Protein AF-0000000083960914 (afdb_homodimer)

Secondary structure (DSSP, 8-state):
---------------S-PPPPTTHHHHHHH-BTTTB-HHHHIIIIIIHHHHHHHHHHHHHTTSTTTTS-HHHHHHHHTT-STTHHHHHHHHHHHHHHHHHHTB--HHHHHT----HHHHHHHGGGT--SHHHHHHHHHHHHHH-SSSEEEEEEE-TTS-EEEEEEETT--TT-GGGS----GGG---HHHHHHHHHHHHHHHTT-----EEEEEEE--GGGTHHHH-TT-HHHHHHHHHTTB-HHHHHHHHH--/--------------SS-PPPPTTHHHHHHH-BTTTB-HHHHIIIIIIHHHHHHHHHHHHHTTSTTTTS-HHHHHHHHTT-GGGHHHHHHHHHHHHHHHHHHTB--HHHHHT----HHHHHHHGGGT--SHHHHHHHHHHHHHH-SSSEEEEEEE-TTS-EEEEEEETT--TT-GGGS----GGG---HHHHHHHHHHHHHHHTT-----EEEEEEE--GGGTHHHH-TT-HHHHHHHHHTTB-HHHHHHHHH--

Sequence (508 aa):
MFSRGVIRPLSRRFIHTVPKLSNHTVWSKKGIEGLLSQKGYKTAWTDYQRYLLTNLTLLTNGTALELRSPYETLLHTVKQTTQQHVFHYASMAHNNHLFFEQLADKDEAKSTAPSRFIMEKLVHEDISDVELFRETMLGIAERSHGQGWVFLVETADKKLKFINCHNDGTPYYYAKAQLLDLNGGLTEGDYVALEDLKTRAENDEQDFTLPLMAINYWDYMYIEDYGVTGKSTYLNKLWDHINWDVINKRMFRLMFSRGVIRPLSRRFIHTVPKLSNHTVWSKKGIEGLLSQKGYKTAWTDYQRYLLTNLTLLTNGTALELRSPYETLLHTVKQTTQQHVFHYASMAHNNHLFFEQLADKDEAKSTAPSRFIMEKLVHEDISDVELFRETMLGIAERSHGQGWVFLVETADKKLKFINCHNDGTPYYYAKAQLLDLNGGLTEGDYVALEDLKTRAENDEQDFTLPLMAINYWDYMYIEDYGVTGKSTYLNKLWDHINWDVINKRMFRL

pLDDT: mean 85.68, std 17.83, range [26.73, 98.69]

Nearest PDB structures (foldseek):
  8om4-assembly1_3  TM=9.255E-01  e=5.327E-22  Saccharomyces cerevisiae
  5mrc-assembly1_33  TM=9.316E-01  e=1.365E-21  Saccharomyces cerevisiae
  6ywy-assembly1_44  TM=8.567E-01  e=4.624E-16  Neurospora crassa
  6jov-assembly1_B  TM=9.020E-01  e=3.323E-11  synthetic construct
  3js4-assembly4_D  TM=8.355E-01  e=1.954E-10  Anaplasma phagocytophilum str. HZ

Radius of gyration: 24.21 Å; Cα contacts (8 Å, |Δi|>4): 838; chains: 2; bounding box: 118×66×57 Å

InterPro domains:
  IPR019832 Manganese/iron superoxide dismutase, C-terminal [PF02777] (120-179)
  IPR019832 Manganese/iron superoxide dismutase, C-terminal [PF02777] (206-250)
  IPR036314 Manganese/iron superoxide dismutase, C-terminal domain superfamily [G3DSA:3.55.40.20] (112-254)
  IPR036314 Manganese/iron superoxide dismutase, C-terminal domain superfamily [SSF54719] (120-252)
  IPR036324 Manganese/iron superoxide dismutase, N-terminal domain superfamily [SSF46609] (13-104)

Foldseek 3Di:
DPPPPPPPPVPLPLLFDQDDAPCCVVCCVANQPLFAGNVLCCQLRVPLLRVLSSQLCVLCPPHPCNNPALVRQLVVCVLPPVCVSNNQSSLVNVQSVQAVNQFAHLVLQVVADADPVLQVLCVVVVRNDVVSVLCVQLVVLVPADAWFKWFFWQWPVRHTDIATAGRSADPFAPLRSNRDRPVPPQDPVNVVVVVVSVVCVVVVPGRRIQTLHMDTQHCSNPCVPQNPPRSSVNSVSRVSGGRNVSSNVSSVVD/DPPPPPPPPPPLPLLFDQDDAPCCVVCCVANQPLFAGNVLCCQLRVVLLRVLSSQLCVLCPPHPCNNPALVVQLVVCVLPPVCVSNNQSSLVNVQSVQAVNQFAHLVLQVVADADPVLQVLCVVVVRNDVVSVLCVQLVVLVPADAWFKWFFWQWPVRHTDIATAGRSADQFAPLRSNRDRPVPPQDPVNVVVVVVSVVCVVVVPTRRIQTLHMDTQHCSNACVPQNPPRSSVNSVSRVSGGRNVSSNVSSVVD

Solvent-accessible surface area (backbone atoms only — not comparable to full-atom values): 27104 Å² total; per-residue (Å²): 135,81,76,77,72,71,73,64,75,74,72,80,68,75,67,47,66,71,76,84,55,93,58,40,78,59,25,68,70,55,12,44,73,86,71,30,46,31,68,31,33,40,46,50,43,56,50,38,39,39,51,27,27,49,50,36,32,68,72,21,58,95,46,94,52,41,85,49,50,39,62,56,39,22,66,69,24,59,84,34,69,86,35,28,69,54,25,29,28,14,30,42,40,36,52,53,48,59,34,59,66,30,50,38,54,43,76,65,9,67,77,40,57,80,43,69,66,59,49,60,47,28,43,82,70,74,26,86,48,69,67,53,44,49,52,53,59,53,44,54,56,67,70,48,78,70,42,26,35,36,29,40,26,34,38,83,87,69,41,56,46,80,45,56,16,34,53,34,28,37,71,51,32,60,61,32,15,30,67,70,71,56,47,38,29,75,36,74,65,46,52,50,51,47,50,49,41,48,52,36,51,76,62,61,56,70,40,62,29,46,69,40,43,59,44,78,52,37,60,68,69,27,36,81,76,46,35,84,81,15,57,63,62,45,54,61,43,46,63,50,18,43,25,23,62,54,32,48,46,50,69,62,65,112,135,84,78,76,74,74,74,66,74,76,73,81,69,74,67,47,66,72,78,84,55,96,59,40,77,58,24,69,70,56,12,42,73,88,70,30,46,32,67,32,33,40,46,50,44,58,52,39,38,40,51,26,27,49,51,35,33,67,71,21,57,95,47,95,52,42,85,48,50,39,61,56,41,22,67,67,24,58,82,34,69,87,35,29,68,53,24,30,27,15,30,43,40,36,52,53,47,60,36,58,67,30,51,39,53,43,76,65,10,66,77,40,56,81,44,70,68,60,50,60,47,29,43,83,71,75,24,85,47,70,68,52,43,50,51,53,56,51,44,54,54,67,71,47,76,70,42,26,34,37,30,39,24,33,38,82,88,68,42,56,44,79,45,56,17,34,52,36,29,36,72,52,33,60,62,30,15,31,66,70,71,56,46,37,28,74,35,72,65,47,50,50,51,46,52,50,42,48,51,35,50,75,64,62,56,71,38,62,29,46,70,40,44,59,45,76,53,36,62,68,68,26,35,80,76,45,36,86,80,14,57,64,63,45,55,61,41,45,63,51,17,42,25,24,63,53,33,48,46,50,68,62,65,111

Structure (mmCIF, N/CA/C/O backbone):
data_AF-0000000083960914-model_v1
#
loop_
_entity.id
_entity.type
_entity.pdbx_description
1 polymer '37S ribosomal protein S26, mitochondrial'
#
loop_
_atom_site.group_PDB
_atom_site.id
_atom_site.type_symbol
_atom_site.label_atom_id
_atom_site.label_alt_id
_atom_site.label_comp_id
_atom_site.label_asym_id
_atom_site.label_entity_id
_atom_site.label_seq_id
_atom_site.pdbx_PDB_ins_code
_atom_site.Cartn_x
_atom_site.Cartn_y
_atom_site.Cartn_z
_atom_site.occupancy
_atom_site.B_iso_or_equiv
_atom_site.auth_seq_id
_atom_site.auth_comp_id
_atom_site.auth_asym_id
_atom_site.auth_atom_id
_atom_site.pdbx_PDB_model_num
ATOM 1 N N . MET A 1 1 ? 59.031 5.758 -9.938 1 26.73 1 MET A N 1
ATOM 2 C CA . MET A 1 1 ? 58.156 5.457 -11.07 1 26.73 1 MET A CA 1
ATOM 3 C C . MET A 1 1 ? 56.844 4.848 -10.602 1 26.73 1 MET A C 1
ATOM 5 O O . MET A 1 1 ? 56.781 3.662 -10.273 1 26.73 1 MET A O 1
ATOM 9 N N . PHE A 1 2 ? 56 5.555 -9.812 1 32.09 2 PHE A N 1
ATOM 10 C CA . PHE A 1 2 ? 54.781 5.199 -9.094 1 32.09 2 PHE A CA 1
ATOM 11 C C . PHE A 1 2 ? 53.688 4.77 -10.062 1 32.09 2 PHE A C 1
ATOM 13 O O . PHE A 1 2 ? 53.281 5.547 -10.93 1 32.09 2 PHE A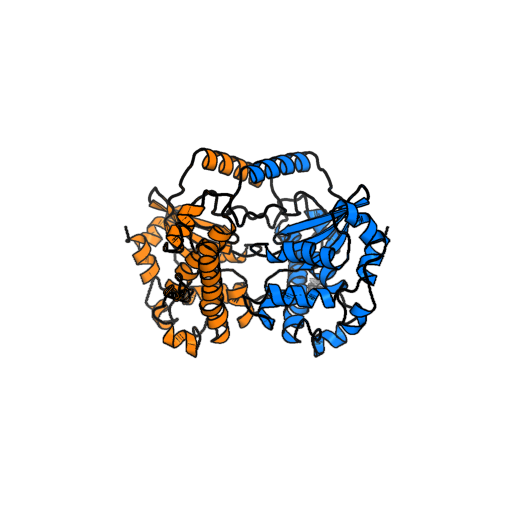 O 1
ATOM 20 N N . SER A 1 3 ? 53.719 3.549 -10.477 1 34.66 3 SER A N 1
ATOM 21 C CA . SER A 1 3 ? 52.781 2.924 -11.414 1 34.66 3 SER A CA 1
ATOM 22 C C . SER A 1 3 ? 51.344 3.23 -11.055 1 34.66 3 SER A C 1
ATOM 24 O O . SER A 1 3 ? 50.969 3.215 -9.875 1 34.66 3 SER A O 1
ATOM 26 N N . ARG A 1 4 ? 50.719 4.102 -11.898 1 36.03 4 ARG A N 1
ATOM 27 C CA . ARG A 1 4 ? 49.312 4.547 -11.922 1 36.03 4 ARG A CA 1
ATOM 28 C C . ARG A 1 4 ? 48.375 3.367 -11.797 1 36.03 4 ARG A C 1
ATOM 30 O O . ARG A 1 4 ? 48.344 2.498 -12.672 1 36.03 4 ARG A O 1
ATOM 37 N N . GLY A 1 5 ? 48.219 2.697 -10.711 1 35.84 5 GLY A N 1
ATOM 38 C CA . GLY A 1 5 ? 47.188 1.685 -10.609 1 35.84 5 GLY A CA 1
ATOM 39 C C . GLY A 1 5 ? 45.844 2.141 -11.156 1 35.84 5 GLY A C 1
ATOM 40 O O . GLY A 1 5 ? 45.344 3.195 -10.773 1 35.84 5 GLY A O 1
ATOM 41 N N . VAL A 1 6 ? 45.719 1.884 -12.445 1 33.47 6 VAL A N 1
ATOM 42 C CA . VAL A 1 6 ? 44.438 2.227 -13.07 1 33.47 6 VAL A CA 1
ATOM 43 C C . VAL A 1 6 ? 43.281 1.789 -12.172 1 33.47 6 VAL A C 1
ATOM 45 O O . VAL A 1 6 ? 43.188 0.613 -11.82 1 33.47 6 VAL A O 1
ATOM 48 N N . ILE A 1 7 ? 42.781 2.639 -11.312 1 33.56 7 ILE A N 1
ATOM 49 C CA . ILE A 1 7 ? 41.5 2.416 -10.641 1 33.56 7 ILE A CA 1
ATOM 50 C C . ILE A 1 7 ? 40.5 1.869 -11.648 1 33.56 7 ILE A C 1
ATOM 52 O O . ILE A 1 7 ? 40.219 2.512 -12.656 1 33.56 7 ILE A O 1
ATOM 56 N N . ARG A 1 8 ? 40.656 0.617 -11.883 1 35.62 8 ARG A N 1
ATOM 57 C CA . ARG A 1 8 ? 39.656 0.013 -12.766 1 35.62 8 ARG A CA 1
ATOM 58 C C . ARG A 1 8 ? 38.281 0.615 -12.523 1 35.62 8 ARG A C 1
ATOM 60 O O . ARG A 1 8 ? 37.812 0.731 -11.383 1 35.62 8 ARG A O 1
ATOM 67 N N . PRO A 1 9 ? 37.781 1.459 -13.367 1 36.59 9 PRO A N 1
ATOM 68 C CA . PRO A 1 9 ? 36.438 1.965 -13.164 1 36.59 9 PRO A CA 1
ATOM 69 C C . PRO A 1 9 ? 35.469 0.883 -12.68 1 36.59 9 PRO A C 1
ATOM 71 O O . PRO A 1 9 ? 35.5 -0.241 -13.188 1 36.59 9 PRO A O 1
ATOM 74 N N . LEU A 1 10 ? 35.344 0.561 -11.414 1 37.16 10 LEU A N 1
ATOM 75 C CA . LEU A 1 10 ? 34.344 -0.399 -10.914 1 37.16 10 LEU A CA 1
ATOM 76 C C . LEU A 1 10 ? 33.094 -0.376 -11.766 1 37.16 10 LEU A C 1
ATOM 78 O O . LEU A 1 10 ? 32.344 0.603 -11.742 1 37.16 10 LEU A O 1
ATOM 82 N N . SER A 1 11 ? 33.094 -0.678 -13.016 1 39.66 11 SER A N 1
ATOM 83 C CA . SER A 1 11 ? 31.906 -0.803 -13.852 1 39.66 11 SER A CA 1
ATOM 84 C C . SER A 1 11 ? 30.703 -1.278 -13.039 1 39.66 11 SER A C 1
ATOM 86 O O . SER A 1 11 ? 30.734 -2.352 -12.438 1 39.66 11 SER A O 1
ATOM 88 N N . ARG A 1 12 ? 30.016 -0.575 -12.172 1 44.84 12 ARG A N 1
ATOM 89 C CA . ARG A 1 12 ? 28.844 -0.904 -11.375 1 44.84 12 ARG A CA 1
ATOM 90 C C . ARG A 1 12 ? 27.969 -1.92 -12.094 1 44.84 12 ARG A C 1
ATOM 92 O O . ARG A 1 12 ? 27.188 -1.56 -12.984 1 44.84 12 ARG A O 1
ATOM 99 N N . ARG A 1 13 ? 28.234 -3.051 -12.641 1 48.72 13 ARG A N 1
ATOM 100 C CA . ARG A 1 13 ? 27.547 -4.148 -13.312 1 48.72 13 ARG A CA 1
ATOM 101 C C . ARG A 1 13 ? 26.234 -4.484 -12.625 1 48.72 13 ARG A C 1
ATOM 103 O O . ARG A 1 13 ? 26.203 -4.723 -11.414 1 48.72 13 ARG A O 1
ATOM 110 N N . PHE A 1 14 ? 25.094 -3.797 -13.094 1 64.06 14 PHE A N 1
ATOM 111 C CA . PHE A 1 14 ? 23.781 -4.195 -12.617 1 64.06 14 PHE A CA 1
ATOM 112 C C . PHE A 1 14 ? 23.641 -5.711 -12.602 1 64.06 14 PHE A C 1
ATOM 114 O O . PHE A 1 14 ? 23.562 -6.344 -13.656 1 64.06 14 PHE A O 1
ATOM 121 N N . ILE A 1 15 ? 23.938 -6.426 -11.562 1 75.62 15 ILE A N 1
ATOM 122 C CA . ILE A 1 15 ? 23.984 -7.867 -11.352 1 75.62 15 ILE A CA 1
ATOM 123 C C . ILE A 1 15 ? 22.578 -8.453 -11.453 1 75.62 15 ILE A C 1
ATOM 125 O O . ILE A 1 15 ? 22.344 -9.422 -12.18 1 75.62 15 ILE A O 1
ATOM 129 N N . HIS A 1 16 ? 21.594 -7.691 -10.898 1 91.06 16 HIS A N 1
ATOM 130 C CA . HIS A 1 16 ? 20.219 -8.164 -11.016 1 91.06 16 HIS A CA 1
ATOM 131 C C . HIS A 1 16 ? 19.516 -7.492 -12.195 1 91.06 16 HIS A C 1
ATOM 133 O O . HIS A 1 16 ? 19.312 -6.277 -12.188 1 91.06 16 HIS A O 1
ATOM 139 N N . THR A 1 17 ? 19.188 -8.242 -13.227 1 89.25 17 THR A N 1
ATOM 140 C CA . THR A 1 17 ? 18.547 -7.691 -14.414 1 89.25 17 THR A CA 1
ATOM 141 C C . THR A 1 17 ? 17.109 -8.203 -14.555 1 89.25 17 THR A C 1
ATOM 143 O O . THR A 1 17 ? 16.781 -9.273 -14.047 1 89.25 17 THR A O 1
ATOM 146 N N . VAL A 1 18 ? 16.312 -7.391 -15.273 1 90.44 18 VAL A N 1
ATOM 147 C CA . VAL A 1 18 ? 14.93 -7.773 -15.508 1 90.44 18 VAL A CA 1
ATOM 148 C C . VAL A 1 18 ? 14.875 -9.055 -16.328 1 90.44 18 VAL A C 1
ATOM 150 O O . VAL A 1 18 ? 15.398 -9.109 -17.453 1 90.44 18 VAL A O 1
ATOM 153 N N . PRO A 1 19 ? 14.281 -10.055 -15.781 1 93.88 19 PRO A N 1
ATOM 154 C CA . PRO A 1 19 ? 14.156 -11.289 -16.562 1 93.88 19 PRO A CA 1
ATOM 155 C C . PRO A 1 19 ? 13.344 -11.102 -17.828 1 93.88 19 PRO A C 1
ATOM 157 O O . PRO A 1 19 ? 12.453 -10.242 -17.891 1 93.88 19 PRO A O 1
ATOM 160 N N . LYS A 1 20 ? 13.656 -11.914 -18.75 1 93.06 20 LYS A N 1
ATOM 161 C CA . LYS A 1 20 ? 12.93 -11.836 -20.016 1 93.06 20 LYS A CA 1
ATOM 162 C C . LYS A 1 20 ? 11.68 -12.719 -19.984 1 93.06 20 LYS A C 1
ATOM 164 O O . LYS A 1 20 ? 11.781 -13.945 -19.828 1 93.06 20 LYS A O 1
ATOM 169 N N . LEU A 1 21 ? 10.562 -12.062 -20.125 1 96.38 21 LEU A N 1
ATOM 170 C CA . LEU A 1 21 ? 9.312 -12.805 -20.234 1 96.38 21 LEU A CA 1
ATOM 171 C C . LEU A 1 21 ? 9.109 -13.312 -21.656 1 96.38 21 LEU A C 1
ATOM 173 O O . LEU A 1 21 ? 9.547 -12.672 -22.625 1 96.38 21 LEU A O 1
ATOM 177 N N . SER A 1 22 ? 8.492 -14.422 -21.812 1 92.62 22 SER A N 1
ATOM 178 C CA . SER A 1 22 ? 8.305 -15.07 -23.109 1 92.62 22 SER A CA 1
ATOM 179 C C . SER A 1 22 ? 7.633 -14.125 -24.094 1 92.62 22 SER A C 1
ATOM 181 O O . SER A 1 22 ? 8.008 -14.078 -25.281 1 92.62 22 SER A O 1
ATOM 183 N N . ASN A 1 23 ? 6.691 -13.273 -23.656 1 94.62 23 ASN A N 1
ATOM 184 C CA . ASN A 1 23 ? 5.922 -12.422 -24.547 1 94.62 23 ASN A CA 1
ATOM 185 C C . ASN A 1 23 ? 6.344 -10.961 -24.438 1 94.62 23 ASN A C 1
ATOM 187 O O . ASN A 1 23 ? 5.602 -10.062 -24.844 1 94.62 23 ASN A O 1
ATOM 191 N N . HIS A 1 24 ? 7.504 -10.719 -23.906 1 96.5 24 HIS A N 1
ATOM 192 C CA . HIS A 1 24 ? 7.938 -9.359 -23.594 1 96.5 24 HIS A CA 1
ATOM 193 C C . HIS A 1 24 ? 8.016 -8.508 -24.859 1 96.5 24 HIS A C 1
ATOM 195 O O . HIS A 1 24 ? 7.633 -7.336 -24.844 1 96.5 24 HIS A O 1
ATOM 201 N N . THR A 1 25 ? 8.531 -9.102 -25.953 1 96 25 THR A N 1
ATOM 202 C CA . THR A 1 25 ? 8.711 -8.352 -27.188 1 96 25 THR A CA 1
ATOM 203 C C . THR A 1 25 ? 7.375 -7.801 -27.688 1 96 25 THR A C 1
ATOM 205 O O . THR A 1 25 ? 7.281 -6.633 -28.078 1 96 25 THR A O 1
ATOM 208 N N . VAL A 1 26 ? 6.375 -8.562 -27.656 1 96.81 26 VAL A N 1
ATOM 209 C CA . VAL A 1 26 ? 5.047 -8.156 -28.109 1 96.81 26 VAL A CA 1
ATOM 210 C C . VAL A 1 26 ? 4.422 -7.215 -27.078 1 96.81 26 VAL A C 1
ATOM 212 O O . VAL A 1 26 ? 3.9 -6.156 -27.438 1 96.81 26 VAL A O 1
ATOM 215 N N . TRP A 1 27 ? 4.504 -7.492 -25.781 1 98 27 TRP A N 1
ATOM 216 C CA . TRP A 1 27 ? 3.836 -6.742 -24.719 1 98 27 TRP A CA 1
ATOM 217 C C . TRP A 1 27 ? 4.484 -5.375 -24.531 1 98 27 TRP A C 1
ATOM 219 O O . TRP A 1 27 ? 3.816 -4.414 -24.141 1 98 27 TRP A O 1
ATOM 229 N N . SER A 1 28 ? 5.805 -5.309 -24.812 1 97.75 28 SER A N 1
ATOM 230 C CA . SER A 1 28 ? 6.496 -4.031 -24.703 1 97.75 28 SER A CA 1
ATOM 231 C C . SER A 1 28 ? 6.008 -3.037 -25.75 1 97.75 28 SER A C 1
ATOM 233 O O . SER A 1 28 ? 6.121 -1.824 -25.562 1 97.75 28 SER A O 1
ATOM 235 N N . LYS A 1 29 ? 5.422 -3.566 -26.844 1 97.44 29 LYS A N 1
ATOM 236 C CA . LYS A 1 29 ? 4.988 -2.715 -27.953 1 97.44 29 LYS A CA 1
ATOM 237 C C . LYS A 1 29 ? 3.486 -2.453 -27.891 1 97.44 29 LYS A C 1
ATOM 239 O O . LYS A 1 29 ? 3.027 -1.355 -28.203 1 97.44 29 LYS A O 1
ATOM 244 N N . LYS A 1 30 ? 2.723 -3.412 -27.406 1 97.69 30 LYS A N 1
ATOM 245 C CA . LYS A 1 30 ? 1.275 -3.297 -27.547 1 97.69 30 LYS A CA 1
ATOM 246 C C . LYS A 1 30 ? 0.565 -3.457 -26.219 1 97.69 30 LYS A C 1
ATOM 248 O O . LYS A 1 30 ? -0.649 -3.268 -26.125 1 97.69 30 LYS A O 1
ATOM 253 N N . GLY A 1 31 ? 1.287 -3.754 -25.172 1 98.31 31 GLY A N 1
ATOM 254 C CA . GLY A 1 31 ? 0.647 -4.137 -23.922 1 98.31 31 GLY A CA 1
ATOM 255 C C . GLY A 1 31 ? 0.079 -5.543 -23.938 1 98.31 31 GLY A C 1
ATOM 256 O O . GLY A 1 31 ? 0.379 -6.324 -24.844 1 98.31 31 GLY A O 1
ATOM 257 N N . ILE A 1 32 ? -0.522 -5.918 -22.938 1 98.5 32 ILE A N 1
ATOM 258 C CA . ILE A 1 32 ? -1.278 -7.164 -22.891 1 98.5 32 ILE A CA 1
ATOM 259 C C . ILE A 1 32 ? -2.738 -6.898 -23.25 1 98.5 32 ILE A C 1
ATOM 261 O O . ILE A 1 32 ? -3.531 -6.488 -22.406 1 98.5 32 ILE A O 1
ATOM 265 N N . GLU A 1 33 ? -3.104 -7.191 -24.469 1 97.75 33 GLU A N 1
ATOM 266 C CA . GLU A 1 33 ? -4.41 -6.816 -25 1 97.75 33 GLU A CA 1
ATOM 267 C C . GLU A 1 33 ? -5.535 -7.309 -24.094 1 97.75 33 GLU A C 1
ATOM 269 O O . GLU A 1 33 ? -5.609 -8.5 -23.766 1 97.75 33 GLU A O 1
ATOM 274 N N . GLY A 1 34 ? -6.375 -6.352 -23.656 1 97.75 34 GLY A N 1
ATOM 275 C CA . GLY A 1 34 ? -7.504 -6.691 -22.812 1 97.75 34 GLY A CA 1
ATOM 276 C C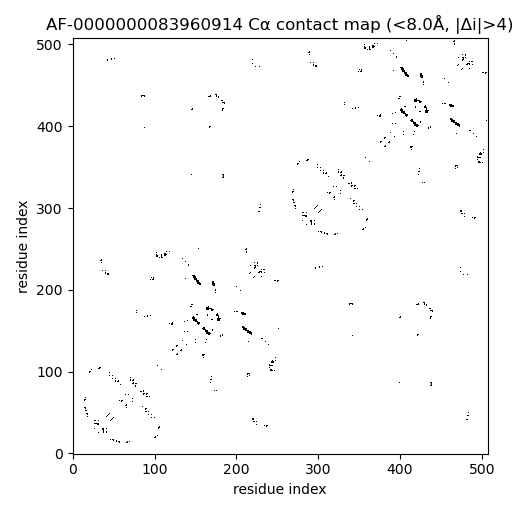 . GLY A 1 34 ? -7.191 -6.566 -21.328 1 97.75 34 GLY A C 1
ATOM 277 O O . GLY A 1 34 ? -8.094 -6.613 -20.5 1 97.75 34 GLY A O 1
ATOM 278 N N . LEU A 1 35 ? -5.906 -6.34 -20.969 1 98.62 35 LEU A N 1
ATOM 279 C CA . LEU A 1 35 ? -5.543 -6.301 -19.562 1 98.62 35 LEU A CA 1
ATOM 280 C C . LEU A 1 35 ? -4.73 -5.051 -19.25 1 98.62 35 LEU A C 1
ATOM 282 O O . LEU A 1 35 ? -5.121 -4.246 -18.391 1 98.62 35 LEU A O 1
ATOM 286 N N . LEU A 1 36 ? -3.615 -4.859 -19.906 1 98.62 36 LEU A N 1
ATOM 287 C CA . LEU A 1 36 ? -2.742 -3.711 -19.688 1 98.62 36 LEU A CA 1
ATOM 288 C C . LEU A 1 36 ? -2.418 -3.016 -21.016 1 98.62 36 LEU A C 1
ATOM 290 O O . LEU A 1 36 ? -2.057 -3.672 -22 1 98.62 36 LEU A O 1
ATOM 294 N N . SER A 1 37 ? -2.555 -1.679 -21.062 1 98.31 37 SER A N 1
ATOM 295 C CA . SER A 1 37 ? -2.018 -0.908 -22.188 1 98.31 37 SER A CA 1
ATOM 296 C C . SER A 1 37 ? -0.498 -1.019 -22.25 1 98.31 37 SER A C 1
ATOM 298 O O . SER A 1 37 ? 0.129 -1.59 -21.359 1 98.31 37 SER A O 1
ATOM 300 N N . GLN A 1 38 ? 0.022 -0.523 -23.344 1 98.12 38 GLN A N 1
ATOM 301 C CA . GLN A 1 38 ? 1.476 -0.463 -23.453 1 98.12 38 GLN A CA 1
ATOM 302 C C . GLN A 1 38 ? 2.09 0.281 -22.281 1 98.12 38 GLN A C 1
ATOM 304 O O . GLN A 1 38 ? 3.086 -0.168 -21.703 1 98.12 38 GLN A O 1
ATOM 309 N N . LYS A 1 39 ? 1.518 1.41 -21.906 1 96.56 39 LYS A N 1
ATOM 310 C CA . LYS A 1 39 ? 2.01 2.197 -20.781 1 96.56 39 LYS A CA 1
ATOM 311 C C . LYS A 1 39 ? 1.848 1.44 -19.469 1 96.56 39 LYS A C 1
ATOM 313 O O . LYS A 1 39 ? 2.732 1.477 -18.609 1 96.56 39 LYS A O 1
ATOM 318 N N . GLY A 1 40 ? 0.72 0.762 -19.297 1 97.38 40 GLY A N 1
ATOM 319 C CA . GLY A 1 40 ? 0.5 -0.045 -18.109 1 97.38 40 GLY A CA 1
ATOM 320 C C . GLY A 1 40 ? 1.513 -1.164 -17.953 1 97.38 40 GLY A C 1
ATOM 321 O O . GLY A 1 40 ? 2.045 -1.377 -16.859 1 97.38 40 GLY A O 1
ATOM 322 N N . TYR A 1 41 ? 1.78 -1.842 -19.047 1 98.38 41 TYR A N 1
ATOM 323 C CA . TYR A 1 41 ? 2.771 -2.912 -19.031 1 98.38 41 TYR A CA 1
ATOM 324 C C . TYR A 1 41 ? 4.16 -2.363 -18.719 1 98.38 41 TYR A C 1
ATOM 326 O O . TYR A 1 41 ? 4.895 -2.939 -17.906 1 98.38 41 TYR A O 1
ATOM 334 N N . LYS A 1 42 ? 4.496 -1.308 -19.359 1 97.56 42 LYS A N 1
ATOM 335 C CA . LYS A 1 42 ? 5.785 -0.676 -19.109 1 97.56 42 LYS A CA 1
ATOM 336 C C . LYS A 1 42 ? 5.93 -0.304 -17.625 1 97.56 42 LYS A C 1
ATOM 338 O O . LYS A 1 42 ? 6.984 -0.52 -17.031 1 97.56 42 LYS A O 1
ATOM 343 N N . THR A 1 43 ? 4.906 0.232 -17.031 1 96.56 43 THR A N 1
ATOM 344 C CA . THR A 1 43 ? 4.918 0.649 -15.633 1 96.56 43 THR A CA 1
ATOM 345 C C . THR A 1 43 ? 5.031 -0.56 -14.711 1 96.56 43 THR A C 1
ATOM 347 O O . TH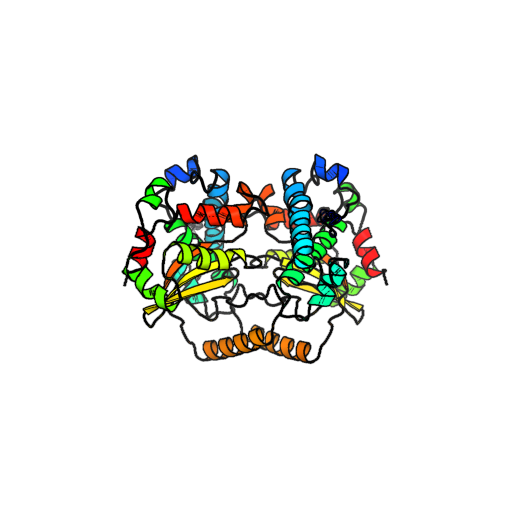R A 1 43 ? 5.918 -0.611 -13.852 1 96.56 43 THR A O 1
ATOM 350 N N . ALA A 1 44 ? 4.219 -1.569 -14.898 1 97.94 44 ALA A N 1
ATOM 351 C CA . ALA A 1 44 ? 4.02 -2.65 -13.938 1 97.94 44 ALA A CA 1
ATOM 352 C C . ALA A 1 44 ? 5.125 -3.695 -14.047 1 97.94 44 ALA A C 1
ATOM 354 O O . ALA A 1 44 ? 5.48 -4.34 -13.062 1 97.94 44 ALA A O 1
ATOM 355 N N . TRP A 1 45 ? 5.66 -3.818 -15.211 1 98.12 45 TRP A N 1
ATOM 356 C CA . TRP A 1 45 ? 6.711 -4.816 -15.391 1 98.12 45 TRP A CA 1
ATOM 357 C C . TRP A 1 45 ? 8.062 -4.148 -15.617 1 98.12 45 TRP A C 1
ATOM 359 O O . TRP A 1 45 ? 8.922 -4.164 -14.734 1 98.12 45 TRP A O 1
ATOM 369 N N . THR A 1 46 ? 8.234 -3.459 -16.688 1 97.06 46 THR A N 1
ATOM 370 C CA . THR A 1 46 ? 9.555 -3.002 -17.094 1 97.06 46 THR A CA 1
ATOM 371 C C . THR A 1 46 ? 10.133 -2.016 -16.094 1 97.06 46 THR A C 1
ATOM 373 O O . THR A 1 46 ? 11.188 -2.258 -15.508 1 97.06 46 THR A O 1
ATOM 376 N N . ASP A 1 47 ? 9.398 -0.97 -15.82 1 96.31 47 ASP A N 1
ATOM 377 C CA . ASP A 1 47 ? 9.922 0.083 -14.953 1 96.31 47 ASP A CA 1
ATOM 378 C C . ASP A 1 47 ? 9.977 -0.383 -13.5 1 96.31 47 ASP A C 1
ATOM 380 O O . ASP A 1 47 ? 10.977 -0.177 -12.812 1 96.31 47 ASP A O 1
ATOM 384 N N . TYR A 1 48 ? 8.891 -1.035 -13.039 1 96.88 48 TYR A N 1
ATOM 385 C CA . TYR A 1 48 ? 8.852 -1.431 -11.641 1 96.88 48 TYR A CA 1
ATOM 386 C C . TYR A 1 48 ? 9.859 -2.539 -11.352 1 96.88 48 TYR A C 1
ATOM 388 O O . TYR A 1 48 ? 10.586 -2.49 -10.352 1 96.88 48 TYR A O 1
ATOM 396 N N . GLN A 1 49 ? 9.914 -3.52 -12.219 1 97.88 49 GLN A N 1
ATOM 397 C CA . GLN A 1 49 ? 10.867 -4.605 -12.031 1 97.88 49 GLN A CA 1
ATOM 398 C C . GLN A 1 49 ? 12.305 -4.086 -12.062 1 97.88 49 GLN A C 1
ATOM 400 O O . GLN A 1 49 ? 13.141 -4.504 -11.258 1 97.88 49 GLN A O 1
ATOM 405 N N . ARG A 1 50 ? 12.602 -3.191 -12.977 1 96.5 50 ARG A N 1
ATOM 406 C CA . ARG A 1 50 ? 13.93 -2.586 -13.055 1 96.5 50 ARG A CA 1
ATOM 407 C C . ARG A 1 50 ? 14.258 -1.811 -11.789 1 96.5 50 ARG A C 1
ATOM 409 O O . ARG A 1 50 ? 15.367 -1.908 -11.266 1 96.5 50 ARG A O 1
ATOM 416 N N . TYR A 1 51 ? 13.305 -1.104 -11.328 1 94.69 51 TYR A N 1
ATOM 417 C CA . TYR A 1 51 ? 13.477 -0.338 -10.094 1 94.69 51 TYR A CA 1
ATOM 418 C C . TYR A 1 51 ? 13.82 -1.252 -8.93 1 94.69 51 TYR A C 1
ATOM 420 O O . TYR A 1 51 ? 14.766 -0.986 -8.18 1 94.69 51 TYR A O 1
ATOM 428 N N . LEU A 1 52 ? 13.07 -2.322 -8.781 1 96.25 52 LEU A N 1
ATOM 429 C CA . LEU A 1 52 ? 13.281 -3.271 -7.695 1 96.25 52 LEU A CA 1
ATOM 430 C C . LEU A 1 52 ? 14.672 -3.895 -7.777 1 96.25 52 LEU A C 1
ATOM 432 O O . LEU A 1 52 ? 15.391 -3.961 -6.773 1 96.25 52 LEU A O 1
ATOM 436 N N . LEU A 1 53 ? 15.055 -4.234 -8.945 1 96.94 53 LEU A N 1
ATOM 437 C CA . LEU A 1 53 ? 16.297 -4.961 -9.133 1 96.94 53 LEU A CA 1
ATOM 438 C C . LEU A 1 53 ? 17.5 -4.016 -9.039 1 96.94 53 LEU A C 1
ATOM 440 O O . LEU A 1 53 ? 18.562 -4.41 -8.562 1 96.94 53 LEU A O 1
ATOM 444 N N . THR A 1 54 ? 17.344 -2.801 -9.531 1 95.06 54 THR A N 1
ATOM 445 C CA . THR A 1 54 ? 18.391 -1.807 -9.375 1 95.06 54 THR A CA 1
ATOM 446 C C . THR A 1 54 ? 18.672 -1.549 -7.895 1 95.06 54 THR A C 1
ATOM 448 O O . THR A 1 54 ? 19.828 -1.546 -7.469 1 95.06 54 THR A O 1
ATOM 451 N N . ASN A 1 55 ? 17.672 -1.397 -7.148 1 93.19 55 ASN A N 1
ATOM 452 C CA . ASN A 1 55 ? 17.844 -1.163 -5.719 1 93.19 55 ASN A CA 1
ATOM 453 C C . ASN A 1 55 ? 18.422 -2.393 -5.016 1 93.19 55 ASN A C 1
ATOM 455 O O . ASN A 1 55 ? 19.25 -2.268 -4.117 1 93.19 55 ASN A O 1
ATOM 459 N N . LEU A 1 56 ? 17.953 -3.545 -5.422 1 95.31 56 LEU A N 1
ATOM 460 C CA . LEU A 1 56 ? 18.516 -4.77 -4.859 1 95.31 56 LEU A CA 1
ATOM 461 C C . LEU A 1 56 ? 20.016 -4.848 -5.117 1 95.31 56 LEU A C 1
ATOM 463 O O . LEU A 1 56 ? 20.797 -5.172 -4.215 1 95.31 56 LEU A O 1
ATOM 467 N N . THR A 1 57 ? 20.422 -4.52 -6.344 1 95.69 57 THR A N 1
ATOM 468 C CA . THR A 1 57 ? 21.828 -4.52 -6.723 1 95.69 57 THR A CA 1
ATOM 469 C C . THR A 1 57 ? 22.609 -3.525 -5.875 1 95.69 57 THR A C 1
ATOM 471 O O . THR A 1 57 ? 23.688 -3.857 -5.352 1 95.69 57 THR A O 1
ATOM 474 N N . LEU A 1 58 ? 22.094 -2.35 -5.695 1 93.62 58 LEU A N 1
ATOM 475 C CA . LEU A 1 58 ? 22.781 -1.31 -4.934 1 93.62 58 LEU A CA 1
ATOM 476 C C . LEU A 1 58 ? 22.969 -1.736 -3.48 1 93.62 58 LEU A C 1
ATOM 478 O O . LEU A 1 58 ? 24.031 -1.502 -2.893 1 93.62 58 LEU A O 1
ATOM 482 N N . LEU A 1 59 ? 22.047 -2.43 -2.904 1 93.12 59 LEU A N 1
ATOM 483 C CA . LEU A 1 59 ? 22.062 -2.797 -1.492 1 93.12 59 LEU A CA 1
ATOM 484 C C . LEU A 1 59 ? 22.938 -4.023 -1.262 1 93.12 59 LEU A C 1
ATOM 486 O O . LEU A 1 59 ? 23.453 -4.223 -0.16 1 93.12 59 LEU A O 1
ATOM 490 N N . THR A 1 60 ? 23.062 -4.816 -2.256 1 94.88 60 THR A N 1
ATOM 491 C CA . THR A 1 60 ? 23.75 -6.086 -2.049 1 94.88 60 THR A CA 1
ATOM 492 C C . THR A 1 60 ? 25.156 -6.031 -2.609 1 94.88 60 THR A C 1
ATOM 494 O O . THR A 1 60 ? 25.938 -6.973 -2.445 1 94.88 60 THR A O 1
ATOM 497 N N . ASN A 1 61 ? 25.5 -4.965 -3.299 1 93.62 61 ASN A N 1
ATOM 498 C CA . ASN A 1 61 ? 26.844 -4.82 -3.873 1 93.62 61 ASN A CA 1
ATOM 499 C C . ASN A 1 61 ? 27.922 -4.988 -2.816 1 93.62 61 ASN A C 1
ATOM 501 O O . ASN A 1 61 ? 27.875 -4.355 -1.76 1 93.62 61 ASN A O 1
ATOM 505 N N . GLY A 1 62 ? 28.906 -5.852 -3.098 1 94.25 62 GLY A N 1
ATOM 506 C CA . GLY A 1 62 ? 30.016 -6.062 -2.186 1 94.25 62 GLY A CA 1
ATOM 507 C C . GLY A 1 62 ? 29.672 -6.973 -1.021 1 94.25 62 GLY A C 1
ATOM 508 O O . GLY A 1 62 ? 30.484 -7.18 -0.125 1 94.25 62 GLY A O 1
ATOM 509 N N . THR A 1 63 ? 28.438 -7.488 -0.959 1 93.56 63 THR A N 1
ATOM 510 C CA . THR A 1 63 ? 28.031 -8.398 0.109 1 93.56 63 THR A CA 1
ATOM 511 C C . THR A 1 63 ? 27.984 -9.836 -0.392 1 93.56 63 THR A C 1
ATOM 513 O O . THR A 1 63 ? 28.203 -10.094 -1.578 1 93.56 63 THR A O 1
ATOM 516 N N . ALA A 1 64 ? 27.734 -10.773 0.409 1 92.94 64 ALA A N 1
ATOM 517 C CA . ALA A 1 64 ? 27.609 -12.188 0.066 1 92.94 64 ALA A CA 1
ATOM 518 C C . ALA A 1 64 ? 26.391 -12.438 -0.8 1 92.94 64 ALA A C 1
ATOM 520 O O . ALA A 1 64 ? 26.266 -13.5 -1.421 1 92.94 64 ALA A O 1
ATOM 521 N N . LEU A 1 65 ? 25.438 -11.422 -0.825 1 93.88 65 LEU A N 1
ATOM 522 C CA . LEU A 1 65 ? 24.188 -11.602 -1.539 1 93.88 65 LEU A CA 1
ATOM 523 C C . LEU A 1 65 ? 24.281 -11.023 -2.949 1 93.88 65 LEU A C 1
ATOM 525 O O . LEU A 1 65 ? 23.312 -11.094 -3.717 1 93.88 65 LEU A O 1
ATOM 529 N N . GLU A 1 66 ? 25.359 -10.531 -3.322 1 93.5 66 GLU A N 1
ATOM 530 C CA . GLU A 1 66 ? 25.547 -9.758 -4.547 1 93.5 66 GLU A CA 1
ATOM 531 C C . GLU A 1 66 ? 25.141 -10.57 -5.777 1 93.5 66 GLU A C 1
ATOM 533 O O . GLU A 1 66 ? 24.516 -10.039 -6.699 1 93.5 66 GLU A O 1
ATOM 538 N N . LEU A 1 67 ? 25.438 -11.898 -5.75 1 92.88 67 LEU A N 1
ATOM 539 C CA . LEU A 1 67 ? 25.219 -12.695 -6.953 1 92.88 67 LEU A CA 1
ATOM 540 C C . LEU A 1 67 ? 24 -13.602 -6.797 1 92.88 67 LEU A C 1
ATOM 542 O O . LEU A 1 67 ? 23.703 -14.422 -7.672 1 92.88 67 LEU A O 1
ATOM 546 N N . ARG A 1 68 ? 23.328 -13.477 -5.688 1 94 68 ARG A N 1
ATOM 547 C CA . ARG A 1 68 ? 22.172 -14.32 -5.445 1 94 68 ARG A CA 1
ATOM 548 C C . ARG A 1 68 ? 20.938 -13.766 -6.164 1 94 68 ARG A C 1
ATOM 550 O O . ARG A 1 68 ? 20.797 -12.555 -6.316 1 94 68 ARG A O 1
ATOM 557 N N . SER A 1 69 ? 20.109 -14.664 -6.625 1 95.38 69 SER A N 1
ATOM 558 C CA . SER A 1 69 ? 18.844 -14.266 -7.223 1 95.38 69 SER A CA 1
ATOM 559 C C . SER A 1 69 ? 17.922 -13.617 -6.191 1 95.38 69 SER A C 1
ATOM 561 O O . SER A 1 69 ? 18.141 -13.75 -4.984 1 95.38 69 SER A O 1
ATOM 563 N N . PRO A 1 70 ? 16.891 -12.938 -6.668 1 95.81 70 PRO A N 1
ATOM 564 C CA . PRO A 1 70 ? 15.906 -12.391 -5.723 1 95.81 70 PRO A CA 1
ATOM 565 C C . PRO A 1 70 ? 15.297 -13.469 -4.82 1 95.81 70 PRO A C 1
ATOM 567 O O . PRO A 1 70 ? 15.133 -13.25 -3.619 1 95.81 70 PRO A O 1
ATOM 570 N N . TYR A 1 71 ? 15 -14.594 -5.383 1 94.12 71 TYR A N 1
ATOM 571 C CA . TYR A 1 71 ? 14.445 -15.695 -4.605 1 94.12 71 TYR A CA 1
ATOM 572 C C . TYR A 1 71 ? 15.406 -16.125 -3.506 1 94.12 71 TYR A C 1
ATOM 574 O O . TYR A 1 71 ? 15.031 -16.219 -2.338 1 94.12 71 TYR A O 1
ATOM 582 N N . GLU A 1 72 ? 16.656 -16.359 -3.891 1 93.56 72 GLU A N 1
ATOM 583 C CA . GLU A 1 72 ? 17.656 -16.75 -2.91 1 93.56 72 GLU A CA 1
ATOM 584 C C . GLU A 1 72 ? 17.859 -15.672 -1.857 1 93.56 72 GLU A C 1
ATOM 586 O O . GLU A 1 72 ? 18.031 -15.969 -0.673 1 93.56 72 GLU A O 1
ATOM 591 N N . THR A 1 73 ? 17.859 -14.453 -2.305 1 93.81 73 THR A N 1
ATOM 592 C CA . THR A 1 73 ? 18.062 -13.32 -1.415 1 93.81 73 THR A CA 1
ATOM 593 C C . THR A 1 73 ? 16.922 -13.203 -0.407 1 93.81 73 THR A C 1
ATOM 595 O O . THR A 1 73 ? 17.172 -13 0.786 1 93.81 73 THR A O 1
ATOM 598 N N . LEU A 1 74 ? 15.695 -13.336 -0.89 1 91.19 74 LEU A N 1
ATOM 599 C CA . LEU A 1 74 ? 14.562 -13.234 0.028 1 91.19 74 LEU A CA 1
ATOM 600 C C . LEU A 1 74 ? 14.609 -14.352 1.067 1 91.19 74 LEU A C 1
ATOM 602 O O . LEU A 1 74 ? 14.352 -14.109 2.25 1 91.19 74 LEU A O 1
ATOM 606 N N . LEU A 1 75 ? 15.039 -15.586 0.685 1 88 75 LEU A N 1
ATOM 607 C CA . LEU A 1 75 ? 15.117 -16.703 1.618 1 88 75 LEU A CA 1
ATOM 608 C C . LEU A 1 75 ? 16.203 -16.453 2.662 1 88 75 LEU A C 1
ATOM 610 O O . LEU A 1 75 ? 16.031 -16.812 3.83 1 88 75 LEU A O 1
ATOM 614 N N . HIS A 1 76 ? 17.25 -15.812 2.211 1 87.69 76 HIS A N 1
ATOM 615 C CA . HIS A 1 76 ? 18.375 -15.578 3.102 1 87.69 76 HIS A CA 1
ATOM 616 C C . HIS A 1 76 ? 18.078 -14.453 4.094 1 87.69 76 HIS A C 1
ATOM 618 O O . HIS A 1 76 ? 18.609 -14.438 5.199 1 87.69 76 HIS A O 1
ATOM 624 N N . THR A 1 77 ? 17.234 -13.562 3.719 1 86.31 77 THR A N 1
ATOM 625 C CA . THR A 1 77 ? 17.031 -12.359 4.516 1 86.31 77 THR A CA 1
ATOM 626 C C . THR A 1 77 ? 15.711 -12.422 5.277 1 86.31 77 THR A C 1
ATOM 628 O O . THR A 1 77 ? 15.414 -11.539 6.086 1 86.31 77 THR A O 1
ATOM 631 N N . VAL A 1 78 ? 15.023 -13.469 5.086 1 77.62 78 VAL A N 1
ATOM 632 C CA . VAL A 1 78 ? 13.656 -13.555 5.594 1 77.62 78 VAL A CA 1
ATOM 633 C C . VAL A 1 78 ? 13.672 -13.531 7.121 1 77.62 78 VAL A C 1
ATOM 635 O O . VAL A 1 78 ? 12.75 -13.008 7.75 1 77.62 78 VAL A O 1
ATOM 638 N N . LYS A 1 79 ? 14.734 -13.969 7.691 1 70.88 79 LYS A N 1
ATOM 639 C CA . LYS A 1 79 ? 14.805 -14.055 9.148 1 70.88 79 LYS A CA 1
ATOM 640 C C . LYS A 1 79 ? 15.625 -12.906 9.727 1 70.88 79 LYS A C 1
ATOM 642 O O . LYS A 1 79 ? 15.75 -12.781 10.945 1 70.88 79 LYS A O 1
ATOM 647 N N . GLN A 1 80 ? 16.156 -12.117 8.836 1 70.5 80 GLN A N 1
ATOM 648 C CA . GLN A 1 80 ? 17.062 -11.062 9.305 1 70.5 80 GLN A CA 1
ATOM 649 C C . GLN A 1 80 ? 16.312 -9.734 9.453 1 70.5 80 GLN A C 1
ATOM 651 O O . GLN A 1 80 ? 15.703 -9.25 8.5 1 70.5 80 GLN A O 1
ATOM 656 N N . THR A 1 81 ? 16.375 -9.195 10.641 1 67.56 81 THR A N 1
ATOM 657 C CA . THR A 1 81 ? 15.68 -7.945 10.922 1 67.56 81 THR A CA 1
ATOM 658 C C . THR A 1 81 ? 16.5 -6.746 10.461 1 67.56 81 THR A C 1
ATOM 660 O O . THR A 1 81 ? 15.969 -5.645 10.312 1 67.56 81 THR A O 1
ATOM 663 N N . THR A 1 82 ? 17.75 -6.949 10.195 1 69 82 THR A N 1
ATOM 664 C CA . THR A 1 82 ? 18.625 -5.84 9.859 1 69 82 THR A CA 1
ATOM 665 C C . THR A 1 82 ? 18.703 -5.645 8.344 1 69 82 THR A C 1
ATOM 667 O O . THR A 1 82 ? 19.281 -4.668 7.867 1 69 82 THR A O 1
ATOM 670 N N . GLN A 1 83 ? 18.078 -6.5 7.645 1 79.25 83 GLN A N 1
ATOM 671 C CA . GLN A 1 83 ? 18.172 -6.43 6.191 1 79.25 83 GLN A CA 1
ATOM 672 C C . GLN A 1 83 ? 16.781 -6.285 5.562 1 79.25 83 GLN A C 1
ATOM 674 O O . GLN A 1 83 ? 16.5 -6.887 4.527 1 79.25 83 GLN A O 1
ATOM 679 N N . GLN A 1 84 ? 16.016 -5.434 6.137 1 82 84 GLN A N 1
ATOM 680 C CA . GLN A 1 84 ? 14.625 -5.305 5.715 1 82 84 GLN A CA 1
ATOM 681 C C . GLN A 1 84 ? 14.531 -4.719 4.309 1 82 84 GLN A C 1
ATOM 683 O O . GLN A 1 84 ? 13.656 -5.102 3.531 1 82 84 GLN A O 1
ATOM 688 N N . HIS A 1 85 ? 15.383 -3.807 4.047 1 86.56 85 HIS A N 1
ATOM 689 C CA . HIS A 1 85 ? 15.352 -3.203 2.719 1 86.56 85 HIS A CA 1
ATOM 690 C C . HIS A 1 85 ? 15.734 -4.215 1.643 1 86.56 85 HIS A C 1
ATOM 692 O O . HIS A 1 85 ? 15.125 -4.246 0.572 1 86.56 85 HIS A O 1
ATOM 698 N N . VAL A 1 86 ? 16.734 -5.016 1.968 1 91.38 86 VAL A N 1
ATOM 699 C CA . VAL A 1 86 ? 17.156 -6.047 1.022 1 91.38 86 VAL A CA 1
ATOM 700 C C . VAL A 1 86 ? 16.016 -7.043 0.814 1 91.38 86 VAL A C 1
ATOM 702 O O . VAL A 1 86 ? 15.695 -7.398 -0.322 1 91.38 86 VAL A O 1
ATOM 705 N N . PHE A 1 87 ? 15.359 -7.465 1.88 1 90.81 87 PHE A N 1
ATOM 706 C CA . PHE A 1 87 ? 14.227 -8.375 1.799 1 90.81 87 PHE A CA 1
ATOM 707 C C . PHE A 1 87 ? 13.117 -7.793 0.931 1 90.81 87 PHE A C 1
ATOM 709 O O . PHE A 1 87 ? 12.578 -8.477 0.06 1 90.81 87 PHE A O 1
ATOM 716 N N . HIS A 1 88 ? 12.82 -6.547 1.185 1 90.31 88 HIS A N 1
ATOM 717 C CA . HIS A 1 88 ? 11.742 -5.883 0.466 1 90.31 88 HIS A CA 1
ATOM 718 C C . HIS A 1 88 ? 11.938 -5.977 -1.043 1 90.31 88 HIS A C 1
ATOM 720 O O . HIS A 1 88 ? 11.07 -6.473 -1.759 1 90.31 88 HIS A O 1
ATOM 726 N N . TYR A 1 89 ? 13.055 -5.539 -1.504 1 93.56 89 TYR A N 1
ATOM 727 C CA . TYR A 1 89 ? 13.281 -5.492 -2.943 1 93.56 89 TYR A CA 1
ATOM 728 C C . TYR A 1 89 ? 13.375 -6.895 -3.527 1 93.56 89 TYR A C 1
ATOM 730 O O . TYR A 1 89 ? 12.914 -7.145 -4.645 1 93.56 89 TYR A O 1
ATOM 738 N N . ALA A 1 90 ? 13.977 -7.809 -2.75 1 95.31 90 ALA A N 1
ATOM 739 C CA . ALA A 1 90 ? 14.07 -9.195 -3.217 1 95.31 90 ALA A CA 1
ATOM 740 C C . ALA A 1 90 ? 12.695 -9.836 -3.314 1 95.31 90 ALA A C 1
ATOM 742 O O . ALA A 1 90 ? 12.367 -10.469 -4.324 1 95.31 90 ALA A O 1
ATOM 743 N N . SER A 1 91 ? 11.891 -9.656 -2.273 1 94.25 91 SER A N 1
ATOM 744 C CA . SER A 1 91 ? 10.562 -10.25 -2.229 1 94.25 91 SER A CA 1
ATOM 745 C C . SER A 1 91 ? 9.664 -9.672 -3.322 1 94.25 91 SER A C 1
ATOM 747 O O . SER A 1 91 ? 9.023 -10.422 -4.062 1 94.25 91 SER A O 1
ATOM 749 N N . MET A 1 92 ? 9.688 -8.375 -3.449 1 95.94 92 MET A N 1
ATOM 750 C CA . MET A 1 92 ? 8.852 -7.719 -4.453 1 95.94 92 MET A CA 1
ATOM 751 C C . MET A 1 92 ? 9.266 -8.133 -5.859 1 95.94 92 MET A C 1
ATOM 753 O O . MET A 1 92 ? 8.414 -8.398 -6.711 1 95.94 92 MET A O 1
ATOM 757 N N . ALA A 1 93 ? 10.578 -8.188 -6.086 1 97.5 93 ALA A N 1
ATOM 758 C CA . ALA A 1 93 ? 11.062 -8.578 -7.406 1 97.5 93 ALA A CA 1
ATOM 759 C C . ALA A 1 93 ? 10.664 -10.016 -7.734 1 97.5 93 ALA A C 1
ATOM 761 O O . ALA A 1 93 ? 10.234 -10.305 -8.852 1 97.5 93 ALA A O 1
ATOM 762 N N . HIS A 1 94 ? 10.82 -10.828 -6.777 1 97.31 94 HIS A N 1
ATOM 763 C CA . HIS A 1 94 ? 10.461 -12.234 -6.973 1 97.31 94 HIS A CA 1
ATOM 764 C C . HIS A 1 94 ? 8.969 -12.391 -7.207 1 97.31 94 HIS A C 1
ATOM 766 O O . HIS A 1 94 ? 8.547 -13.062 -8.156 1 97.31 94 HIS A O 1
ATOM 772 N N . ASN A 1 95 ? 8.125 -11.773 -6.332 1 97.12 95 ASN A N 1
ATOM 773 C CA . ASN A 1 95 ? 6.672 -11.883 -6.441 1 97.12 95 ASN A CA 1
ATOM 774 C C . ASN A 1 95 ? 6.168 -11.336 -7.777 1 97.12 95 ASN A C 1
ATOM 776 O O . ASN A 1 95 ? 5.312 -11.945 -8.422 1 97.12 95 ASN A O 1
ATOM 780 N N . ASN A 1 96 ? 6.688 -10.203 -8.141 1 98.38 96 ASN A N 1
ATOM 781 C CA . ASN A 1 96 ? 6.281 -9.57 -9.391 1 98.38 96 ASN A CA 1
ATOM 782 C C . ASN A 1 96 ? 6.621 -10.453 -10.594 1 98.38 96 ASN A C 1
ATOM 784 O O . ASN A 1 96 ? 5.82 -10.57 -11.523 1 98.38 96 ASN A O 1
ATOM 788 N N . HIS A 1 97 ? 7.789 -11.062 -10.531 1 98.19 97 HIS A N 1
ATOM 789 C CA . HIS A 1 97 ? 8.203 -11.961 -11.602 1 98.19 97 HIS A CA 1
ATOM 790 C C . HIS A 1 97 ? 7.32 -13.211 -11.641 1 98.19 97 HIS A C 1
ATOM 792 O O . HIS A 1 97 ? 6.863 -13.617 -12.711 1 98.19 97 HIS A O 1
ATOM 798 N N . LEU A 1 98 ? 7.148 -13.789 -10.5 1 97.75 98 LEU A N 1
ATOM 799 C CA . LEU A 1 98 ? 6.281 -14.953 -10.406 1 97.75 98 LEU A CA 1
ATOM 800 C C . LEU A 1 98 ? 4.914 -14.672 -11.016 1 97.75 98 LEU A C 1
ATOM 802 O O . LEU A 1 98 ? 4.371 -15.5 -11.75 1 97.75 98 LEU A O 1
ATOM 806 N N . PHE A 1 99 ? 4.34 -13.508 -10.758 1 98.69 99 PHE A N 1
ATOM 807 C CA . PHE A 1 99 ? 3.033 -13.078 -11.25 1 98.69 99 PHE A CA 1
ATOM 808 C C . PHE A 1 99 ? 3.047 -12.922 -12.766 1 98.69 99 PHE A C 1
ATOM 810 O O . PHE A 1 99 ? 2.191 -13.477 -13.461 1 98.69 99 PHE A O 1
ATOM 817 N N . PHE A 1 100 ? 3.977 -12.203 -13.289 1 98.69 100 PHE A N 1
ATOM 818 C CA . PHE A 1 100 ? 3.955 -11.898 -14.711 1 98.69 100 PHE A CA 1
ATOM 819 C C . PHE A 1 100 ? 4.273 -13.141 -15.539 1 98.69 100 PHE A C 1
ATOM 821 O O . PHE A 1 100 ? 3.805 -13.273 -16.672 1 98.69 100 PHE A O 1
ATOM 828 N N . GLU A 1 101 ? 5.059 -14.086 -14.984 1 97.88 101 GLU A N 1
ATOM 829 C CA . GLU A 1 101 ? 5.387 -15.32 -15.688 1 97.88 101 GLU A CA 1
ATOM 830 C C . GLU A 1 101 ? 4.133 -16.156 -15.961 1 97.88 101 GLU A C 1
ATOM 832 O O . GLU A 1 101 ? 4.102 -16.938 -16.906 1 97.88 101 GLU A O 1
ATOM 837 N N . GLN A 1 102 ? 3.166 -15.953 -15.195 1 98.38 102 GLN A N 1
ATOM 838 C CA . GLN A 1 102 ? 1.989 -16.812 -15.32 1 98.38 102 GLN A CA 1
ATOM 839 C C . GLN A 1 102 ? 0.962 -16.188 -16.266 1 98.38 102 GLN A C 1
ATOM 841 O O . GLN A 1 102 ? -0.126 -16.75 -16.453 1 98.38 102 GLN A O 1
ATOM 846 N N . LEU A 1 103 ? 1.229 -15.047 -16.828 1 98.56 103 LEU A N 1
ATOM 847 C CA . LEU A 1 103 ? 0.272 -14.367 -17.703 1 98.56 103 LEU A CA 1
ATOM 848 C C . LEU A 1 103 ? 0.459 -14.797 -19.156 1 98.56 103 LEU A C 1
ATOM 850 O O . LEU A 1 103 ? 1.562 -15.172 -19.547 1 98.56 103 LEU A O 1
ATOM 854 N N . ALA A 1 104 ? -0.597 -14.758 -19.875 1 97.94 104 ALA A N 1
ATOM 855 C CA . ALA A 1 104 ? -0.626 -15 -21.312 1 97.94 104 ALA A CA 1
ATOM 856 C C . ALA A 1 104 ? -1.665 -14.109 -22 1 97.94 104 ALA A C 1
ATOM 858 O O . ALA A 1 104 ? -2.518 -13.516 -21.328 1 97.94 104 ALA A O 1
ATOM 859 N N . ASP A 1 105 ? -1.52 -14 -23.281 1 97.31 105 ASP A N 1
ATOM 860 C CA . ASP A 1 105 ? -2.598 -13.359 -24.031 1 97.31 105 ASP A CA 1
ATOM 861 C C . ASP A 1 105 ? -3.908 -14.133 -23.875 1 97.31 105 ASP A C 1
ATOM 863 O O . ASP A 1 105 ? -3.898 -15.344 -23.641 1 97.31 105 ASP A O 1
ATOM 867 N N . LYS A 1 106 ? -4.969 -13.438 -24.047 1 95.88 106 LYS A N 1
ATOM 868 C CA . LYS A 1 106 ? -6.285 -14 -23.766 1 95.88 106 LYS A CA 1
ATOM 869 C C . LYS A 1 106 ? -6.523 -15.273 -24.562 1 95.88 106 LYS A C 1
ATOM 871 O O . LYS A 1 106 ? -7.016 -16.266 -24.031 1 95.88 106 LYS A O 1
ATOM 876 N N . ASP A 1 107 ? -6.168 -15.273 -25.812 1 94.75 107 ASP A N 1
ATOM 877 C CA . ASP A 1 107 ? -6.41 -16.422 -26.672 1 94.75 107 ASP A CA 1
ATOM 878 C C . ASP A 1 107 ? -5.586 -17.625 -26.219 1 94.75 107 ASP A C 1
ATOM 880 O O . ASP A 1 107 ? -6.062 -18.766 -26.266 1 94.75 107 ASP A O 1
ATOM 884 N N . GLU A 1 108 ? -4.355 -17.375 -25.844 1 95.38 108 GLU A N 1
ATOM 885 C CA . GLU A 1 108 ? -3.502 -18.453 -25.312 1 95.38 108 GLU A CA 1
ATOM 886 C C . GLU A 1 108 ? -4.023 -18.969 -23.984 1 95.38 108 GLU A C 1
ATOM 888 O O . GLU A 1 108 ? -4.086 -20.172 -23.766 1 95.38 108 GLU A O 1
ATOM 893 N N . ALA A 1 109 ? -4.453 -18.094 -23.109 1 97.12 109 ALA A N 1
ATOM 894 C CA . ALA A 1 109 ? -4.941 -18.453 -21.781 1 97.12 109 ALA A CA 1
ATOM 895 C C . ALA A 1 109 ? -6.234 -19.266 -21.875 1 97.12 109 ALA A C 1
ATOM 897 O O . ALA A 1 109 ? -6.441 -20.203 -21.109 1 97.12 109 ALA A O 1
ATOM 898 N N . LYS A 1 110 ? -7.07 -18.938 -22.797 1 95.75 110 LYS A N 1
ATOM 899 C CA . LYS A 1 110 ? -8.375 -19.578 -22.953 1 95.75 110 LYS A CA 1
ATOM 900 C C . LYS A 1 110 ? -8.227 -21.062 -23.25 1 95.75 110 LYS A C 1
ATOM 902 O O . LYS A 1 110 ? -9.141 -21.859 -22.984 1 95.75 110 LYS A O 1
ATOM 907 N N . SER A 1 111 ? -7.129 -21.469 -23.812 1 96.94 111 SER A N 1
ATOM 908 C CA . SER A 1 111 ? -6.898 -22.859 -24.188 1 96.94 111 SER A CA 1
ATOM 909 C C . SER A 1 111 ? -6.352 -23.656 -23.016 1 96.94 111 SER A C 1
ATOM 911 O O . SER A 1 111 ? -6.07 -24.859 -23.156 1 96.94 111 SER A O 1
ATOM 913 N N . THR A 1 112 ? -6.102 -23.031 -21.922 1 97.75 112 THR A N 1
ATOM 914 C CA . THR A 1 112 ? -5.574 -23.688 -20.734 1 97.75 112 THR A CA 1
ATOM 915 C C . THR A 1 112 ? -6.617 -23.719 -19.625 1 97.75 112 THR A C 1
ATOM 917 O O . THR A 1 112 ? -7.602 -22.969 -19.672 1 97.75 112 THR A O 1
ATOM 920 N N . ALA A 1 113 ? -6.426 -24.625 -18.625 1 97.5 113 ALA A N 1
ATOM 921 C CA . ALA A 1 113 ? -7.332 -24.75 -17.5 1 97.5 113 ALA A CA 1
ATOM 922 C C . ALA A 1 113 ? -6.613 -25.344 -16.281 1 97.5 113 ALA A C 1
ATOM 924 O O . ALA A 1 113 ? -5.566 -25.984 -16.422 1 97.5 113 ALA A O 1
ATOM 925 N N . PRO A 1 114 ? -7.203 -25.047 -15.086 1 97.69 114 PRO A N 1
ATOM 926 C CA . PRO A 1 114 ? -6.621 -25.75 -13.938 1 97.69 114 PRO A CA 1
ATOM 927 C C . PRO A 1 114 ? -6.637 -27.266 -14.094 1 97.69 114 PRO A C 1
ATOM 929 O O . PRO A 1 114 ? -7.617 -27.828 -14.594 1 97.69 114 PRO A O 1
ATOM 932 N N . SER A 1 115 ? -5.578 -27.906 -13.656 1 96.62 115 SER A N 1
ATOM 933 C CA . SER A 1 115 ? -5.516 -29.375 -13.75 1 96.62 115 SER A CA 1
ATOM 934 C C . SER A 1 115 ? -6.52 -30.031 -12.812 1 96.62 115 SER A C 1
ATOM 936 O O . SER A 1 115 ? -6.977 -29.406 -11.852 1 96.62 115 SER A O 1
ATOM 938 N N . ARG A 1 116 ? -6.777 -31.281 -13.094 1 95.44 116 ARG A N 1
ATOM 939 C CA . ARG A 1 116 ? -7.66 -32.062 -12.227 1 95.44 116 ARG A CA 1
ATOM 940 C C . ARG A 1 116 ? -7.078 -32.188 -10.82 1 95.44 116 ARG A C 1
ATOM 942 O O . ARG A 1 116 ? -7.816 -32.156 -9.836 1 95.44 116 ARG A O 1
ATOM 949 N N . PHE A 1 117 ? -5.789 -32.281 -10.766 1 94.56 117 PHE A N 1
ATOM 950 C CA . PHE A 1 117 ? -5.109 -32.406 -9.484 1 94.56 117 PHE A CA 1
ATOM 951 C C . PHE A 1 117 ? -5.332 -31.172 -8.617 1 94.56 117 PHE A C 1
ATOM 953 O O . PHE A 1 117 ? -5.672 -31.281 -7.438 1 94.56 117 PHE A O 1
ATOM 960 N N . ILE A 1 118 ? -5.207 -29.969 -9.195 1 96.5 118 ILE A N 1
ATOM 961 C CA . ILE A 1 118 ? -5.414 -28.719 -8.469 1 96.5 118 ILE A CA 1
ATOM 962 C C . ILE A 1 118 ? -6.863 -28.641 -7.996 1 96.5 118 ILE A C 1
ATOM 964 O O . ILE A 1 118 ? -7.121 -28.359 -6.824 1 96.5 118 ILE A O 1
ATOM 968 N N . MET A 1 119 ? -7.77 -29.016 -8.852 1 97.19 119 MET A N 1
ATOM 969 C CA . MET A 1 119 ? -9.18 -28.906 -8.5 1 97.19 119 MET A CA 1
ATOM 970 C C . MET A 1 119 ? -9.539 -29.891 -7.395 1 97.19 119 MET A C 1
ATOM 972 O O . MET A 1 119 ? -10.281 -29.562 -6.469 1 97.19 119 MET A O 1
ATOM 976 N N . GLU A 1 120 ? -9.008 -31.078 -7.504 1 96.25 120 GLU A N 1
ATOM 977 C CA . GLU A 1 120 ? -9.266 -32.094 -6.48 1 96.25 120 GLU A CA 1
ATOM 978 C C . GLU A 1 120 ? -8.758 -31.641 -5.117 1 96.25 120 GLU A C 1
ATOM 980 O O . GLU A 1 120 ? -9.445 -31.797 -4.109 1 96.25 120 GLU A O 1
ATOM 985 N N . LYS A 1 121 ? -7.609 -31.062 -5.094 1 95.25 121 LYS A N 1
ATOM 986 C CA . LYS A 1 121 ? -7.008 -30.625 -3.834 1 95.25 121 LYS A CA 1
ATOM 987 C C . LYS A 1 121 ? -7.766 -29.438 -3.244 1 95.25 121 LYS A C 1
ATOM 989 O O . LYS A 1 121 ? -7.781 -29.25 -2.025 1 95.25 121 LYS A O 1
ATOM 994 N N . LEU A 1 122 ? -8.43 -28.672 -4.043 1 96.56 122 LEU A N 1
ATOM 995 C CA . LEU A 1 122 ? -9.109 -27.469 -3.588 1 96.56 122 LEU A CA 1
ATOM 996 C C . LEU A 1 122 ? -10.469 -27.797 -2.982 1 96.56 122 LEU A C 1
ATOM 998 O O . LEU A 1 122 ? -11.094 -26.938 -2.348 1 96.56 122 LEU A O 1
ATOM 1002 N N . VAL A 1 123 ? -10.93 -29.047 -3.109 1 94.75 123 VAL A N 1
ATOM 1003 C CA . VAL A 1 123 ? -12.211 -29.453 -2.547 1 94.75 123 VAL A CA 1
ATOM 1004 C C . VAL A 1 123 ? -12.203 -29.25 -1.034 1 94.75 123 VAL A C 1
ATOM 1006 O O . VAL A 1 123 ? -13.227 -28.875 -0.447 1 94.75 123 VAL A O 1
ATOM 1009 N N . HIS A 1 124 ? -11.078 -29.438 -0.448 1 92.69 124 HIS A N 1
ATOM 1010 C CA . HIS A 1 124 ? -10.984 -29.266 0.998 1 92.69 124 HIS A CA 1
ATOM 1011 C C . HIS A 1 124 ? -11.164 -27.797 1.392 1 92.69 124 HIS A C 1
ATOM 1013 O O . HIS A 1 124 ? -11.422 -27.5 2.557 1 92.69 124 HIS A O 1
ATOM 1019 N N . GLU A 1 125 ? -10.93 -26.891 0.469 1 93.44 125 GLU A N 1
ATOM 1020 C CA . GLU A 1 125 ? -11.18 -25.469 0.676 1 93.44 125 GLU A CA 1
ATOM 1021 C C . GLU A 1 125 ? -12.578 -25.078 0.224 1 93.44 125 GLU A C 1
ATOM 1023 O O . GLU A 1 125 ? -12.867 -23.891 0.001 1 93.44 125 GLU A O 1
ATOM 1028 N N . ASP A 1 126 ? -13.422 -26.031 -0.053 1 94.38 126 ASP A N 1
ATOM 1029 C CA . ASP A 1 126 ? -14.812 -25.859 -0.472 1 94.38 126 ASP A CA 1
ATOM 1030 C C . ASP A 1 126 ? -14.891 -25.266 -1.877 1 94.38 126 ASP A C 1
ATOM 1032 O O . ASP A 1 126 ? -15.758 -24.438 -2.162 1 94.38 126 ASP A O 1
ATOM 1036 N N . ILE A 1 127 ? -13.898 -25.516 -2.684 1 97.5 127 ILE A N 1
ATOM 1037 C CA . ILE A 1 127 ? -13.898 -25.125 -4.086 1 97.5 127 ILE A CA 1
ATOM 1038 C C . ILE A 1 127 ? -14.25 -26.312 -4.965 1 97.5 127 ILE A C 1
ATOM 1040 O O . ILE A 1 127 ? -13.469 -27.266 -5.078 1 97.5 127 ILE A O 1
ATOM 1044 N N . SER A 1 128 ? -15.367 -26.188 -5.594 1 95.38 128 SER A N 1
ATOM 1045 C CA . SER A 1 128 ? -15.867 -27.344 -6.324 1 95.38 128 SER A CA 1
ATOM 1046 C C . SER A 1 128 ? -15.727 -27.141 -7.832 1 95.38 128 SER A C 1
ATOM 1048 O O . SER A 1 128 ? -15.812 -28.109 -8.594 1 95.38 128 SER A O 1
ATOM 1050 N N . ASP A 1 129 ? -15.594 -25.922 -8.25 1 97 129 ASP A N 1
ATOM 1051 C CA . ASP A 1 129 ? -15.453 -25.656 -9.672 1 97 129 ASP A CA 1
ATOM 1052 C C . ASP A 1 129 ? -14.617 -24.391 -9.914 1 97 129 ASP A C 1
ATOM 1054 O O . ASP A 1 129 ? -14.242 -23.703 -8.969 1 97 129 ASP A O 1
ATOM 1058 N N . VAL A 1 130 ? -14.312 -24.141 -11.133 1 97.19 130 VAL A N 1
ATOM 1059 C CA . VAL A 1 130 ? -13.391 -23.078 -11.516 1 97.19 130 VAL A CA 1
ATOM 1060 C C . VAL A 1 130 ? -14.016 -21.719 -11.195 1 97.19 130 VAL A C 1
ATOM 1062 O O . VAL A 1 130 ? -13.305 -20.781 -10.812 1 97.19 130 VAL A O 1
ATOM 1065 N N . GLU A 1 131 ? -15.32 -21.609 -11.367 1 97.56 131 GLU A N 1
ATOM 1066 C CA . GLU A 1 131 ? -15.992 -20.359 -11.055 1 97.56 131 GLU A CA 1
ATOM 1067 C C . GLU A 1 131 ? -15.852 -20 -9.578 1 97.56 131 GLU A C 1
ATOM 1069 O O . GLU A 1 131 ? -15.562 -18.859 -9.227 1 97.56 131 GLU A O 1
ATOM 1074 N N . LEU A 1 132 ? -16.078 -20.938 -8.734 1 97.94 132 LEU A N 1
ATOM 1075 C CA . LEU A 1 132 ? -15.906 -20.719 -7.305 1 97.94 132 LEU A CA 1
ATOM 1076 C C . LEU A 1 132 ? -14.453 -20.438 -6.961 1 97.94 132 LEU A C 1
ATOM 1078 O O . LEU A 1 132 ? -14.164 -19.641 -6.066 1 97.94 132 LEU A O 1
ATOM 1082 N N . PHE A 1 133 ? -13.492 -21.141 -7.668 1 98.44 133 PHE A N 1
ATOM 1083 C CA . PHE A 1 133 ? -12.07 -20.859 -7.543 1 98.44 133 PHE A CA 1
ATOM 1084 C C . PHE A 1 133 ? -11.773 -19.391 -7.816 1 98.44 133 PHE A C 1
ATOM 1086 O O . PHE A 1 133 ? -11.195 -18.688 -6.977 1 98.44 133 PHE A O 1
ATOM 1093 N N . ARG A 1 134 ? -12.25 -18.938 -8.859 1 98 134 ARG A N 1
ATOM 1094 C CA . ARG A 1 134 ? -12.086 -17.547 -9.289 1 98 134 ARG A CA 1
ATOM 1095 C C . ARG A 1 134 ? -12.664 -16.578 -8.266 1 98 134 ARG A C 1
ATOM 1097 O O . ARG A 1 134 ? -11.984 -15.656 -7.82 1 98 134 ARG A O 1
ATOM 1104 N N . GLU A 1 135 ? -13.883 -16.797 -7.879 1 97.94 135 GLU A N 1
ATOM 1105 C CA . GLU A 1 135 ? -14.594 -15.906 -6.961 1 97.94 135 GLU A CA 1
ATOM 1106 C C . GLU A 1 135 ? -13.883 -15.828 -5.613 1 97.94 135 GLU A C 1
ATOM 1108 O O . GLU A 1 135 ? -13.766 -14.75 -5.027 1 97.94 135 GLU A O 1
ATOM 1113 N N . THR A 1 136 ? -13.477 -16.969 -5.152 1 97.75 136 THR A N 1
ATOM 1114 C CA . THR A 1 136 ? -12.82 -17.016 -3.85 1 97.75 136 THR A CA 1
ATOM 1115 C C . THR A 1 136 ? -11.492 -16.281 -3.883 1 97.75 136 THR A C 1
ATOM 1117 O O . THR A 1 136 ? -11.25 -15.391 -3.064 1 97.75 136 THR A O 1
ATOM 1120 N N . MET A 1 137 ? -10.625 -16.609 -4.824 1 97.94 137 MET A N 1
ATOM 1121 C CA . MET A 1 137 ? -9.281 -16.031 -4.863 1 97.94 137 MET A CA 1
ATOM 1122 C C . MET A 1 137 ? -9.336 -14.531 -5.168 1 97.94 137 MET A C 1
ATOM 1124 O O . MET A 1 137 ? -8.711 -13.734 -4.473 1 97.94 137 MET A O 1
ATOM 1128 N N . LEU A 1 138 ? -10.094 -14.141 -6.195 1 97.81 138 LEU A N 1
ATOM 1129 C CA . LEU A 1 138 ? -10.203 -12.727 -6.523 1 97.81 138 LEU A CA 1
ATOM 1130 C C . LEU A 1 138 ? -10.93 -11.961 -5.418 1 97.81 138 LEU A C 1
ATOM 1132 O O . LEU A 1 138 ? -10.633 -10.789 -5.172 1 97.81 138 LEU A O 1
ATOM 1136 N N . GLY A 1 139 ? -11.914 -12.633 -4.77 1 96.75 139 GLY A N 1
ATOM 1137 C CA . GLY A 1 139 ? -12.625 -12.016 -3.658 1 96.75 139 GLY A CA 1
ATOM 1138 C C . GLY A 1 139 ? -11.703 -11.594 -2.527 1 96.75 139 GLY A C 1
ATOM 1139 O O . GLY A 1 139 ? -11.914 -10.547 -1.909 1 96.75 139 GLY A O 1
ATOM 1140 N N . ILE A 1 140 ? -10.688 -12.406 -2.238 1 94.56 140 ILE A N 1
ATOM 1141 C CA . ILE A 1 140 ? -9.711 -12.07 -1.208 1 94.56 140 ILE A CA 1
ATOM 1142 C C . ILE A 1 140 ? -9.008 -10.766 -1.57 1 94.56 140 ILE A C 1
ATOM 1144 O O . ILE A 1 140 ? -8.883 -9.867 -0.734 1 94.56 140 ILE A O 1
ATOM 1148 N N . ALA A 1 141 ? -8.594 -10.641 -2.797 1 95.25 141 ALA A N 1
ATOM 1149 C CA . ALA A 1 141 ? -7.926 -9.43 -3.268 1 95.25 141 ALA A CA 1
ATOM 1150 C C . ALA A 1 141 ? -8.875 -8.234 -3.234 1 95.25 141 ALA A C 1
ATOM 1152 O O . ALA A 1 141 ? -8.484 -7.137 -2.814 1 95.25 141 ALA A O 1
ATOM 1153 N N . GLU A 1 142 ? -10.062 -8.453 -3.648 1 92.88 142 GLU A N 1
ATOM 1154 C CA . GLU A 1 142 ? -11.047 -7.371 -3.732 1 92.88 142 GLU A CA 1
ATOM 1155 C C . GLU A 1 142 ? -11.352 -6.797 -2.352 1 92.88 142 GLU A C 1
ATOM 1157 O O . GLU A 1 142 ? -11.555 -5.59 -2.209 1 92.88 142 GLU A O 1
ATOM 1162 N N . ARG A 1 143 ? -11.383 -7.633 -1.393 1 88.31 143 ARG A N 1
ATOM 1163 C CA . ARG A 1 143 ? -11.773 -7.211 -0.052 1 88.31 143 ARG A CA 1
ATOM 1164 C C . ARG A 1 143 ? -10.578 -6.641 0.71 1 88.31 143 ARG A C 1
ATOM 1166 O O . ARG A 1 143 ? -10.742 -6.062 1.787 1 88.31 143 ARG A O 1
ATOM 1173 N N . SER A 1 144 ? -9.406 -6.918 0.207 1 85.88 144 SER A N 1
ATOM 1174 C CA . SER A 1 144 ? -8.211 -6.426 0.882 1 85.88 144 SER A CA 1
ATOM 1175 C C . SER A 1 144 ? -8.078 -4.914 0.749 1 85.88 144 SER A C 1
ATOM 1177 O O . SER A 1 144 ? -8.297 -4.359 -0.331 1 85.88 144 SER A O 1
ATOM 1179 N N . HIS A 1 145 ? -7.777 -4.363 2.061 1 77.81 145 HIS A N 1
ATOM 1180 C CA . HIS A 1 145 ? -7.5 -2.93 2.086 1 77.81 145 HIS A CA 1
ATOM 1181 C C . HIS A 1 145 ? -6.004 -2.654 1.947 1 77.81 145 HIS A C 1
ATOM 1183 O O . HIS A 1 145 ? -5.18 -3.422 2.451 1 77.81 145 HIS A O 1
ATOM 1189 N N . GLY A 1 146 ? -5.582 -1.988 0.964 1 79.75 146 GLY A N 1
ATOM 1190 C CA . GLY A 1 146 ? -4.176 -1.73 0.7 1 79.75 146 GLY A CA 1
ATOM 1191 C C . GLY A 1 146 ? -3.652 -2.467 -0.519 1 79.75 146 GLY A C 1
ATOM 1192 O O . GLY A 1 146 ? -4.363 -2.609 -1.516 1 79.75 146 GLY A O 1
ATOM 1193 N N . GLN A 1 147 ? -2.32 -2.945 -0.277 1 88.75 147 GLN A N 1
ATOM 1194 C CA . GLN A 1 147 ? -1.683 -3.592 -1.42 1 88.75 147 GLN A CA 1
ATOM 1195 C C . GLN A 1 147 ? -1.029 -4.91 -1.014 1 88.75 147 GLN A C 1
ATOM 1197 O O . GLN A 1 147 ? -0.657 -5.09 0.148 1 88.75 147 GLN A O 1
ATOM 1202 N N . GLY A 1 148 ? -0.944 -5.773 -1.976 1 93.25 148 GLY A N 1
ATOM 1203 C CA . GLY A 1 148 ? -0.323 -7.051 -1.666 1 93.25 148 GLY A CA 1
ATOM 1204 C C . GLY A 1 148 ? -0.545 -8.102 -2.74 1 93.25 148 GLY A C 1
ATOM 1205 O O . GLY A 1 148 ? -0.575 -7.777 -3.93 1 93.25 148 GLY A O 1
ATOM 1206 N N . TRP A 1 149 ? -0.568 -9.352 -2.189 1 95.75 149 TRP A N 1
ATOM 1207 C CA . TRP A 1 149 ? -0.575 -10.531 -3.047 1 95.75 149 TRP A CA 1
ATOM 1208 C C . TRP A 1 149 ? -1.508 -11.602 -2.49 1 95.75 149 TRP A C 1
ATOM 1210 O O . TRP A 1 149 ? -1.52 -11.859 -1.283 1 95.75 149 TRP A O 1
ATOM 1220 N N . VAL A 1 150 ? -2.287 -12.188 -3.346 1 96.94 150 VAL A N 1
ATOM 1221 C CA . VAL A 1 150 ? -2.961 -13.43 -2.971 1 96.94 150 VAL A CA 1
ATOM 1222 C C . VAL A 1 150 ? -2.295 -14.609 -3.668 1 96.94 150 VAL A C 1
ATOM 1224 O O . VAL A 1 150 ? -2.15 -14.617 -4.895 1 96.94 150 VAL A O 1
ATOM 1227 N N . PHE A 1 151 ? -1.873 -15.602 -2.865 1 97 151 PHE A N 1
ATOM 1228 C CA . PHE A 1 151 ? -1.222 -16.781 -3.426 1 97 151 PHE A CA 1
ATOM 1229 C C . PHE A 1 151 ? -2.08 -18.016 -3.221 1 97 151 PHE A C 1
ATOM 1231 O O . PHE A 1 151 ? -2.734 -18.172 -2.186 1 97 151 PHE A O 1
ATOM 1238 N N . LEU A 1 152 ? -2.133 -18.844 -4.23 1 97.25 152 LEU A N 1
ATOM 1239 C CA . LEU A 1 152 ? -2.4 -20.266 -4.02 1 97.25 152 LEU A CA 1
ATOM 1240 C C . LEU A 1 152 ? -1.112 -21.016 -3.719 1 97.25 152 LEU A C 1
ATOM 1242 O O . LEU A 1 152 ? -0.182 -21.016 -4.527 1 97.25 152 LEU A O 1
ATOM 1246 N N . VAL A 1 153 ? -1.039 -21.625 -2.584 1 95.38 153 VAL A N 1
ATOM 1247 C CA . VAL A 1 153 ? 0.202 -22.281 -2.189 1 95.38 153 VAL A CA 1
ATOM 1248 C C . VAL A 1 153 ? -0.063 -23.766 -1.919 1 95.38 153 VAL A C 1
ATOM 1250 O O . VAL A 1 153 ? -1.185 -24.156 -1.577 1 95.38 153 VAL A O 1
ATOM 1253 N N . GLU A 1 154 ? 0.899 -24.547 -2.162 1 92.94 154 GLU A N 1
ATOM 1254 C CA . GLU A 1 154 ? 0.927 -25.922 -1.642 1 92.94 154 GLU A CA 1
ATOM 1255 C C . GLU A 1 154 ? 1.708 -26 -0.333 1 92.94 154 GLU A C 1
ATOM 1257 O O . GLU A 1 154 ? 2.857 -25.547 -0.263 1 92.94 154 GLU A O 1
ATOM 1262 N N . THR A 1 155 ? 1.042 -26.516 0.631 1 87.88 155 THR A N 1
ATOM 1263 C CA . THR A 1 155 ? 1.672 -26.625 1.942 1 87.88 155 THR A CA 1
ATOM 1264 C C . THR A 1 155 ? 2.561 -27.875 2.012 1 87.88 155 THR A C 1
ATOM 1266 O O . THR A 1 155 ? 2.586 -28.672 1.078 1 87.88 155 THR A O 1
ATOM 1269 N N . ALA A 1 156 ? 3.289 -27.984 3.064 1 84 156 ALA A N 1
ATOM 1270 C CA . ALA A 1 156 ? 4.199 -29.109 3.252 1 84 156 ALA A CA 1
ATOM 1271 C C . ALA A 1 156 ? 3.445 -30.438 3.236 1 84 156 ALA A C 1
ATOM 1273 O O . ALA A 1 156 ? 3.982 -31.453 2.803 1 84 156 ALA A O 1
ATOM 1274 N N . ASP A 1 157 ? 2.215 -30.438 3.705 1 86.44 157 ASP A N 1
ATOM 1275 C CA . ASP A 1 157 ? 1.399 -31.656 3.723 1 86.44 157 ASP A CA 1
ATOM 1276 C C . ASP A 1 157 ? 0.647 -31.828 2.404 1 86.44 157 ASP A C 1
ATOM 1278 O O . ASP A 1 157 ? -0.314 -32.594 2.33 1 86.44 157 ASP A O 1
ATOM 1282 N N . LYS A 1 158 ? 1.013 -31 1.434 1 88.31 158 LYS A N 1
ATOM 1283 C CA . LYS A 1 158 ? 0.567 -31.141 0.05 1 88.31 158 LYS A CA 1
ATOM 1284 C C . LYS A 1 158 ? -0.888 -30.703 -0.105 1 88.31 158 LYS A C 1
ATOM 1286 O O . LYS A 1 158 ? -1.579 -31.156 -1.023 1 88.31 158 LYS A O 1
ATOM 1291 N N . LYS A 1 159 ? -1.291 -29.938 0.781 1 91.5 159 LYS A N 1
ATOM 1292 C CA . LYS A 1 159 ? -2.598 -29.312 0.641 1 91.5 159 LYS A CA 1
ATOM 1293 C C . LYS A 1 159 ? -2.48 -27.953 -0.047 1 91.5 159 LYS A C 1
ATOM 1295 O O . LYS A 1 159 ? -1.392 -27.375 -0.115 1 91.5 159 LYS A O 1
ATOM 1300 N N . LEU A 1 160 ? -3.617 -27.516 -0.617 1 95.62 160 LEU A N 1
ATOM 1301 C CA . LEU A 1 160 ? -3.645 -26.203 -1.221 1 95.62 160 LEU A CA 1
ATOM 1302 C C . LEU A 1 160 ? -4.391 -25.203 -0.33 1 95.62 160 LEU A C 1
ATOM 1304 O O . LEU A 1 160 ? -5.41 -25.562 0.275 1 95.62 160 LEU A O 1
ATOM 1308 N N . LYS A 1 161 ? -3.826 -24.047 -0.231 1 93.69 161 LYS A N 1
ATOM 1309 C CA . LYS A 1 161 ? -4.43 -22.969 0.561 1 93.69 161 LYS A CA 1
ATOM 1310 C C . LYS A 1 161 ? -4.266 -21.625 -0.126 1 93.69 161 LYS A C 1
ATOM 1312 O O . LYS A 1 161 ? -3.287 -21.391 -0.84 1 93.69 161 LYS A O 1
ATOM 1317 N N . PHE A 1 162 ? -5.281 -20.781 0.092 1 94.88 162 PHE A N 1
ATOM 1318 C CA . PHE A 1 162 ? -5.137 -19.391 -0.284 1 94.88 162 PHE A CA 1
ATOM 1319 C C . PHE A 1 162 ? -4.52 -18.578 0.854 1 94.88 162 PHE A C 1
ATOM 1321 O O . PHE A 1 162 ? -4.949 -18.688 2.004 1 94.88 162 PHE A O 1
ATOM 1328 N N . ILE A 1 163 ? -3.48 -17.797 0.558 1 91.38 163 ILE A N 1
ATOM 1329 C CA . ILE A 1 163 ? -2.939 -16.891 1.575 1 91.38 163 ILE A CA 1
ATOM 1330 C C . ILE A 1 163 ? -2.859 -15.477 1.021 1 91.38 163 ILE A C 1
ATOM 1332 O O . ILE A 1 163 ? -2.582 -15.281 -0.164 1 91.38 163 ILE A O 1
ATOM 1336 N N . ASN A 1 164 ? -3.23 -14.547 1.839 1 91.19 164 ASN A N 1
ATOM 1337 C CA . ASN A 1 164 ? -3.162 -13.125 1.52 1 91.19 164 ASN A CA 1
ATOM 1338 C C . ASN A 1 164 ? -1.938 -12.469 2.146 1 91.19 164 ASN A C 1
ATOM 1340 O O . ASN A 1 164 ? -1.891 -12.266 3.361 1 91.19 164 ASN A O 1
ATOM 1344 N N . CYS A 1 165 ? -0.938 -12.203 1.312 1 90.31 165 CYS A N 1
ATOM 1345 C CA . CYS A 1 165 ? 0.291 -11.57 1.779 1 90.31 165 CYS A CA 1
ATOM 1346 C C . CYS A 1 165 ? 0.262 -10.07 1.526 1 90.31 165 CYS A C 1
ATOM 1348 O O . CYS A 1 165 ? 0.303 -9.625 0.377 1 90.31 165 CYS A O 1
ATOM 1350 N N . HIS A 1 166 ? 0.288 -9.352 2.582 1 86.81 166 HIS A N 1
ATOM 1351 C CA . HIS A 1 166 ? 0.214 -7.898 2.439 1 86.81 166 HIS A CA 1
ATOM 1352 C C . HIS A 1 166 ? 1.584 -7.305 2.135 1 86.81 166 HIS A C 1
ATOM 1354 O O . HIS A 1 166 ? 2.611 -7.895 2.48 1 86.81 166 HIS A O 1
ATOM 1360 N N . ASN A 1 167 ? 1.605 -6.238 1.416 1 87.88 167 ASN A N 1
ATOM 1361 C CA . ASN A 1 167 ? 2.814 -5.496 1.073 1 87.88 167 ASN A CA 1
ATOM 1362 C C . ASN A 1 167 ? 3.871 -6.406 0.452 1 87.88 167 ASN A C 1
ATOM 1364 O O . ASN A 1 167 ? 3.607 -7.082 -0.543 1 87.88 167 ASN A O 1
ATOM 1368 N N . ASP A 1 168 ? 5.043 -6.449 1.054 1 90.19 168 ASP A N 1
ATOM 1369 C CA . ASP A 1 168 ? 6.129 -7.234 0.47 1 90.19 168 ASP A CA 1
ATOM 1370 C C . ASP A 1 168 ? 6.152 -8.648 1.037 1 90.19 168 ASP A C 1
ATOM 1372 O O . ASP A 1 168 ? 7.172 -9.336 0.967 1 90.19 168 ASP A O 1
ATOM 1376 N N . GLY A 1 169 ? 5.039 -9.078 1.573 1 88.44 169 GLY A N 1
ATOM 1377 C CA . GLY A 1 169 ? 4.961 -10.422 2.131 1 88.44 169 GLY A CA 1
ATOM 1378 C C . GLY A 1 169 ? 5.238 -11.508 1.112 1 88.44 169 GLY A C 1
ATOM 1379 O O . GLY A 1 169 ? 4.918 -11.359 -0.068 1 88.44 169 GLY A O 1
ATOM 1380 N N . THR A 1 170 ? 5.809 -12.617 1.619 1 87.44 170 THR A N 1
ATOM 1381 C CA . THR A 1 170 ? 6.137 -13.758 0.769 1 87.44 170 THR A CA 1
ATOM 1382 C C . THR A 1 170 ? 5.484 -15.031 1.298 1 87.44 170 THR A C 1
ATOM 1384 O O . THR A 1 170 ? 5.289 -15.18 2.506 1 87.44 170 THR A O 1
ATOM 1387 N N . PRO A 1 171 ? 5.207 -15.898 0.438 1 89.38 171 PRO A N 1
ATOM 1388 C CA . PRO A 1 171 ? 4.551 -17.125 0.881 1 89.38 171 PRO A CA 1
ATOM 1389 C C . PRO A 1 171 ? 5.535 -18.156 1.437 1 89.38 171 PRO A C 1
ATOM 1391 O O . PRO A 1 171 ? 5.121 -19.219 1.913 1 89.38 171 PRO A O 1
ATOM 1394 N N . TYR A 1 172 ? 6.785 -17.875 1.466 1 87.31 172 TYR A N 1
ATOM 1395 C CA . TYR A 1 172 ? 7.793 -18.891 1.742 1 87.31 172 TYR A CA 1
ATOM 1396 C C . TYR A 1 172 ? 8.07 -19 3.236 1 87.31 172 TYR A C 1
ATOM 1398 O O . TYR A 1 172 ? 8.664 -19.969 3.699 1 87.31 172 TYR A O 1
ATOM 1406 N N . TYR A 1 173 ? 7.727 -17.953 3.938 1 78.88 173 TYR A N 1
ATOM 1407 C CA . TYR A 1 173 ? 7.98 -17.922 5.371 1 78.88 173 TYR A CA 1
ATOM 1408 C C . TYR A 1 173 ? 6.809 -17.297 6.117 1 78.88 173 TYR A C 1
ATOM 1410 O O . TYR A 1 173 ? 6.461 -16.125 5.875 1 78.88 173 TYR A O 1
ATOM 1418 N N . TYR A 1 174 ? 6.316 -18.016 7 1 72.12 174 TYR A N 1
ATOM 1419 C CA . TYR A 1 174 ? 5.09 -17.609 7.684 1 72.12 174 TYR A CA 1
ATOM 1420 C C . TYR A 1 174 ? 5.242 -16.25 8.328 1 72.12 174 TYR A C 1
ATOM 1422 O O . TYR A 1 174 ? 4.359 -15.391 8.211 1 72.12 174 TYR A O 1
ATOM 1430 N N . ALA A 1 175 ? 6.309 -16.031 8.938 1 67.44 175 ALA A N 1
ATOM 1431 C CA . ALA A 1 175 ? 6.508 -14.812 9.695 1 67.44 175 ALA A CA 1
ATOM 1432 C C . ALA A 1 175 ? 6.664 -13.602 8.773 1 67.44 175 ALA A C 1
ATOM 1434 O O . ALA A 1 175 ? 6.539 -12.461 9.211 1 67.44 175 ALA A O 1
ATOM 1435 N N . LYS A 1 176 ? 6.844 -13.875 7.5 1 66.75 176 LYS A N 1
ATOM 1436 C CA . LYS A 1 176 ? 7.047 -12.789 6.539 1 66.75 176 LYS A CA 1
ATOM 1437 C C . LYS A 1 176 ? 5.941 -12.773 5.488 1 66.75 176 LYS A C 1
ATOM 1439 O O . LYS A 1 176 ? 6.047 -12.07 4.48 1 66.75 176 LYS A O 1
ATOM 1444 N N . ALA A 1 177 ? 4.91 -13.539 5.773 1 70.31 177 ALA A N 1
ATOM 1445 C CA . ALA A 1 177 ? 3.797 -13.586 4.832 1 70.31 177 ALA A CA 1
ATOM 1446 C C . ALA A 1 177 ? 2.879 -12.383 5.008 1 70.31 177 ALA A C 1
ATOM 1448 O O . ALA A 1 177 ? 2.078 -12.07 4.121 1 70.31 177 ALA A O 1
ATOM 1449 N N . GLN A 1 178 ? 3.057 -11.742 6.172 1 64.94 178 GLN A N 1
ATOM 1450 C CA . GLN A 1 178 ? 2.275 -10.547 6.484 1 64.94 178 GLN A CA 1
ATOM 1451 C C . GLN A 1 178 ? 0.782 -10.805 6.305 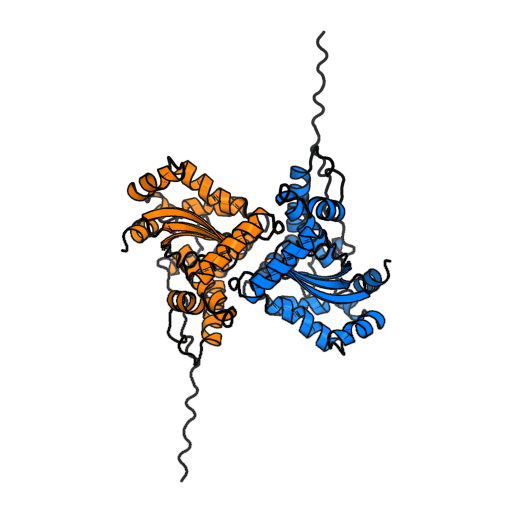1 64.94 178 GLN A C 1
ATOM 1453 O O . GLN A 1 178 ? 0.098 -10.062 5.602 1 64.94 178 GLN A O 1
ATOM 1458 N N . LEU A 1 179 ? 0.339 -11.781 6.988 1 60.62 179 LEU A N 1
ATOM 1459 C CA . LEU A 1 179 ? -1.014 -12.297 6.809 1 60.62 179 LEU A CA 1
ATOM 1460 C C . LEU A 1 179 ? -2.027 -11.422 7.539 1 60.62 179 LEU A C 1
ATOM 1462 O O . LEU A 1 179 ? -3.227 -11.492 7.258 1 60.62 179 LEU A O 1
ATOM 1466 N N . LEU A 1 180 ? -1.46 -10.609 8.477 1 61.75 180 LEU A N 1
ATOM 1467 C CA . LEU A 1 180 ? -2.369 -9.758 9.227 1 61.75 180 LEU A CA 1
ATOM 1468 C C . LEU A 1 180 ? -2.594 -8.43 8.508 1 61.75 180 LEU A C 1
ATOM 1470 O O . LEU A 1 180 ? -1.638 -7.781 8.078 1 61.75 180 LEU A O 1
ATOM 1474 N N . ASP A 1 181 ? -3.904 -8.328 8.203 1 57.22 181 ASP A N 1
ATOM 1475 C CA . ASP A 1 181 ? -4.27 -7.035 7.633 1 57.22 181 ASP A CA 1
ATOM 1476 C C . ASP A 1 181 ? -4.398 -5.973 8.727 1 57.22 181 ASP A C 1
ATOM 1478 O O . ASP A 1 181 ? -5.367 -5.969 9.484 1 57.22 181 ASP A O 1
ATOM 1482 N N . LEU A 1 182 ? -3.412 -5.227 8.875 1 54.66 182 LEU A N 1
ATOM 1483 C CA . LEU A 1 182 ? -3.473 -4.25 9.961 1 54.66 182 LEU A CA 1
ATOM 1484 C C . LEU A 1 182 ? -4.246 -3.01 9.531 1 54.66 182 LEU A C 1
ATOM 1486 O O . LEU A 1 182 ? -4.285 -2.014 10.258 1 54.66 182 LEU A O 1
ATOM 1490 N N . ASN A 1 183 ? -4.762 -2.92 8.32 1 46.31 183 ASN A N 1
ATOM 1491 C CA . ASN A 1 183 ? -5.516 -1.771 7.824 1 46.31 183 ASN A CA 1
ATOM 1492 C C . ASN A 1 183 ? -6.805 -1.567 8.617 1 46.31 183 ASN A C 1
ATOM 1494 O O . ASN A 1 183 ? -7.289 -0.441 8.742 1 46.31 183 ASN A O 1
ATOM 1498 N N . GLY A 1 184 ? -7.16 -2.494 9.547 1 49.34 184 GLY A N 1
ATOM 1499 C CA . GLY A 1 184 ? -8.375 -2.42 10.344 1 49.34 184 GLY A CA 1
ATOM 1500 C C . GLY A 1 184 ? -8.109 -2.434 11.836 1 49.34 184 GLY A C 1
ATOM 1501 O O . GLY A 1 184 ? -9.039 -2.412 12.641 1 49.34 184 GLY A O 1
ATOM 1502 N N . GLY A 1 185 ? -7 -2.047 12.25 1 51 185 GLY A N 1
ATOM 1503 C CA . GLY A 1 185 ? -6.656 -2.105 13.664 1 51 185 GLY A CA 1
ATOM 1504 C C . GLY A 1 185 ? -6.52 -3.523 14.188 1 51 185 GLY A C 1
ATOM 1505 O O . GLY A 1 185 ? -7.023 -4.469 13.57 1 51 185 GLY A O 1
ATOM 1506 N N . LEU A 1 186 ? -5.652 -3.691 15.188 1 53.91 186 LEU A N 1
ATOM 1507 C CA . LEU A 1 186 ? -5.363 -5 15.758 1 53.91 186 LEU A CA 1
ATOM 1508 C C . LEU A 1 186 ? -6.543 -5.504 16.578 1 53.91 186 LEU A C 1
ATOM 1510 O O . LEU A 1 186 ? -7.102 -4.762 17.391 1 53.91 186 LEU A O 1
ATOM 1514 N N . THR A 1 187 ? -7.219 -6.543 16.109 1 52.56 187 THR A N 1
ATOM 1515 C CA . THR A 1 187 ? -8.258 -7.219 16.875 1 52.56 187 THR A CA 1
ATOM 1516 C C . THR A 1 187 ? -7.641 -8.219 17.859 1 52.56 187 THR A C 1
ATOM 1518 O O . THR A 1 187 ? -6.434 -8.461 17.812 1 52.56 187 THR A O 1
ATOM 1521 N N . GLU A 1 188 ? -8.469 -8.555 18.781 1 53.88 188 GLU A N 1
ATOM 1522 C CA . GLU A 1 188 ? -8.008 -9.602 19.688 1 53.88 188 GLU A CA 1
ATOM 1523 C C . GLU A 1 188 ? -7.457 -10.797 18.922 1 53.88 188 GLU A C 1
ATOM 1525 O O . GLU A 1 188 ? -6.445 -11.383 19.312 1 53.88 188 GLU A O 1
ATOM 1530 N N . GLY A 1 189 ? -8.188 -11.117 17.875 1 52.81 189 GLY A N 1
ATOM 1531 C CA . GLY A 1 189 ? -7.727 -12.203 17.031 1 52.81 189 GLY A CA 1
ATOM 1532 C C . GLY A 1 189 ? -6.367 -11.938 16.406 1 52.81 189 GLY A C 1
ATOM 1533 O O . GLY A 1 189 ? -5.551 -12.852 16.281 1 52.81 189 GLY A O 1
ATOM 1534 N N . ASP A 1 190 ? -6.156 -10.68 16.172 1 59.03 190 ASP A N 1
ATOM 1535 C CA . ASP A 1 190 ? -4.855 -10.32 15.609 1 59.03 190 ASP A CA 1
ATOM 1536 C C . ASP A 1 190 ? -3.74 -10.523 16.625 1 59.03 190 ASP A C 1
ATOM 1538 O O . ASP A 1 190 ? -2.646 -10.977 16.281 1 59.03 190 ASP A O 1
ATOM 1542 N N . TYR A 1 191 ? -4.16 -10.25 17.781 1 57.75 191 TYR A N 1
ATOM 1543 C CA . TYR A 1 191 ? -3.17 -10.438 18.844 1 57.75 191 TYR A CA 1
ATOM 1544 C C . TYR A 1 191 ? -2.832 -11.914 19.016 1 57.75 191 TYR A C 1
ATOM 1546 O O . TYR A 1 191 ? -1.665 -12.281 19.172 1 57.75 191 TYR A O 1
ATOM 1554 N N . VAL A 1 192 ? -3.865 -12.656 18.953 1 54.56 192 VAL A N 1
ATOM 1555 C CA . VAL A 1 192 ? -3.654 -14.094 19.062 1 54.56 192 VAL A CA 1
ATOM 1556 C C . VAL A 1 192 ? -2.82 -14.594 17.891 1 54.56 192 VAL A C 1
ATOM 1558 O O . VAL A 1 192 ? -1.875 -15.359 18.078 1 54.56 192 VAL A O 1
ATOM 1561 N N . ALA A 1 193 ? -3.225 -14.102 16.766 1 57.31 193 ALA A N 1
ATOM 1562 C CA . ALA A 1 193 ? -2.49 -14.5 15.57 1 57.31 193 ALA A CA 1
ATOM 1563 C C . ALA A 1 193 ? -1.025 -14.078 15.664 1 57.31 193 ALA A C 1
ATOM 1565 O O . ALA A 1 193 ? -0.132 -14.82 15.258 1 57.31 193 ALA A O 1
ATOM 1566 N N . LEU A 1 194 ? -0.857 -12.977 16.234 1 61.53 194 LEU A N 1
ATOM 1567 C CA . LEU A 1 194 ? 0.493 -12.445 16.375 1 61.53 194 LEU A CA 1
ATOM 1568 C C . LEU A 1 194 ? 1.292 -13.266 17.375 1 61.53 194 LEU A C 1
ATOM 1570 O O . LEU A 1 194 ? 2.488 -13.5 17.188 1 61.53 194 LEU A O 1
ATOM 1574 N N . GLU A 1 195 ? 0.682 -13.609 18.438 1 60.31 195 GLU A N 1
ATOM 1575 C CA . GLU A 1 195 ? 1.332 -14.477 19.406 1 60.31 195 GLU A CA 1
ATOM 1576 C C . GLU A 1 195 ? 1.697 -15.828 18.797 1 60.31 195 GLU A C 1
ATOM 1578 O O . GLU A 1 195 ? 2.771 -16.359 19.062 1 60.31 195 GLU A O 1
ATOM 1583 N N . ASP A 1 196 ? 0.772 -16.281 18.094 1 60.47 196 ASP A N 1
ATOM 1584 C CA . ASP A 1 196 ? 1.035 -17.547 17.391 1 60.47 196 ASP A CA 1
ATOM 1585 C C . ASP A 1 196 ? 2.209 -17.406 16.422 1 60.47 196 ASP A C 1
ATOM 1587 O O . ASP A 1 196 ? 3.08 -18.281 16.375 1 60.47 196 ASP A O 1
ATOM 1591 N N . LEU A 1 197 ? 2.201 -16.328 15.781 1 61.28 197 LEU A N 1
ATOM 1592 C CA . LEU A 1 197 ? 3.291 -16.062 14.852 1 61.28 197 LEU A CA 1
ATOM 1593 C C . LEU A 1 197 ? 4.625 -15.984 15.586 1 61.28 197 LEU A C 1
ATOM 1595 O O . LEU A 1 197 ? 5.637 -16.484 15.094 1 61.28 197 LEU A O 1
ATOM 1599 N N . LYS A 1 198 ? 4.555 -15.367 16.672 1 60.19 198 LYS A N 1
ATOM 1600 C CA . LYS A 1 198 ? 5.746 -15.281 17.516 1 60.19 198 LYS A CA 1
ATOM 1601 C C . LYS A 1 198 ? 6.254 -16.672 17.891 1 60.19 198 LYS A C 1
ATOM 1603 O O . LYS A 1 198 ? 7.449 -16.938 17.797 1 60.19 198 LYS A O 1
ATOM 1608 N N . THR A 1 199 ? 5.316 -17.359 18.312 1 61.41 199 THR A N 1
ATOM 1609 C CA . THR A 1 199 ? 5.668 -18.703 18.734 1 61.41 199 THR A CA 1
ATOM 1610 C C . THR A 1 199 ? 6.242 -19.516 17.578 1 61.41 199 THR A C 1
ATOM 1612 O O . THR A 1 199 ? 7.25 -20.203 17.734 1 61.41 199 THR A O 1
ATOM 1615 N N . ARG A 1 200 ? 5.664 -19.359 16.531 1 59.97 200 ARG A N 1
ATOM 1616 C CA . ARG A 1 200 ? 6.117 -20.094 15.359 1 59.97 200 ARG A CA 1
ATOM 1617 C C . ARG A 1 200 ? 7.488 -19.594 14.898 1 59.97 200 ARG A C 1
ATOM 1619 O O . ARG A 1 200 ? 8.328 -20.391 14.484 1 59.97 200 ARG A O 1
ATOM 1626 N N . ALA A 1 201 ? 7.684 -18.391 14.977 1 61.38 201 ALA A N 1
ATOM 1627 C CA . ALA A 1 201 ? 8.969 -17.797 14.633 1 61.38 201 ALA A CA 1
ATOM 1628 C C . ALA A 1 201 ? 10.062 -18.266 15.586 1 61.38 201 ALA A C 1
ATOM 1630 O O . ALA A 1 201 ? 11.18 -18.578 15.156 1 61.38 201 ALA A O 1
ATOM 1631 N N . GLU A 1 202 ? 9.641 -18.188 16.828 1 60.22 202 GLU A N 1
ATOM 1632 C CA . GLU A 1 202 ? 10.594 -18.641 17.828 1 60.22 202 GLU A CA 1
ATOM 1633 C C . GLU A 1 202 ? 10.984 -20.094 17.625 1 60.22 202 GLU A C 1
ATOM 1635 O O . GLU A 1 202 ? 12.109 -20.5 17.922 1 60.22 202 GLU A O 1
ATOM 1640 N N . ASN A 1 203 ? 9.953 -20.719 17.047 1 59.75 203 ASN A N 1
ATOM 1641 C CA . ASN A 1 203 ? 10.203 -22.141 16.828 1 59.75 203 ASN A CA 1
ATOM 1642 C C . ASN A 1 203 ? 10.812 -22.391 15.445 1 59.75 203 ASN A C 1
ATOM 1644 O O . ASN A 1 203 ? 11.016 -23.531 15.055 1 59.75 203 ASN A O 1
ATOM 1648 N N . ASP A 1 204 ? 11.18 -21.328 14.766 1 57.28 204 ASP A N 1
ATOM 1649 C CA . ASP A 1 204 ? 11.781 -21.375 13.438 1 57.28 204 ASP A CA 1
ATOM 1650 C C . ASP A 1 204 ? 10.93 -22.188 12.469 1 57.28 204 ASP A C 1
ATOM 1652 O O . ASP A 1 204 ? 11.453 -23 11.703 1 57.28 204 ASP A O 1
ATOM 1656 N N . GLU A 1 205 ? 9.641 -22.188 12.719 1 55.59 205 GLU A N 1
ATOM 1657 C CA . GLU A 1 205 ? 8.766 -22.953 11.844 1 55.59 205 GLU A CA 1
ATOM 1658 C C . GLU A 1 205 ? 8.805 -22.406 10.414 1 55.59 205 GLU A C 1
ATOM 1660 O O . GLU A 1 205 ? 8.555 -21.219 10.188 1 55.59 205 GLU A O 1
ATOM 1665 N N . GLN A 1 206 ? 9.531 -23.031 9.547 1 57.22 206 GLN A N 1
ATOM 1666 C CA . GLN A 1 206 ? 9.539 -22.734 8.117 1 57.22 206 GLN A CA 1
ATOM 1667 C C . GLN A 1 206 ? 8.258 -23.219 7.453 1 57.22 206 GLN A C 1
ATOM 1669 O O . GLN A 1 206 ? 7.785 -24.328 7.727 1 57.22 206 GLN A O 1
ATOM 1674 N N . ASP A 1 207 ? 7.328 -22.219 7.066 1 60.72 207 ASP A N 1
ATOM 1675 C CA . ASP A 1 207 ? 6.184 -22.703 6.297 1 60.72 207 ASP A CA 1
ATOM 1676 C C . ASP A 1 207 ? 6.555 -22.906 4.832 1 60.72 207 ASP A C 1
ATOM 1678 O O . ASP A 1 207 ? 6.84 -21.953 4.113 1 60.72 207 ASP A O 1
ATOM 1682 N N . PHE A 1 208 ? 7.418 -23.906 4.578 1 62.97 208 PHE A N 1
ATOM 1683 C CA . PHE A 1 208 ? 7.809 -24.172 3.199 1 62.97 208 PHE A CA 1
ATOM 1684 C C . PHE A 1 208 ? 6.586 -24.281 2.297 1 62.97 208 PHE A C 1
ATOM 1686 O O . PHE A 1 208 ? 6.152 -25.375 1.944 1 62.97 208 PHE A O 1
ATOM 1693 N N . THR A 1 209 ? 5.848 -23.141 2.139 1 83.31 209 THR A N 1
ATOM 1694 C CA . THR A 1 209 ? 4.77 -23.188 1.156 1 83.31 209 THR A CA 1
ATOM 1695 C C . THR A 1 209 ? 5.297 -22.859 -0.238 1 83.31 209 THR A C 1
ATOM 1697 O O . THR A 1 209 ? 6.215 -22.047 -0.387 1 83.31 209 THR A O 1
ATOM 1700 N N . LEU A 1 210 ? 4.93 -23.672 -1.188 1 88.94 210 LEU A N 1
ATOM 1701 C CA . LEU A 1 210 ? 5.258 -23.469 -2.594 1 88.94 210 LEU A CA 1
ATOM 1702 C C . LEU A 1 210 ? 4.152 -22.688 -3.305 1 88.94 210 LEU A C 1
ATOM 1704 O O . LEU A 1 210 ? 3.039 -23.203 -3.463 1 88.94 210 LEU A O 1
ATOM 1708 N N . PRO A 1 211 ? 4.461 -21.469 -3.688 1 95.81 211 PRO A N 1
ATOM 1709 C CA . PRO A 1 211 ? 3.42 -20.75 -4.426 1 95.81 211 PRO A CA 1
ATOM 1710 C C . PRO A 1 211 ? 3.178 -21.328 -5.82 1 95.81 211 PRO A C 1
ATOM 1712 O O . PRO A 1 211 ? 4.129 -21.562 -6.562 1 95.81 211 PRO A O 1
ATOM 1715 N N . LEU A 1 212 ? 1.93 -21.547 -6.188 1 97.5 212 LEU A N 1
ATOM 1716 C CA . LEU A 1 212 ? 1.53 -22.047 -7.504 1 97.5 212 LEU A CA 1
ATOM 1717 C C . LEU A 1 212 ? 1.005 -20.906 -8.375 1 97.5 212 LEU A C 1
ATOM 1719 O O . LEU A 1 212 ? 1.203 -20.906 -9.586 1 97.5 212 LEU A O 1
ATOM 1723 N N . MET A 1 213 ? 0.298 -20.016 -7.715 1 97.94 213 MET A N 1
ATOM 1724 C CA . MET A 1 213 ? -0.358 -18.891 -8.391 1 97.94 213 MET A CA 1
ATOM 1725 C C . MET A 1 213 ? -0.277 -17.625 -7.547 1 97.94 213 MET A C 1
ATOM 1727 O O . MET A 1 213 ? -0.274 -17.688 -6.316 1 97.94 213 MET A O 1
ATOM 1731 N N . ALA A 1 214 ? -0.159 -16.469 -8.211 1 98.31 214 ALA A N 1
ATOM 1732 C CA . ALA A 1 214 ? -0.138 -15.188 -7.516 1 98.31 214 ALA A CA 1
ATOM 1733 C C . ALA A 1 214 ? -1.1 -14.195 -8.172 1 98.31 214 ALA A C 1
ATOM 1735 O O . ALA A 1 214 ? -1.159 -14.094 -9.398 1 98.31 214 ALA A O 1
ATOM 1736 N N . ILE A 1 215 ? -1.871 -13.508 -7.391 1 98.69 215 ILE A N 1
ATOM 1737 C CA . ILE A 1 215 ? -2.652 -12.344 -7.797 1 98.69 215 ILE A CA 1
ATOM 1738 C C . ILE A 1 215 ? -2.039 -11.078 -7.207 1 98.69 215 ILE A C 1
ATOM 1740 O O . ILE A 1 215 ? -1.866 -10.977 -5.992 1 98.69 215 ILE A O 1
ATOM 1744 N N . ASN A 1 216 ? -1.649 -10.211 -8.062 1 98.62 216 ASN A N 1
ATOM 1745 C CA . ASN A 1 216 ? -1.077 -8.922 -7.684 1 98.62 216 ASN A CA 1
ATOM 1746 C C . ASN A 1 216 ? -2.148 -7.836 -7.59 1 98.62 216 ASN A C 1
ATOM 1748 O O . ASN A 1 216 ? -2.773 -7.488 -8.594 1 98.62 216 ASN A O 1
ATOM 1752 N N . TYR A 1 217 ? -2.379 -7.262 -6.43 1 96.5 217 TYR A N 1
ATOM 1753 C CA . TYR A 1 217 ? -3.375 -6.199 -6.34 1 96.5 217 TYR A CA 1
ATOM 1754 C C . TYR A 1 217 ? -2.74 -4.898 -5.867 1 96.5 217 TYR A C 1
ATOM 1756 O O . TYR A 1 217 ? -3.383 -4.102 -5.18 1 96.5 217 TYR A O 1
ATOM 1764 N N . TRP A 1 218 ? -1.484 -4.789 -6.156 1 95.75 218 TRP A N 1
ATOM 1765 C CA . TRP A 1 218 ? -0.829 -3.502 -5.941 1 95.75 218 TRP A CA 1
ATOM 1766 C C . TRP A 1 218 ? -1.381 -2.443 -6.891 1 95.75 218 TRP A C 1
ATOM 1768 O O . TRP A 1 218 ? -1.687 -2.738 -8.047 1 95.75 218 TRP A O 1
ATOM 1778 N N . ASP A 1 219 ? -1.286 -1.169 -6.504 1 94 219 ASP A N 1
ATOM 1779 C CA . ASP A 1 219 ? -1.84 -0.027 -7.223 1 94 219 ASP A CA 1
ATOM 1780 C C . ASP A 1 219 ? -1.17 0.14 -8.586 1 94 219 ASP A C 1
ATOM 1782 O O . ASP A 1 219 ? -1.823 0.511 -9.562 1 94 219 ASP A O 1
ATOM 1786 N N . TYR A 1 220 ? 0.055 -0.142 -8.664 1 95.44 220 TYR A N 1
ATOM 1787 C CA . TYR A 1 220 ? 0.781 0.109 -9.906 1 95.44 220 TYR A CA 1
ATOM 1788 C C . TYR A 1 220 ? 0.288 -0.806 -11.023 1 95.44 220 TYR A C 1
ATOM 1790 O O . TYR A 1 220 ? 0.578 -0.573 -12.195 1 95.44 220 TYR A O 1
ATOM 1798 N N . MET A 1 221 ? -0.475 -1.797 -10.641 1 97.25 221 MET A N 1
ATOM 1799 C CA . MET A 1 221 ? -0.991 -2.736 -11.633 1 97.25 221 MET A CA 1
ATOM 1800 C C . MET A 1 221 ? -2.201 -2.156 -12.352 1 97.25 221 MET A C 1
ATOM 1802 O O . MET A 1 221 ? -2.459 -2.49 -13.516 1 97.25 221 MET A O 1
ATOM 1806 N N . TYR A 1 222 ? -2.941 -1.26 -11.695 1 96.06 222 TYR A N 1
ATOM 1807 C CA . TYR A 1 222 ? -4.234 -1.022 -12.336 1 96.06 222 TYR A CA 1
ATOM 1808 C C . TYR A 1 222 ? -4.539 0.468 -12.406 1 96.06 222 TYR A C 1
ATOM 1810 O O . TYR A 1 222 ? -5.371 0.899 -13.203 1 96.06 222 TYR A O 1
ATOM 1818 N N . ILE A 1 223 ? -3.857 1.327 -11.648 1 93.56 223 ILE A N 1
ATOM 1819 C CA . ILE A 1 223 ? -4.246 2.732 -11.609 1 93.56 223 ILE A CA 1
ATOM 1820 C C . ILE A 1 223 ? -4.035 3.367 -12.977 1 93.56 223 ILE A C 1
ATOM 1822 O O . ILE A 1 223 ? -4.867 4.152 -13.438 1 93.56 223 ILE A O 1
ATOM 1826 N N . GLU A 1 224 ? -2.965 3.01 -13.625 1 93.94 224 GLU A N 1
ATOM 1827 C CA . GLU A 1 224 ? -2.646 3.598 -14.922 1 93.94 224 GLU A CA 1
ATOM 1828 C C . GLU A 1 224 ? -3.768 3.352 -15.93 1 93.94 224 GLU A C 1
ATOM 1830 O O . GLU A 1 224 ? -4.16 4.262 -16.672 1 93.94 224 GLU A O 1
ATOM 1835 N N . ASP A 1 225 ? -4.324 2.18 -15.953 1 96.75 225 ASP A N 1
ATOM 1836 C CA . ASP A 1 225 ? -5.242 1.785 -17.016 1 96.75 225 ASP A CA 1
ATOM 1837 C C . ASP A 1 225 ? -6.691 1.82 -16.531 1 96.75 225 ASP A C 1
ATOM 1839 O O . ASP A 1 225 ? -7.609 2.029 -17.328 1 96.75 225 ASP A O 1
ATOM 1843 N N . TYR A 1 226 ? -6.863 1.72 -15.219 1 97 226 TYR A N 1
ATOM 1844 C CA . TYR A 1 226 ? -8.227 1.517 -14.727 1 97 226 TYR A CA 1
ATOM 1845 C C . TYR A 1 226 ? -8.602 2.588 -13.711 1 97 226 TYR A C 1
ATOM 1847 O O . TYR A 1 226 ? -9.766 2.689 -13.312 1 97 226 TYR A O 1
ATOM 1855 N N . GLY A 1 227 ? -7.652 3.385 -13.289 1 92.75 227 GLY A N 1
ATOM 1856 C CA . GLY A 1 227 ? -7.926 4.406 -12.289 1 92.75 227 GLY A CA 1
ATOM 1857 C C . GLY A 1 227 ? -7.941 3.869 -10.875 1 92.75 227 GLY A C 1
ATOM 1858 O O . GLY A 1 227 ? -7.812 2.662 -10.656 1 92.75 227 GLY A O 1
ATOM 1859 N N . VAL A 1 228 ? -8.203 4.73 -9.922 1 91.25 228 VAL A N 1
ATOM 1860 C CA . VAL A 1 228 ? -8.133 4.402 -8.5 1 91.25 228 VAL A CA 1
ATOM 1861 C C . VAL A 1 228 ? -9.328 3.531 -8.109 1 91.25 228 VAL A C 1
ATOM 1863 O O . VAL A 1 228 ? -9.289 2.846 -7.09 1 91.25 228 VAL A O 1
ATOM 1866 N N . THR A 1 229 ? -10.344 3.482 -8.945 1 91.75 229 THR A N 1
ATOM 1867 C CA . THR A 1 229 ? -11.531 2.697 -8.641 1 91.75 229 THR A CA 1
ATOM 1868 C C . THR A 1 229 ? -11.57 1.423 -9.484 1 91.75 229 THR A C 1
ATOM 1870 O O . THR A 1 229 ? -12.594 0.739 -9.539 1 91.75 229 THR A O 1
ATOM 1873 N N . GLY A 1 230 ? -10.523 1.158 -10.164 1 95.75 230 GLY A N 1
ATOM 1874 C CA . GLY A 1 230 ? -10.586 0.144 -11.203 1 95.75 230 GLY A CA 1
ATOM 1875 C C . GLY A 1 230 ? -10.062 -1.206 -10.75 1 95.75 230 GLY A C 1
ATOM 1876 O O . GLY A 1 230 ? -9.836 -2.096 -11.57 1 95.75 230 GLY A O 1
ATOM 1877 N N . LYS A 1 231 ? -9.867 -1.396 -9.461 1 95.56 231 LYS A N 1
ATOM 1878 C CA . LYS A 1 231 ? -9.297 -2.637 -8.938 1 95.56 231 LYS A CA 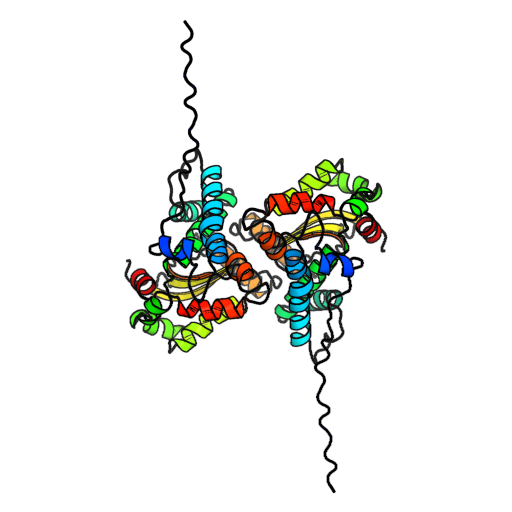1
ATOM 1879 C C . LYS A 1 231 ? -10.156 -3.838 -9.328 1 95.56 231 LYS A C 1
ATOM 1881 O O . LYS A 1 231 ? -9.648 -4.832 -9.844 1 95.56 231 LYS A O 1
ATOM 1886 N N . SER A 1 232 ? -11.469 -3.691 -9.109 1 96.25 232 SER A N 1
ATOM 1887 C CA . SER A 1 232 ? -12.367 -4.801 -9.391 1 96.25 232 SER A CA 1
ATOM 1888 C C . SER A 1 232 ? -12.367 -5.156 -10.875 1 96.25 232 SER A C 1
ATOM 1890 O O . SER A 1 232 ? -12.281 -6.328 -11.242 1 96.25 232 SER A O 1
ATOM 1892 N N . THR A 1 233 ? -12.469 -4.16 -11.719 1 97.81 233 THR A N 1
ATOM 1893 C CA . THR A 1 233 ? -12.453 -4.383 -13.164 1 97.81 233 THR A CA 1
ATOM 1894 C C . THR A 1 233 ? -11.148 -5.047 -13.594 1 97.81 233 THR A C 1
ATOM 1896 O O . THR A 1 233 ? -11.164 -6 -14.375 1 97.81 233 THR A O 1
ATOM 1899 N N . TYR A 1 234 ? -10.016 -4.609 -13.094 1 98.5 234 TYR A N 1
ATOM 1900 C CA . TYR A 1 234 ? -8.695 -5.168 -13.375 1 98.5 234 TYR A CA 1
ATOM 1901 C C . TYR A 1 234 ? -8.633 -6.637 -12.977 1 98.5 234 TYR A C 1
ATOM 1903 O O . TYR A 1 234 ? -8.219 -7.484 -13.773 1 98.5 234 TYR A O 1
ATOM 1911 N N . LEU A 1 235 ? -9.07 -6.969 -11.773 1 98.38 235 LEU A N 1
ATOM 1912 C CA . LEU A 1 235 ? -8.984 -8.336 -11.266 1 98.38 235 LEU A CA 1
ATOM 1913 C C . LEU A 1 235 ? -9.82 -9.281 -12.117 1 98.38 235 LEU A C 1
ATOM 1915 O O . LEU A 1 235 ? -9.383 -10.398 -12.414 1 98.38 235 LEU A O 1
ATOM 1919 N N . ASN A 1 236 ? -10.953 -8.797 -12.516 1 97.69 236 ASN A N 1
ATOM 1920 C CA . ASN A 1 236 ? -11.812 -9.633 -13.344 1 97.69 236 ASN A CA 1
ATOM 1921 C C . ASN A 1 236 ? -11.188 -9.898 -14.711 1 97.69 236 ASN A C 1
ATOM 1923 O O . ASN A 1 236 ? -11.242 -11.023 -15.219 1 97.69 236 ASN A O 1
ATOM 1927 N N . LYS A 1 237 ? -10.586 -8.922 -15.273 1 98.5 237 LYS A N 1
ATOM 1928 C CA . LYS A 1 237 ? -9.93 -9.094 -16.562 1 98.5 237 LYS A CA 1
ATOM 1929 C C . LYS A 1 237 ? -8.672 -9.945 -16.438 1 98.5 237 LYS A C 1
ATOM 1931 O O . LYS A 1 237 ? -8.32 -10.695 -17.344 1 98.5 237 LYS A O 1
ATOM 1936 N N . LEU A 1 238 ? -8.016 -9.82 -15.312 1 98.69 238 LEU A N 1
ATOM 1937 C CA . LEU A 1 238 ? -6.785 -10.57 -15.055 1 98.69 238 LEU A CA 1
ATOM 1938 C C . LEU A 1 238 ? -7.027 -12.07 -15.156 1 98.69 238 LEU A C 1
ATOM 1940 O O . LEU A 1 238 ? -6.195 -12.805 -15.695 1 98.69 238 LEU A O 1
ATOM 1944 N N . TRP A 1 239 ? -8.164 -12.516 -14.641 1 98.25 239 TRP A N 1
ATOM 1945 C CA . TRP A 1 239 ? -8.453 -13.945 -14.594 1 98.25 239 TRP A CA 1
ATOM 1946 C C . TRP A 1 239 ? -8.391 -14.562 -15.992 1 98.25 239 TRP A C 1
ATOM 1948 O O . TRP A 1 239 ? -7.918 -15.688 -16.156 1 98.25 239 TRP A O 1
ATOM 1958 N N . ASP A 1 240 ? -8.734 -13.789 -16.984 1 97.69 240 ASP A N 1
ATOM 1959 C CA . ASP A 1 240 ? -8.812 -14.273 -18.359 1 97.69 240 ASP A CA 1
ATOM 1960 C C . ASP A 1 240 ? -7.426 -14.391 -18.984 1 97.69 240 ASP A C 1
ATOM 1962 O O . ASP A 1 240 ? -7.281 -14.875 -20.109 1 97.69 240 ASP A O 1
ATOM 1966 N N . HIS A 1 241 ? -6.418 -14.055 -18.281 1 98.62 241 HIS A N 1
ATOM 1967 C CA . HIS A 1 241 ? -5.074 -14.031 -18.844 1 98.62 241 HIS A CA 1
ATOM 1968 C C . HIS A 1 241 ? -4.145 -14.977 -18.078 1 98.62 241 HIS A C 1
ATOM 1970 O O . HIS A 1 241 ? -2.932 -14.969 -18.297 1 98.62 241 HIS A O 1
ATOM 1976 N N . ILE A 1 242 ? -4.68 -15.773 -17.188 1 98.5 242 ILE A N 1
ATOM 1977 C CA . ILE A 1 242 ? -3.891 -16.75 -16.438 1 98.5 242 ILE A CA 1
ATOM 1978 C C . ILE A 1 242 ? -3.529 -17.922 -17.328 1 98.5 242 ILE A C 1
ATOM 1980 O O . ILE A 1 242 ? -4.41 -18.547 -17.938 1 98.5 242 ILE A O 1
ATOM 1984 N N . ASN A 1 243 ? -2.262 -18.172 -17.469 1 98.19 243 ASN A N 1
ATOM 1985 C CA . ASN A 1 243 ? -1.768 -19.375 -18.156 1 98.19 243 ASN A CA 1
ATOM 1986 C C . ASN A 1 243 ? -1.7 -20.562 -17.219 1 98.19 243 ASN A C 1
ATOM 1988 O O . ASN A 1 243 ? -0.7 -20.766 -16.516 1 98.19 243 ASN A O 1
ATOM 1992 N N . TRP A 1 244 ? -2.66 -21.375 -17.281 1 98 244 TRP A N 1
ATOM 1993 C CA . TRP A 1 244 ? -2.793 -22.469 -16.328 1 98 244 TRP A CA 1
ATOM 1994 C C . TRP A 1 244 ? -1.724 -23.531 -16.562 1 98 244 TRP A C 1
ATOM 1996 O O . TRP A 1 244 ? -1.442 -24.344 -15.68 1 98 244 TRP A O 1
ATOM 2006 N N . ASP A 1 245 ? -1.153 -23.578 -17.781 1 97.38 245 ASP A N 1
ATOM 2007 C CA . ASP A 1 245 ? -0.05 -24.5 -18 1 97.38 245 ASP A CA 1
ATOM 2008 C C . ASP A 1 245 ? 1.134 -24.172 -17.094 1 97.38 245 ASP A C 1
ATOM 2010 O O . ASP A 1 245 ? 1.802 -25.078 -16.578 1 97.38 245 ASP A O 1
ATOM 2014 N N . VAL A 1 246 ? 1.369 -22.875 -16.922 1 97.19 246 VAL A N 1
ATOM 2015 C CA . VAL A 1 246 ? 2.443 -22.438 -16.031 1 97.19 246 VAL A CA 1
ATOM 2016 C C . VAL A 1 246 ? 2.123 -22.844 -14.594 1 97.19 246 VAL A C 1
ATOM 2018 O O . VAL A 1 246 ? 2.98 -23.391 -13.891 1 97.19 246 VAL A O 1
ATOM 2021 N N . ILE A 1 247 ? 0.873 -22.656 -14.133 1 97.81 247 ILE A N 1
ATOM 2022 C CA . ILE A 1 247 ? 0.452 -22.969 -12.766 1 97.81 247 ILE A CA 1
ATOM 2023 C C . ILE A 1 247 ? 0.505 -24.469 -12.531 1 97.81 247 ILE A C 1
ATOM 2025 O O . ILE A 1 247 ? 1.027 -24.938 -11.516 1 97.81 247 ILE A O 1
ATOM 2029 N N . ASN A 1 248 ? -0.025 -25.219 -13.516 1 97.12 248 ASN A N 1
ATOM 2030 C CA . ASN A 1 248 ? -0.016 -26.672 -13.422 1 97.12 248 ASN A CA 1
ATOM 2031 C C . ASN A 1 248 ? 1.404 -27.219 -13.297 1 97.12 248 ASN A C 1
ATOM 2033 O O . ASN A 1 248 ? 1.651 -28.156 -12.531 1 97.12 248 ASN A O 1
ATOM 2037 N N . LYS A 1 249 ? 2.314 -26.641 -14.039 1 95.88 249 LYS A N 1
ATOM 2038 C CA . LYS A 1 249 ? 3.707 -27.078 -14.016 1 95.88 249 LYS A CA 1
ATOM 2039 C C . LYS A 1 249 ? 4.352 -26.797 -12.664 1 95.88 249 LYS A C 1
ATOM 2041 O O . LYS A 1 249 ? 5.199 -27.562 -12.203 1 95.88 249 LYS A O 1
ATOM 2046 N N . ARG A 1 250 ? 3.949 -25.688 -12.008 1 95.31 250 ARG A N 1
ATOM 2047 C CA . ARG A 1 250 ? 4.5 -25.328 -10.703 1 95.31 250 ARG A CA 1
ATOM 2048 C C . ARG A 1 250 ? 4.125 -26.375 -9.648 1 95.31 250 ARG A C 1
ATOM 2050 O O . ARG A 1 250 ? 4.816 -26.516 -8.641 1 95.31 250 ARG A O 1
ATOM 2057 N N . MET A 1 251 ? 3.043 -27 -9.82 1 89.5 251 MET A N 1
ATOM 2058 C CA . MET A 1 251 ? 2.617 -28.031 -8.883 1 89.5 251 MET A CA 1
ATOM 2059 C C . MET A 1 251 ? 3.49 -29.281 -9.008 1 89.5 251 MET A C 1
ATOM 2061 O O . MET A 1 251 ? 3.732 -29.969 -8.016 1 89.5 251 MET A O 1
ATOM 2065 N N . PHE A 1 252 ? 3.877 -29.625 -10.227 1 78.75 252 PHE A N 1
ATOM 2066 C CA . PHE A 1 252 ? 4.621 -30.859 -10.477 1 78.75 252 PHE A CA 1
ATOM 2067 C C . PHE A 1 252 ? 6.121 -30.609 -10.375 1 78.75 252 PHE A C 1
ATOM 2069 O O . PHE A 1 252 ? 6.914 -31.547 -10.398 1 78.75 252 PHE A O 1
ATOM 2076 N N . ARG A 1 253 ? 6.551 -29.297 -10.359 1 63.09 253 ARG A N 1
ATOM 2077 C CA . ARG A 1 253 ? 7.98 -29.016 -10.281 1 63.09 253 ARG A CA 1
ATOM 2078 C C . ARG A 1 253 ? 8.57 -29.531 -8.969 1 63.09 253 ARG A C 1
ATOM 2080 O O . ARG A 1 253 ? 9.742 -29.297 -8.68 1 63.09 253 ARG A O 1
ATOM 2087 N N . LEU A 1 254 ? 8.023 -30.469 -8.289 1 42.91 254 LEU A N 1
ATOM 2088 C CA . LEU A 1 254 ? 9 -31.172 -7.461 1 42.91 254 LEU A CA 1
ATOM 2089 C C . LEU A 1 254 ? 10.031 -31.891 -8.32 1 42.91 254 LEU A C 1
ATOM 2091 O O . LEU A 1 254 ? 9.719 -32.375 -9.414 1 42.91 254 LEU A O 1
ATOM 2095 N N . MET B 1 1 ? -60.719 1.423 -2.258 1 27.72 1 MET B N 1
ATOM 2096 C CA . MET B 1 1 ? -59.906 2.414 -2.963 1 27.72 1 MET B CA 1
ATOM 2097 C C . MET B 1 1 ? -58.5 2.535 -2.338 1 27.72 1 MET B C 1
ATOM 2099 O O . MET B 1 1 ? -58.344 3.223 -1.331 1 27.72 1 MET B O 1
ATOM 2103 N N . PHE B 1 2 ? -57.656 1.495 -2.275 1 32.91 2 PHE B N 1
ATOM 2104 C CA . PHE B 1 2 ? -56.375 1.316 -1.589 1 32.91 2 PHE B CA 1
ATOM 2105 C C . PHE B 1 2 ? -55.312 2.248 -2.162 1 32.91 2 PHE B C 1
ATOM 2107 O O . PHE B 1 2 ? -55.062 2.234 -3.367 1 32.91 2 PHE B O 1
ATOM 2114 N N . SER B 1 3 ? -55.188 3.457 -1.614 1 34.75 3 SER B N 1
ATOM 2115 C CA . SER B 1 3 ? -54.281 4.516 -2.01 1 34.75 3 SER B CA 1
ATOM 2116 C C . SER B 1 3 ? -52.844 3.986 -2.137 1 34.75 3 SER B C 1
ATOM 2118 O O . SER B 1 3 ? -52.375 3.221 -1.288 1 34.75 3 SER B O 1
ATOM 2120 N N . ARG B 1 4 ? -52.375 3.834 -3.412 1 35.94 4 ARG B N 1
ATOM 2121 C CA . ARG B 1 4 ? -51.062 3.424 -3.906 1 35.94 4 ARG B CA 1
ATOM 2122 C C . ARG B 1 4 ? -49.969 4.207 -3.221 1 35.94 4 ARG B C 1
ATOM 2124 O O . ARG B 1 4 ? -49.906 5.434 -3.324 1 35.94 4 ARG B O 1
ATOM 2131 N N . GLY B 1 5 ? -49.562 3.953 -2.004 1 35.75 5 GLY B N 1
ATOM 2132 C CA . GLY B 1 5 ? -48.438 4.629 -1.378 1 35.75 5 GLY B CA 1
ATOM 2133 C C . GLY B 1 5 ? -47.219 4.734 -2.283 1 35.75 5 GLY B C 1
ATOM 2134 O O . GLY B 1 5 ? -46.75 3.734 -2.844 1 35.75 5 GLY B O 1
ATOM 2135 N N . VAL B 1 6 ? -47.156 5.852 -3.006 1 33.78 6 VAL B N 1
ATOM 2136 C CA . VAL B 1 6 ? -46.031 6.113 -3.883 1 33.78 6 VAL B CA 1
ATOM 2137 C C . VAL B 1 6 ? -44.719 5.805 -3.145 1 33.78 6 VAL B C 1
ATOM 2139 O O . VAL B 1 6 ? -44.469 6.363 -2.076 1 33.78 6 VAL B O 1
ATOM 2142 N N . ILE B 1 7 ? -44.188 4.605 -3.258 1 33.38 7 ILE B N 1
ATOM 2143 C CA . ILE B 1 7 ? -42.812 4.281 -2.83 1 33.38 7 ILE B CA 1
ATOM 2144 C C . ILE B 1 7 ? -41.875 5.395 -3.248 1 33.38 7 ILE B C 1
ATOM 2146 O O . ILE B 1 7 ? -41.719 5.688 -4.438 1 33.38 7 ILE B O 1
ATOM 2150 N N . ARG B 1 8 ? -41.875 6.43 -2.504 1 34.84 8 ARG B N 1
ATOM 2151 C CA . ARG B 1 8 ? -40.938 7.512 -2.783 1 34.84 8 ARG B CA 1
ATOM 2152 C C . ARG B 1 8 ? -39.594 6.961 -3.201 1 34.84 8 ARG B C 1
ATOM 2154 O O . ARG B 1 8 ? -39.031 6.066 -2.547 1 34.84 8 ARG B O 1
ATOM 2161 N N . PRO B 1 9 ? -39.219 6.961 -4.441 1 36.72 9 PRO B N 1
ATOM 2162 C CA . PRO B 1 9 ? -37.875 6.504 -4.82 1 36.72 9 PRO B CA 1
ATOM 2163 C C . PRO B 1 9 ? -36.812 6.949 -3.834 1 36.72 9 PRO B C 1
ATOM 2165 O O . PRO B 1 9 ? -36.812 8.086 -3.365 1 36.72 9 PRO B O 1
ATOM 2168 N N . LEU B 1 10 ? -36.5 6.23 -2.785 1 36.72 10 LEU B N 1
ATOM 2169 C CA . LEU B 1 10 ? -35.469 6.59 -1.849 1 36.72 10 LEU B CA 1
ATOM 2170 C C . LEU B 1 10 ? -34.281 7.254 -2.576 1 36.72 10 LEU B C 1
ATOM 2172 O O . LEU B 1 10 ? -33.625 6.621 -3.408 1 36.72 10 LEU B O 1
ATOM 2176 N N . SER B 1 11 ? -34.344 8.414 -3.141 1 39.25 11 SER B N 1
ATOM 2177 C CA . SER B 1 11 ? -33.25 9.172 -3.713 1 39.25 11 SER B CA 1
ATOM 2178 C C . SER B 1 11 ? -31.938 8.852 -3.008 1 39.25 11 SER B C 1
ATOM 2180 O O . SER B 1 11 ? -31.812 9.031 -1.795 1 39.25 11 SER B O 1
ATOM 2182 N N . ARG B 1 12 ? -31.234 7.754 -3.113 1 44.19 12 ARG B N 1
ATOM 2183 C CA . ARG B 1 12 ? -29.969 7.352 -2.508 1 44.19 12 ARG B CA 1
ATOM 2184 C C . ARG B 1 12 ? -29.078 8.562 -2.268 1 44.19 12 ARG B C 1
ATOM 2186 O O . ARG B 1 12 ? -28.406 9.039 -3.188 1 44.19 12 ARG B O 1
ATOM 2193 N N . ARG B 1 13 ? -29.297 9.688 -1.722 1 48.22 13 ARG B N 1
ATOM 2194 C CA . ARG B 1 13 ? -28.594 10.922 -1.369 1 48.22 13 ARG B CA 1
ATOM 2195 C C . ARG B 1 13 ? -27.203 10.633 -0.839 1 48.22 13 ARG B C 1
ATOM 2197 O O . ARG B 1 13 ? -27.031 9.859 0.107 1 48.22 13 ARG B O 1
ATOM 2204 N N . PHE B 1 14 ? -26.172 10.578 -1.799 1 63.53 14 PHE B N 1
ATOM 2205 C CA . PHE B 1 14 ? -24.797 10.484 -1.345 1 63.53 14 PHE B CA 1
ATOM 2206 C C . PHE B 1 14 ? -24.547 11.422 -0.169 1 63.53 14 PHE B C 1
ATOM 2208 O O . PHE B 1 14 ? -24.562 12.648 -0.328 1 63.53 14 PHE B O 1
ATOM 2215 N N . ILE B 1 15 ? -24.672 11.039 1.047 1 75.12 15 ILE B N 1
ATOM 2216 C CA . ILE B 1 15 ? -24.562 11.766 2.311 1 75.12 15 ILE B CA 1
ATOM 2217 C C . ILE B 1 15 ? -23.141 12.289 2.494 1 75.12 15 ILE B C 1
ATOM 2219 O O . ILE B 1 15 ? -22.953 13.477 2.773 1 75.12 15 ILE B O 1
ATOM 2223 N N . HIS B 1 16 ? -22.156 11.453 2.09 1 90.44 16 HIS B N 1
ATOM 2224 C CA . HIS B 1 16 ? -20.781 11.93 2.174 1 90.44 16 HIS B CA 1
ATOM 2225 C C . HIS B 1 16 ? -20.297 12.453 0.827 1 90.44 16 HIS B C 1
ATOM 2227 O O . HIS B 1 16 ? -20.172 11.688 -0.134 1 90.44 16 HIS B O 1
ATOM 2233 N N . THR B 1 17 ? -20.062 13.758 0.711 1 88.75 17 THR B N 1
ATOM 2234 C CA . THR B 1 17 ? -19.641 14.359 -0.546 1 88.75 17 THR B CA 1
ATOM 2235 C C . THR B 1 17 ? -18.219 14.883 -0.442 1 88.75 17 THR B C 1
ATOM 2237 O O . THR B 1 17 ? -17.734 15.188 0.653 1 88.75 17 THR B O 1
ATOM 2240 N N . VAL B 1 18 ? -17.594 14.977 -1.627 1 90.25 18 VAL B N 1
ATOM 2241 C CA . VAL B 1 18 ? -16.219 15.484 -1.673 1 90.25 18 VAL B CA 1
ATOM 2242 C C . VAL B 1 18 ? -16.203 16.938 -1.199 1 90.25 18 VAL B C 1
ATOM 2244 O O . VAL B 1 18 ? -16.875 17.797 -1.773 1 90.25 18 VAL B O 1
ATOM 2247 N N . PRO B 1 19 ? -15.461 17.188 -0.167 1 93.56 19 PRO B N 1
ATOM 2248 C CA . PRO B 1 19 ? -15.367 18.578 0.285 1 93.56 19 PRO B CA 1
ATOM 2249 C C . PRO B 1 19 ? -14.758 19.5 -0.767 1 93.56 19 PRO B C 1
ATOM 2251 O O . PRO B 1 19 ? -13.953 19.047 -1.591 1 93.56 19 PRO B O 1
ATOM 2254 N N . LYS B 1 20 ? -15.141 20.703 -0.649 1 92.81 20 LYS B N 1
ATOM 2255 C CA . LYS B 1 20 ? -14.602 21.672 -1.592 1 92.81 20 LYS B CA 1
ATOM 2256 C C . LYS B 1 20 ? -13.305 22.281 -1.069 1 92.81 20 LYS B C 1
ATOM 2258 O O . LYS B 1 20 ? -13.297 22.938 -0.022 1 92.81 20 LYS B O 1
ATOM 2263 N N . LEU B 1 21 ? -12.273 22.047 -1.835 1 96.19 21 LEU B N 1
ATOM 2264 C CA . LEU B 1 21 ? -11 22.703 -1.513 1 96.19 21 LEU B CA 1
ATOM 2265 C C . LEU B 1 21 ? -10.969 24.125 -2.033 1 96.19 21 LEU B C 1
ATOM 2267 O O . LEU B 1 21 ? -11.578 24.438 -3.062 1 96.19 21 LEU B O 1
ATOM 2271 N N . SER B 1 22 ? -10.297 24.984 -1.356 1 92.31 22 SER B N 1
ATOM 2272 C CA . SER B 1 22 ? -10.25 26.406 -1.692 1 92.31 22 SER B CA 1
ATOM 2273 C C . SER B 1 22 ? -9.797 26.625 -3.133 1 92.31 22 SER B C 1
ATOM 2275 O O . SER B 1 22 ? -10.344 27.469 -3.842 1 92.31 22 SER B O 1
ATOM 2277 N N . ASN B 1 23 ? -8.867 25.797 -3.648 1 94.38 23 ASN B N 1
ATOM 2278 C CA . ASN B 1 23 ? -8.289 26 -4.973 1 94.38 23 ASN B CA 1
ATOM 2279 C C . ASN B 1 23 ? -8.789 24.969 -5.969 1 94.38 23 ASN B C 1
ATOM 2281 O O . ASN B 1 23 ? -8.18 24.766 -7.02 1 94.38 23 ASN B O 1
ATOM 2285 N N . HIS B 1 24 ? -9.875 24.328 -5.664 1 96.38 24 HIS B N 1
ATOM 2286 C CA . HIS B 1 24 ? -10.359 23.219 -6.465 1 96.38 24 HIS B CA 1
ATOM 2287 C C . HIS B 1 24 ? -10.672 23.641 -7.891 1 96.38 24 HIS B C 1
ATOM 2289 O O . HIS B 1 24 ? -10.383 22.922 -8.844 1 96.38 24 HIS B O 1
ATOM 2295 N N . THR B 1 25 ? -11.305 24.828 -8.023 1 95.94 25 THR B N 1
ATOM 2296 C CA . THR B 1 25 ? -11.703 25.297 -9.344 1 95.94 25 THR B CA 1
ATOM 2297 C C . THR B 1 25 ? -10.5 25.422 -10.266 1 95.94 25 THR B C 1
ATOM 2299 O O . THR B 1 25 ? -10.539 25 -11.422 1 95.94 25 THR B O 1
ATOM 2302 N N . VAL B 1 26 ? -9.445 25.953 -9.789 1 96.75 26 VAL B N 1
ATOM 2303 C CA . VAL B 1 26 ? -8.227 26.125 -10.578 1 96.75 26 VAL B CA 1
ATOM 2304 C C . VAL B 1 26 ? -7.531 24.781 -10.766 1 96.75 26 VAL B C 1
ATOM 2306 O O . VAL B 1 26 ? -7.141 24.438 -11.883 1 96.75 26 VAL B O 1
ATOM 2309 N N . TRP B 1 27 ? -7.41 23.938 -9.734 1 98 27 TRP B N 1
ATOM 2310 C CA . TRP B 1 27 ? -6.652 22.688 -9.75 1 98 27 TRP B CA 1
ATOM 2311 C C . TRP B 1 27 ? -7.359 21.641 -10.602 1 98 27 TRP B C 1
ATOM 2313 O O . TRP B 1 27 ? -6.711 20.781 -11.203 1 98 27 TRP B O 1
ATOM 2323 N N . SER B 1 28 ? -8.703 21.734 -10.641 1 97.75 28 SER B N 1
ATOM 2324 C CA . SER B 1 28 ? -9.461 20.797 -11.461 1 97.75 28 SER B CA 1
ATOM 2325 C C . SER B 1 28 ? -9.195 21.016 -12.945 1 97.75 28 SER B C 1
ATOM 2327 O O . SER B 1 28 ? -9.367 20.094 -13.75 1 97.75 28 SER B O 1
ATOM 2329 N N . LYS B 1 29 ? -8.742 22.234 -13.305 1 97.44 29 LYS B N 1
ATOM 2330 C CA . LYS B 1 29 ? -8.531 22.578 -14.711 1 97.44 29 LYS B CA 1
ATOM 2331 C C . LYS B 1 29 ? -7.055 22.469 -15.086 1 97.44 29 LYS B C 1
ATOM 2333 O O . LYS B 1 29 ? -6.723 22.047 -16.203 1 97.44 29 LYS B O 1
ATOM 2338 N N . LYS B 1 30 ? -6.164 22.734 -14.156 1 97.69 30 LYS B N 1
ATOM 2339 C CA . LYS B 1 30 ? -4.766 22.875 -14.547 1 97.69 30 LYS B CA 1
ATOM 2340 C C . LYS B 1 30 ? -3.861 21.984 -13.688 1 97.69 30 LYS B C 1
ATOM 2342 O O . LYS B 1 30 ? -2.66 21.891 -13.945 1 97.69 30 LYS B O 1
ATOM 2347 N N . GLY B 1 31 ? -4.402 21.328 -12.711 1 98.25 31 GLY B N 1
ATOM 2348 C CA . GLY B 1 31 ? -3.57 20.641 -11.734 1 98.25 31 GLY B CA 1
ATOM 2349 C C . GLY B 1 31 ? -2.914 21.594 -10.75 1 98.25 31 GLY B C 1
ATOM 2350 O O . GLY B 1 31 ? -3.289 22.766 -10.656 1 98.25 31 GLY B O 1
ATOM 2351 N N . ILE B 1 32 ? -2.148 21.094 -9.93 1 98.5 32 ILE B N 1
ATOM 2352 C CA . ILE B 1 32 ? -1.307 21.891 -9.039 1 98.5 32 ILE B CA 1
ATOM 2353 C C . ILE B 1 32 ? 0.064 22.094 -9.68 1 98.5 32 ILE B C 1
ATOM 2355 O O . ILE B 1 32 ? 0.939 21.234 -9.586 1 98.5 32 ILE B O 1
ATOM 2359 N N . GLU B 1 33 ? 0.272 23.234 -10.25 1 97.69 33 GLU B N 1
ATOM 2360 C CA . GLU B 1 33 ? 1.462 23.484 -11.062 1 97.69 33 GLU B CA 1
ATOM 2361 C C . GLU B 1 33 ? 2.736 23.172 -10.281 1 97.69 33 GLU B C 1
ATOM 2363 O O . GLU B 1 33 ? 2.938 23.688 -9.18 1 97.69 33 GLU B O 1
ATOM 2368 N N . GLY B 1 34 ? 3.557 22.312 -10.875 1 97.69 34 GLY B N 1
ATOM 2369 C CA . GLY B 1 34 ? 4.816 21.938 -10.25 1 97.69 34 GLY B CA 1
ATOM 2370 C C . GLY B 1 34 ? 4.711 20.703 -9.383 1 97.69 34 GLY B C 1
ATOM 2371 O O . GLY B 1 34 ? 5.727 20.141 -8.961 1 97.69 34 GLY B O 1
ATOM 2372 N N . LEU B 1 35 ? 3.477 20.203 -9.156 1 98.62 35 LEU B N 1
ATOM 2373 C CA . LEU B 1 35 ? 3.316 19.062 -8.258 1 98.62 35 LEU B CA 1
ATOM 2374 C C . LEU B 1 35 ? 2.471 17.969 -8.906 1 98.62 35 LEU B C 1
ATOM 2376 O O . LEU B 1 35 ? 2.922 16.844 -9.047 1 98.62 35 LEU B O 1
ATOM 2380 N N . LEU B 1 36 ? 1.26 18.297 -9.305 1 98.62 36 LEU B N 1
ATOM 2381 C CA . LEU B 1 36 ? 0.35 17.344 -9.93 1 98.62 36 LEU B CA 1
ATOM 2382 C C . LEU B 1 36 ? -0.206 17.891 -11.234 1 98.62 36 LEU B C 1
ATOM 2384 O O . LEU B 1 36 ? -0.658 19.047 -11.289 1 98.62 36 LEU B O 1
ATOM 2388 N N . SER B 1 37 ? -0.17 17.094 -12.32 1 98.25 37 SER B N 1
ATOM 2389 C CA . SER B 1 37 ? -0.912 17.438 -13.531 1 98.25 37 SER B CA 1
ATOM 2390 C C . SER B 1 37 ? -2.414 17.453 -13.273 1 98.25 37 SER B C 1
ATOM 2392 O O . SER B 1 37 ? -2.867 17.094 -12.188 1 98.25 37 SER B O 1
ATOM 2394 N N . GLN B 1 38 ? -3.115 17.953 -14.258 1 98.12 38 GLN B N 1
ATOM 2395 C CA . GLN B 1 38 ? -4.57 17.906 -14.172 1 98.12 38 GLN B CA 1
ATOM 2396 C C . GLN B 1 38 ? -5.062 16.484 -13.922 1 98.12 38 GLN B C 1
ATOM 2398 O O . GLN B 1 38 ? -5.934 16.266 -13.086 1 98.12 38 GLN B O 1
ATOM 2403 N N . LYS B 1 39 ? -4.52 15.523 -14.641 1 96.56 39 LYS B N 1
ATOM 2404 C CA . LYS B 1 39 ? -4.902 14.125 -14.484 1 96.56 39 LYS B CA 1
ATOM 2405 C C . LYS B 1 39 ? -4.504 13.602 -13.109 1 96.56 39 LYS B C 1
ATOM 2407 O O . LYS B 1 39 ? -5.266 12.859 -12.477 1 96.56 39 LYS B O 1
ATOM 2412 N N . GLY B 1 40 ? -3.316 13.969 -12.648 1 97.31 40 GLY B N 1
ATOM 2413 C CA . GLY B 1 40 ? -2.875 13.578 -11.32 1 97.31 40 GLY B CA 1
ATOM 2414 C C . GLY B 1 40 ? -3.773 14.094 -10.219 1 97.31 40 GLY B C 1
ATOM 2415 O O . GLY B 1 40 ? -4.133 13.352 -9.305 1 97.31 40 GLY B O 1
ATOM 2416 N N . TYR B 1 41 ? -4.148 15.359 -10.32 1 98.31 41 TYR B N 1
ATOM 2417 C CA . TYR B 1 41 ? -5.051 15.953 -9.344 1 98.31 41 TYR B CA 1
ATOM 2418 C C . TYR B 1 41 ? -6.414 15.273 -9.375 1 98.31 41 TYR B C 1
ATOM 2420 O O . TYR B 1 41 ? -6.988 14.969 -8.328 1 98.31 41 TYR B O 1
ATOM 2428 N N . LYS B 1 42 ? -6.914 15.086 -10.547 1 97.5 42 LYS B N 1
ATOM 2429 C CA . LYS B 1 42 ? -8.195 14.398 -10.688 1 97.5 42 LYS B CA 1
ATOM 2430 C C . LYS B 1 42 ? -8.156 13.016 -10.039 1 97.5 42 LYS B C 1
ATOM 2432 O O . LYS B 1 42 ? -9.094 12.617 -9.352 1 97.5 42 LYS B O 1
ATOM 2437 N N . THR B 1 43 ? -7.094 12.289 -10.227 1 96.56 43 THR B N 1
ATOM 2438 C CA . THR B 1 43 ? -6.938 10.945 -9.688 1 96.56 43 THR B CA 1
ATOM 2439 C C . THR B 1 43 ? -6.832 10.984 -8.164 1 96.56 43 THR B C 1
ATOM 2441 O O . THR B 1 43 ? -7.582 10.297 -7.465 1 96.56 43 THR B O 1
ATOM 2444 N N . ALA B 1 44 ? -5.988 11.82 -7.617 1 97.94 44 ALA B N 1
ATOM 2445 C CA . ALA B 1 44 ? -5.578 11.773 -6.219 1 97.94 44 ALA B CA 1
ATOM 2446 C C . ALA B 1 44 ? -6.609 12.445 -5.32 1 97.94 44 ALA B C 1
ATOM 2448 O O . ALA B 1 44 ? -6.773 12.07 -4.156 1 97.94 44 ALA B O 1
ATOM 2449 N N . TRP B 1 45 ? -7.301 13.391 -5.871 1 98.12 45 TRP B N 1
ATOM 2450 C CA . TRP B 1 45 ? -8.289 14.086 -5.059 1 98.12 45 TRP B CA 1
ATOM 2451 C C . TRP B 1 45 ? -9.703 13.75 -5.52 1 98.12 45 TRP B C 1
ATOM 2453 O O . TRP B 1 45 ? -10.43 13.016 -4.84 1 98.12 45 TRP B O 1
ATOM 2463 N N . THR B 1 46 ? -10.086 14.117 -6.691 1 97.06 46 THR B N 1
ATOM 2464 C CA . THR B 1 46 ? -11.477 14.055 -7.109 1 97.06 46 THR B CA 1
ATOM 2465 C C . THR B 1 46 ? -11.961 12.609 -7.16 1 97.06 46 THR B C 1
ATOM 2467 O O . THR B 1 46 ? -12.906 12.242 -6.457 1 97.06 46 THR B O 1
ATOM 2470 N N . ASP B 1 47 ? -11.281 11.805 -7.906 1 96.31 47 ASP B N 1
ATOM 2471 C CA . ASP B 1 47 ? -11.734 10.43 -8.109 1 96.31 47 ASP B CA 1
ATOM 2472 C C . ASP B 1 47 ? -11.547 9.602 -6.836 1 96.31 47 ASP B C 1
ATOM 2474 O O . ASP B 1 47 ? -12.461 8.883 -6.426 1 96.31 47 ASP B O 1
ATOM 2478 N N . TYR B 1 48 ? -10.375 9.727 -6.207 1 96.88 48 TYR B N 1
ATOM 2479 C CA . TYR B 1 48 ? -10.109 8.891 -5.039 1 96.88 48 TYR B CA 1
ATOM 2480 C C . TYR B 1 48 ? -10.984 9.305 -3.865 1 96.88 48 TYR B C 1
ATOM 2482 O O . TYR B 1 48 ? -11.555 8.453 -3.178 1 96.88 48 TYR B O 1
ATOM 2490 N N . GLN B 1 49 ? -11.094 10.594 -3.631 1 97.81 49 GLN B N 1
ATOM 2491 C CA . GLN B 1 49 ? -11.938 11.07 -2.539 1 97.81 49 GLN B CA 1
ATOM 2492 C C . GLN B 1 49 ? -13.391 10.672 -2.758 1 97.81 49 GLN B C 1
ATOM 2494 O O . GLN B 1 49 ? -14.078 10.266 -1.816 1 97.81 49 GLN B O 1
ATOM 2499 N N . ARG B 1 50 ? -13.883 10.789 -3.977 1 96.5 50 ARG B N 1
ATOM 2500 C CA . ARG B 1 50 ? -15.242 10.375 -4.305 1 96.5 50 ARG B CA 1
ATOM 2501 C C . ARG B 1 50 ? -15.438 8.883 -4.066 1 96.5 50 ARG B C 1
ATOM 2503 O O . ARG B 1 50 ? -16.453 8.469 -3.508 1 96.5 50 ARG B O 1
ATOM 2510 N N . TYR B 1 51 ? -14.484 8.164 -4.469 1 94.81 51 TYR B N 1
ATOM 2511 C CA . TYR B 1 51 ? -14.531 6.715 -4.273 1 94.81 51 TYR B CA 1
ATOM 2512 C C . TYR B 1 51 ? -14.633 6.367 -2.793 1 94.81 51 TYR B C 1
ATOM 2514 O O . TYR B 1 51 ? -15.477 5.559 -2.398 1 94.81 51 TYR B O 1
ATOM 2522 N N . LEU B 1 52 ? -13.797 6.973 -1.973 1 96.31 52 LEU B N 1
ATOM 2523 C CA . LEU B 1 52 ? -13.781 6.719 -0.536 1 96.31 52 LEU B CA 1
ATOM 2524 C C . LEU B 1 52 ? -15.125 7.082 0.095 1 96.31 52 LEU B C 1
ATOM 2526 O O . LEU B 1 52 ? -15.68 6.301 0.869 1 96.31 52 LEU B O 1
ATOM 2530 N N . LEU B 1 53 ? -15.641 8.172 -0.314 1 96.94 53 LEU B N 1
ATOM 2531 C CA . LEU B 1 53 ? -16.859 8.695 0.308 1 96.94 53 LEU B CA 1
ATOM 2532 C C . LEU B 1 53 ? -18.078 7.938 -0.186 1 96.94 53 LEU B C 1
ATOM 2534 O O . LEU B 1 53 ? -19.047 7.746 0.565 1 96.94 53 LEU B O 1
ATOM 2538 N N . THR B 1 54 ? -18.094 7.566 -1.456 1 95.12 54 THR B N 1
ATOM 2539 C CA . THR B 1 54 ? -19.172 6.742 -1.972 1 95.12 54 THR B CA 1
ATOM 2540 C C . THR B 1 54 ? -19.266 5.422 -1.215 1 95.12 54 THR B C 1
ATOM 2542 O O . THR B 1 54 ? -20.344 5.012 -0.785 1 95.12 54 THR B O 1
ATOM 2545 N N . ASN B 1 55 ? -18.172 4.812 -1.016 1 93.25 55 ASN B N 1
ATOM 2546 C CA . ASN B 1 55 ? -18.156 3.551 -0.284 1 93.25 55 ASN B CA 1
ATOM 2547 C C . ASN B 1 55 ? -18.547 3.748 1.181 1 93.25 55 ASN B C 1
ATOM 2549 O O . ASN B 1 55 ? -19.25 2.92 1.76 1 93.25 55 ASN B O 1
ATOM 2553 N N . LEU B 1 56 ? -18.062 4.824 1.761 1 95.38 56 LEU B N 1
ATOM 2554 C CA . LEU B 1 56 ? -18.438 5.129 3.135 1 95.38 56 LEU B CA 1
ATOM 2555 C C . LEU B 1 56 ? -19.953 5.277 3.25 1 95.38 56 LEU B C 1
ATOM 2557 O O . LEU B 1 56 ? -20.578 4.73 4.172 1 95.38 56 LEU B O 1
ATOM 2561 N N . THR B 1 57 ? -20.547 5.984 2.289 1 95.69 57 THR B N 1
ATOM 2562 C CA . THR B 1 57 ? -22 6.184 2.258 1 95.69 57 THR B CA 1
ATOM 2563 C C . THR B 1 57 ? -22.719 4.848 2.129 1 95.69 57 THR B C 1
ATOM 2565 O O . THR B 1 57 ? -23.672 4.582 2.861 1 95.69 57 THR B O 1
ATOM 2568 N N . LEU B 1 58 ? -22.266 3.996 1.261 1 93.75 58 LEU B N 1
ATOM 2569 C CA . LEU B 1 58 ? -22.906 2.703 1.03 1 93.75 58 LEU B CA 1
ATOM 2570 C C . LEU B 1 58 ? -22.844 1.839 2.285 1 93.75 58 LEU B C 1
ATOM 2572 O O . LEU B 1 58 ? -23.828 1.165 2.623 1 93.75 58 LEU B O 1
ATOM 2576 N N . LEU B 1 59 ? -21.797 1.893 3.049 1 93.19 59 LEU B N 1
ATOM 2577 C CA . LEU B 1 59 ? -21.594 1.035 4.211 1 93.19 59 LEU B CA 1
ATOM 2578 C C . LEU B 1 59 ? -22.344 1.573 5.426 1 93.19 59 LEU B C 1
ATOM 2580 O O . LEU B 1 59 ? -22.688 0.815 6.336 1 93.19 59 LEU B O 1
ATOM 2584 N N . THR B 1 60 ? -22.547 2.842 5.434 1 94.94 60 THR B N 1
ATOM 2585 C CA . THR B 1 60 ? -23.109 3.439 6.637 1 94.94 60 THR B CA 1
ATOM 2586 C C . THR B 1 60 ? -24.594 3.738 6.449 1 94.94 60 THR B C 1
ATOM 2588 O O . THR B 1 60 ? -25.281 4.152 7.395 1 94.94 60 THR B O 1
ATOM 2591 N N . ASN B 1 61 ? -25.094 3.568 5.246 1 93.56 61 ASN B N 1
ATOM 2592 C CA . ASN B 1 61 ? -26.516 3.828 4.969 1 93.56 61 ASN B CA 1
ATOM 2593 C C . ASN B 1 61 ? -27.422 3.041 5.91 1 93.56 61 ASN B C 1
ATOM 2595 O O . ASN B 1 61 ? -27.25 1.83 6.07 1 93.56 61 ASN B O 1
ATOM 2599 N N . GLY B 1 62 ? -28.375 3.725 6.547 1 94.25 62 GLY B N 1
ATOM 2600 C CA . GLY B 1 62 ? -29.328 3.074 7.434 1 94.25 62 GLY B CA 1
ATOM 2601 C C . GLY B 1 62 ? -28.75 2.777 8.805 1 94.25 62 GLY B C 1
ATOM 2602 O O . GLY B 1 62 ? -29.422 2.156 9.641 1 94.25 62 GLY B O 1
ATOM 2603 N N . THR B 1 63 ? -27.484 3.148 9.07 1 93.56 63 THR B N 1
ATOM 2604 C CA . THR B 1 63 ? -26.875 2.928 10.375 1 93.56 63 THR B CA 1
ATOM 2605 C C . THR B 1 63 ? -26.797 4.23 11.164 1 93.56 63 THR B C 1
ATOM 2607 O O . THR B 1 63 ? -27.188 5.289 10.664 1 93.56 63 THR B O 1
ATOM 2610 N N . ALA B 1 64 ? -26.375 4.23 12.352 1 92.88 64 ALA B N 1
ATOM 2611 C CA . ALA B 1 64 ? -26.203 5.398 13.211 1 92.88 64 ALA B CA 1
ATOM 2612 C C . ALA B 1 64 ? -25.109 6.312 12.688 1 92.88 64 ALA B C 1
ATOM 2614 O O . ALA B 1 64 ? -25 7.469 13.102 1 92.88 64 ALA B O 1
ATOM 2615 N N . LEU B 1 65 ? -24.266 5.758 11.75 1 93.81 65 LEU B N 1
ATOM 2616 C CA . LEU B 1 65 ? -23.109 6.508 11.258 1 93.81 65 LEU B CA 1
ATOM 2617 C C . LEU B 1 65 ? -23.438 7.223 9.953 1 93.81 65 LEU B C 1
ATOM 2619 O O . LEU B 1 65 ? -22.594 7.922 9.391 1 93.81 65 LEU B O 1
ATOM 2623 N N . GLU B 1 66 ? -24.594 7.125 9.5 1 93.38 66 GLU B N 1
ATOM 2624 C CA . GLU B 1 66 ? -25 7.574 8.172 1 93.38 66 GLU B CA 1
ATOM 2625 C C . GLU B 1 66 ? -24.719 9.062 7.977 1 93.38 66 GLU B C 1
ATOM 2627 O O . GLU B 1 66 ? -24.281 9.477 6.906 1 93.38 66 GLU B O 1
ATOM 2632 N N . LEU B 1 67 ? -24.906 9.859 9.07 1 92.69 67 LEU B N 1
ATOM 2633 C CA . LEU B 1 67 ? -24.812 11.305 8.906 1 92.69 67 LEU B CA 1
ATOM 2634 C C . LEU B 1 67 ? -23.516 11.836 9.531 1 92.69 67 LEU B C 1
ATOM 2636 O O . LEU B 1 67 ? -23.312 13.055 9.57 1 92.69 67 LEU B O 1
ATOM 2640 N N . ARG B 1 68 ? -22.719 10.945 10.016 1 93.88 68 ARG B N 1
ATOM 2641 C CA . ARG B 1 68 ? -21.484 11.367 10.648 1 93.88 68 ARG B CA 1
ATOM 2642 C C . ARG B 1 68 ? -20.406 11.656 9.609 1 93.88 68 ARG B C 1
ATOM 2644 O O . ARG B 1 68 ? -20.359 11.016 8.555 1 93.88 68 ARG B O 1
ATOM 2651 N N . SER B 1 69 ? -19.594 12.633 9.891 1 95.19 69 SER B N 1
ATOM 2652 C CA . SER B 1 69 ? -18.453 12.93 9.039 1 95.19 69 SER B CA 1
ATOM 2653 C C . SER B 1 69 ? -17.438 11.781 9.047 1 95.19 69 SER B C 1
ATOM 2655 O O . SER B 1 69 ? -17.469 10.922 9.93 1 95.19 69 SER B O 1
ATOM 2657 N N . PRO B 1 70 ? -16.516 11.789 8.078 1 95.69 70 PRO B N 1
ATOM 2658 C CA . PRO B 1 70 ? -15.461 10.781 8.102 1 95.69 70 PRO B CA 1
ATOM 2659 C C . PRO B 1 70 ? -14.656 10.805 9.406 1 95.69 70 PRO B C 1
ATOM 2661 O O . PRO B 1 70 ? -14.336 9.75 9.953 1 95.69 70 PRO B O 1
ATOM 2664 N N . TYR B 1 71 ? -14.367 11.969 9.883 1 94.06 71 TYR B N 1
ATOM 2665 C CA . TYR B 1 71 ? -13.633 12.102 11.133 1 94.06 71 TYR B CA 1
ATOM 2666 C C . TYR B 1 71 ? -14.398 11.461 12.289 1 94.06 71 TYR B C 1
ATOM 2668 O O . TYR B 1 71 ? -13.852 10.648 13.031 1 94.06 71 TYR B O 1
ATOM 2676 N N . GLU B 1 72 ? -15.664 11.812 12.398 1 93.5 72 GLU B N 1
ATOM 2677 C CA . GLU B 1 72 ? -16.484 11.242 13.461 1 93.5 72 GLU B CA 1
ATOM 2678 C C . GLU B 1 72 ? -16.625 9.734 13.305 1 93.5 72 GLU B C 1
ATOM 2680 O O . GLU B 1 72 ? -16.594 9 14.297 1 93.5 72 GLU B O 1
ATOM 2685 N N . THR B 1 73 ? -16.766 9.32 12.094 1 93.75 73 THR B N 1
ATOM 2686 C CA . THR B 1 73 ? -16.922 7.902 11.797 1 93.75 73 THR B CA 1
ATOM 2687 C C . THR B 1 73 ? -15.664 7.125 12.164 1 93.75 73 THR B C 1
ATOM 2689 O O . THR B 1 73 ? -15.742 6.059 12.781 1 93.75 73 THR B O 1
ATOM 2692 N N . LEU B 1 74 ? -14.5 7.656 11.789 1 91.19 74 LEU B N 1
ATOM 2693 C CA . LEU B 1 74 ? -13.266 6.961 12.125 1 91.19 74 LEU B CA 1
ATOM 2694 C C . LEU B 1 74 ? -13.086 6.863 13.633 1 91.19 74 LEU B C 1
ATOM 2696 O O . LEU B 1 74 ? -12.68 5.816 14.148 1 91.19 74 LEU B O 1
ATOM 2700 N N . LEU B 1 75 ? -13.484 7.91 14.406 1 88.06 75 LEU B N 1
ATOM 2701 C CA . LEU B 1 75 ? -13.352 7.891 15.859 1 88.06 75 LEU B CA 1
ATOM 2702 C C . LEU B 1 75 ? -14.289 6.859 16.469 1 88.06 75 LEU B C 1
ATOM 2704 O O . LEU B 1 75 ? -13.938 6.195 17.453 1 88.06 75 LEU B O 1
ATOM 2708 N N . HIS B 1 76 ? -15.422 6.715 15.844 1 87.81 76 HIS B N 1
ATOM 2709 C CA . HIS B 1 76 ? -16.422 5.801 16.375 1 87.81 76 HIS B CA 1
ATOM 2710 C C . HIS B 1 76 ? -16.062 4.348 16.078 1 87.81 76 HIS B C 1
ATOM 2712 O O . HIS B 1 76 ? -16.438 3.445 16.828 1 87.81 76 HIS B O 1
ATOM 2718 N N . THR B 1 77 ? -15.352 4.137 15.039 1 86.38 77 THR B N 1
ATOM 2719 C CA . THR B 1 77 ? -15.125 2.775 14.578 1 86.38 77 THR B CA 1
ATOM 2720 C C . THR B 1 77 ? -13.711 2.318 14.906 1 86.38 77 THR B C 1
ATOM 2722 O O . THR B 1 77 ? -13.359 1.156 14.695 1 86.38 77 THR B O 1
ATOM 2725 N N . VAL B 1 78 ? -12.977 3.176 15.484 1 77.88 78 VAL B N 1
ATOM 2726 C CA . VAL B 1 78 ? -11.555 2.928 15.68 1 77.88 78 VAL B CA 1
ATOM 2727 C C . VAL B 1 78 ? -11.359 1.737 16.625 1 77.88 78 VAL B C 1
ATOM 2729 O O . VAL B 1 78 ? -10.398 0.982 16.484 1 77.88 78 VAL B O 1
ATOM 2732 N N . LYS B 1 79 ? -12.297 1.507 17.469 1 70.88 79 LYS B N 1
ATOM 2733 C CA . LYS B 1 79 ? -12.164 0.433 18.438 1 70.88 79 LYS B CA 1
ATOM 2734 C C . LYS B 1 79 ? -12.969 -0.794 18.031 1 70.88 79 LYS B C 1
ATOM 2736 O O . LYS B 1 79 ? -12.953 -1.817 18.719 1 70.88 79 LYS B O 1
ATOM 2741 N N . GLN B 1 80 ? -13.672 -0.65 16.938 1 70.25 80 GLN B N 1
ATOM 2742 C CA . GLN B 1 80 ? -14.57 -1.733 16.531 1 70.25 80 GLN B CA 1
ATOM 2743 C C . GLN B 1 80 ? -13.906 -2.635 15.492 1 70.25 80 GLN B C 1
ATOM 2745 O O . GLN B 1 80 ? -13.516 -2.17 14.422 1 70.25 80 GLN B O 1
ATOM 2750 N N . THR B 1 81 ? -13.812 -3.896 15.828 1 67.44 81 THR B N 1
ATOM 2751 C CA . THR B 1 81 ? -13.164 -4.852 14.938 1 67.44 81 THR B CA 1
ATOM 2752 C C . THR B 1 81 ? -14.133 -5.309 13.844 1 67.44 81 THR B C 1
ATOM 2754 O O . THR B 1 81 ? -13.703 -5.848 12.82 1 67.44 81 THR B O 1
ATOM 2757 N N . THR B 1 82 ? -15.383 -5.062 14.016 1 69.12 82 THR B N 1
ATOM 2758 C CA . THR B 1 82 ? -16.375 -5.566 13.078 1 69.12 82 THR B CA 1
ATOM 2759 C C . THR B 1 82 ? -16.688 -4.527 12 1 69.12 82 THR B C 1
ATOM 2761 O O . THR B 1 82 ? -17.406 -4.812 11.039 1 69.12 82 THR B O 1
ATOM 2764 N N . GLN B 1 83 ? -16.109 -3.408 12.148 1 79.31 83 GLN B N 1
ATOM 2765 C CA . GLN B 1 83 ? -16.406 -2.336 11.203 1 79.31 83 GLN B CA 1
ATOM 2766 C C . GLN B 1 83 ? -15.148 -1.854 10.5 1 79.31 83 GLN B C 1
ATOM 2768 O O . GLN B 1 83 ? -14.969 -0.654 10.281 1 79.31 83 GLN B O 1
ATOM 2773 N N . GLN B 1 84 ? -14.359 -2.779 10.102 1 82 84 GLN B N 1
ATOM 2774 C CA . GLN B 1 84 ? -13.055 -2.441 9.539 1 82 84 GLN B CA 1
ATOM 2775 C C . GLN B 1 84 ? -13.203 -1.723 8.203 1 82 84 GLN B C 1
ATOM 2777 O O . GLN B 1 84 ? -12.422 -0.823 7.887 1 82 84 GLN B O 1
ATOM 2782 N N . HIS B 1 85 ? -14.148 -2.154 7.457 1 86.44 85 HIS B N 1
ATOM 2783 C CA . HIS B 1 85 ? -14.352 -1.512 6.164 1 86.44 85 HIS B CA 1
ATOM 2784 C C . HIS B 1 85 ? -14.812 -0.066 6.332 1 86.44 85 HIS B C 1
ATOM 2786 O O . HIS B 1 85 ? -14.359 0.82 5.602 1 86.44 85 HIS B O 1
ATOM 2792 N N . VAL B 1 86 ? -15.695 0.125 7.293 1 91.38 86 VAL B N 1
ATOM 2793 C CA . VAL B 1 86 ? -16.172 1.479 7.562 1 91.38 86 VAL B CA 1
ATOM 2794 C C . VAL B 1 86 ? -15.008 2.346 8.039 1 91.38 86 VAL B C 1
ATOM 2796 O O . VAL B 1 86 ? -14.82 3.471 7.562 1 91.38 86 VAL B O 1
ATOM 2799 N N . PHE B 1 87 ? -14.172 1.836 8.93 1 90.81 87 PHE B N 1
ATOM 2800 C CA . PHE B 1 87 ? -13 2.551 9.422 1 90.81 87 PHE B CA 1
ATOM 2801 C C . PHE B 1 87 ? -12.07 2.924 8.273 1 90.81 87 PHE B C 1
ATOM 2803 O O . PHE B 1 87 ? -11.609 4.066 8.188 1 90.81 87 PHE B O 1
ATOM 2810 N N . HIS B 1 88 ? -11.836 1.958 7.426 1 90.31 88 HIS B N 1
ATOM 2811 C CA . HIS B 1 88 ? -10.922 2.164 6.309 1 90.31 88 HIS B CA 1
ATOM 2812 C C . HIS B 1 88 ? -11.32 3.377 5.48 1 90.31 88 HIS B C 1
ATOM 2814 O O . HIS B 1 88 ? -10.531 4.301 5.293 1 90.31 88 HIS B O 1
ATOM 2820 N N . TYR B 1 89 ? -12.516 3.389 5.016 1 93.62 89 TYR B N 1
ATOM 2821 C CA . TYR B 1 89 ? -12.945 4.457 4.121 1 93.62 89 TYR B CA 1
ATOM 2822 C C . TYR B 1 89 ? -13.031 5.785 4.859 1 93.62 89 TYR B C 1
ATOM 2824 O O . TYR B 1 89 ? -12.719 6.836 4.293 1 93.62 89 TYR B O 1
ATOM 2832 N N . ALA B 1 90 ? -13.453 5.727 6.137 1 95.31 90 ALA B N 1
ATOM 2833 C CA . ALA B 1 90 ? -13.516 6.953 6.93 1 95.31 90 ALA B CA 1
ATOM 2834 C C . ALA B 1 90 ? -12.125 7.527 7.168 1 95.31 90 ALA B C 1
ATOM 2836 O O . ALA B 1 90 ? -11.898 8.727 6.98 1 95.31 90 ALA B O 1
ATOM 2837 N N . SER B 1 91 ? -11.195 6.66 7.551 1 94.38 91 SER B N 1
ATOM 2838 C CA . SER B 1 91 ? -9.828 7.086 7.844 1 94.38 91 SER B CA 1
ATOM 2839 C C . SER B 1 91 ? -9.141 7.633 6.598 1 94.38 91 SER B C 1
ATOM 2841 O O . SER B 1 91 ? -8.562 8.719 6.625 1 94.38 91 SER B O 1
ATOM 2843 N N . MET B 1 92 ? -9.273 6.906 5.516 1 96 92 MET B N 1
ATOM 2844 C CA . MET B 1 92 ? -8.641 7.32 4.266 1 96 92 MET B CA 1
ATOM 2845 C C . MET B 1 92 ? -9.219 8.641 3.775 1 96 92 MET B C 1
ATOM 2847 O O . MET B 1 92 ? -8.477 9.523 3.324 1 96 92 MET B O 1
ATOM 2851 N N . ALA B 1 93 ? -10.539 8.773 3.869 1 97.5 93 ALA B N 1
ATOM 2852 C CA . ALA B 1 93 ? -11.18 10.008 3.426 1 97.5 93 ALA B CA 1
ATOM 2853 C C . ALA B 1 93 ? -10.734 11.195 4.273 1 97.5 93 ALA B C 1
ATOM 2855 O O . ALA B 1 93 ? -10.445 12.266 3.744 1 97.5 93 ALA B O 1
ATOM 2856 N N . HIS B 1 94 ? -10.695 10.961 5.512 1 97.31 94 HIS B N 1
ATOM 2857 C CA . HIS B 1 94 ? -10.273 12.023 6.422 1 97.31 94 HIS B CA 1
ATOM 2858 C C . HIS B 1 94 ? -8.812 12.398 6.184 1 97.31 94 HIS B C 1
ATOM 2860 O O . HIS B 1 94 ? -8.492 13.586 6.051 1 97.31 94 HIS B O 1
ATOM 2866 N N . ASN B 1 95 ? -7.898 11.383 6.117 1 97.12 95 ASN B N 1
ATOM 2867 C CA . ASN B 1 95 ? -6.477 11.633 5.922 1 97.12 95 ASN B CA 1
ATOM 2868 C C . ASN B 1 95 ? -6.207 12.352 4.605 1 97.12 95 ASN B C 1
ATOM 2870 O O . ASN B 1 95 ? -5.41 13.289 4.555 1 97.12 95 ASN B O 1
ATOM 2874 N N . ASN B 1 96 ? -6.859 11.883 3.578 1 98.38 96 ASN B N 1
ATOM 2875 C CA . ASN B 1 96 ? -6.68 12.484 2.26 1 98.38 96 ASN B CA 1
ATOM 2876 C C . ASN B 1 96 ? -7.121 13.945 2.244 1 98.38 96 ASN B C 1
ATOM 2878 O O . ASN B 1 96 ? -6.457 14.789 1.646 1 98.38 96 ASN B O 1
ATOM 2882 N N . HIS B 1 97 ? -8.219 14.211 2.926 1 98.12 97 HIS B N 1
ATOM 2883 C CA . HIS B 1 97 ? -8.719 15.578 3.02 1 98.12 97 HIS B CA 1
ATOM 2884 C C . HIS B 1 97 ? -7.766 16.453 3.83 1 98.12 97 HIS B C 1
ATOM 2886 O O . HIS B 1 97 ? -7.438 17.562 3.416 1 98.12 97 HIS B O 1
ATOM 2892 N N . LEU B 1 98 ? -7.395 15.938 4.953 1 97.75 98 LEU B N 1
ATOM 2893 C CA . LEU B 1 98 ? -6.445 16.672 5.789 1 97.75 98 LEU B CA 1
ATOM 2894 C C . LEU B 1 98 ? -5.203 17.047 4.992 1 97.75 98 LEU B C 1
ATOM 2896 O O . LEU B 1 98 ? -4.715 18.172 5.098 1 97.75 98 LEU B O 1
ATOM 2900 N N . PHE B 1 99 ? -4.684 16.156 4.176 1 98.62 99 PHE B N 1
ATOM 2901 C CA . PHE B 1 99 ? -3.494 16.344 3.352 1 98.62 99 PHE B CA 1
ATOM 2902 C C . PHE B 1 99 ? -3.732 17.422 2.297 1 98.62 99 PHE B C 1
ATOM 2904 O O . PHE B 1 99 ? -2.947 18.359 2.174 1 98.62 99 PHE B O 1
ATOM 2911 N N . PHE B 1 100 ? -4.77 17.312 1.557 1 98.69 100 PHE B N 1
ATOM 2912 C CA . PHE B 1 100 ? -4.977 18.219 0.434 1 98.69 100 PHE B CA 1
ATOM 2913 C C . PHE B 1 100 ? -5.32 19.625 0.925 1 98.69 100 PHE B C 1
ATOM 2915 O O . PHE B 1 100 ? -5.008 20.609 0.264 1 98.69 100 PHE B O 1
ATOM 2922 N N . GLU B 1 101 ? -5.941 19.734 2.117 1 97.88 101 GLU B N 1
ATOM 2923 C CA . GLU B 1 101 ? -6.281 21.047 2.682 1 97.88 101 GLU B CA 1
ATOM 2924 C C . GLU B 1 101 ? -5.027 21.859 2.977 1 97.88 101 GLU B C 1
ATOM 2926 O O . GLU B 1 101 ? -5.074 23.094 3.006 1 97.88 101 GLU B O 1
ATOM 2931 N N . GLN B 1 102 ? -3.977 21.203 3.154 1 98.31 102 GLN B N 1
ATOM 2932 C CA . GLN B 1 102 ? -2.77 21.922 3.564 1 98.31 102 GLN B CA 1
ATOM 2933 C C . GLN B 1 102 ? -1.938 22.328 2.354 1 98.31 102 GLN B C 1
ATOM 2935 O O . GLN B 1 102 ? -0.853 22.906 2.504 1 98.31 102 GLN B O 1
ATOM 2940 N N . LEU B 1 103 ? -2.365 22.016 1.153 1 98.56 103 LEU B N 1
ATOM 2941 C CA . LEU B 1 103 ? -1.594 22.328 -0.045 1 98.56 103 LEU B CA 1
ATOM 2942 C C . LEU B 1 103 ? -1.955 23.703 -0.586 1 98.56 103 LEU B C 1
ATOM 2944 O O . LEU B 1 103 ? -3.074 24.188 -0.386 1 98.56 103 LEU B O 1
ATOM 2948 N N . ALA B 1 104 ? -1.021 24.328 -1.213 1 97.94 104 ALA B N 1
ATOM 2949 C CA . ALA B 1 104 ? -1.183 25.594 -1.925 1 97.94 104 ALA B CA 1
ATOM 2950 C C . ALA B 1 104 ? -0.316 25.625 -3.18 1 97.94 104 ALA B C 1
ATOM 2952 O O . ALA B 1 104 ? 0.582 24.797 -3.348 1 97.94 104 ALA B O 1
ATOM 2953 N N . ASP B 1 105 ? -0.653 26.531 -4.039 1 97.25 105 ASP B N 1
ATOM 2954 C CA . ASP B 1 105 ? 0.261 26.781 -5.148 1 97.25 105 ASP B CA 1
ATOM 2955 C C . ASP B 1 105 ? 1.632 27.234 -4.645 1 97.25 105 ASP B C 1
ATOM 2957 O O . ASP B 1 105 ? 1.741 27.812 -3.566 1 97.25 105 ASP B O 1
ATOM 2961 N N . LYS B 1 106 ? 2.598 27 -5.43 1 95.88 106 LYS B N 1
ATOM 2962 C CA . LYS B 1 106 ? 3.979 27.219 -5.008 1 95.88 106 LYS B CA 1
ATOM 2963 C C . LYS B 1 106 ? 4.188 28.656 -4.555 1 95.88 106 LYS B C 1
ATOM 2965 O O . LYS B 1 106 ? 4.816 28.906 -3.523 1 95.88 106 LYS B O 1
ATOM 2970 N N . ASP B 1 107 ? 3.668 29.594 -5.273 1 94.69 107 ASP B N 1
ATOM 2971 C CA . ASP B 1 107 ? 3.863 31 -4.953 1 94.69 107 ASP B CA 1
ATOM 2972 C C . ASP B 1 107 ? 3.197 31.359 -3.627 1 94.69 107 ASP B C 1
ATOM 2974 O O . ASP B 1 107 ? 3.74 32.156 -2.846 1 94.69 107 ASP B O 1
ATOM 2978 N N . GLU B 1 108 ? 2.016 30.828 -3.41 1 95.19 108 GLU B N 1
ATOM 2979 C CA . GLU B 1 108 ? 1.326 31.047 -2.143 1 95.19 108 GLU B CA 1
ATOM 2980 C C . GLU B 1 108 ? 2.068 30.375 -0.989 1 95.19 108 GLU B C 1
ATOM 2982 O O . GLU B 1 108 ? 2.246 30.969 0.073 1 95.19 108 GLU B O 1
ATOM 2987 N N . ALA B 1 109 ? 2.557 29.172 -1.189 1 97.06 109 ALA B N 1
ATOM 2988 C CA . ALA B 1 109 ? 3.254 28.406 -0.161 1 97.06 109 ALA B CA 1
ATOM 2989 C C . ALA B 1 109 ? 4.57 29.078 0.227 1 97.06 109 ALA B C 1
ATOM 2991 O O . ALA B 1 109 ? 4.945 29.094 1.401 1 97.06 109 ALA B O 1
ATOM 2992 N N . LYS B 1 110 ? 5.242 29.641 -0.708 1 95.62 110 LYS B N 1
ATOM 2993 C CA . LYS B 1 110 ? 6.551 30.266 -0.497 1 95.62 110 LYS B CA 1
ATOM 2994 C C . LYS B 1 110 ? 6.461 31.422 0.491 1 95.62 110 LYS B C 1
ATOM 2996 O O . LYS B 1 110 ? 7.453 31.766 1.137 1 95.62 110 LYS B O 1
ATOM 3001 N N . SER B 1 111 ? 5.332 32.031 0.605 1 96.88 111 SER B N 1
ATOM 3002 C CA . SER B 1 111 ? 5.145 33.188 1.479 1 96.88 111 SER B CA 1
ATOM 3003 C C . SER B 1 111 ? 4.824 32.75 2.906 1 96.88 111 SER B C 1
ATOM 3005 O O . SER B 1 111 ? 4.617 33.594 3.783 1 96.88 111 SER B O 1
ATOM 3007 N N . THR B 1 112 ? 4.684 31.48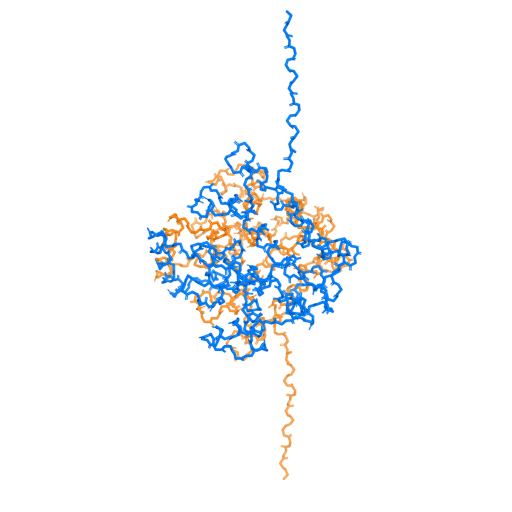4 3.119 1 97.75 112 THR B N 1
ATOM 3008 C CA . THR B 1 112 ? 4.383 30.953 4.441 1 97.75 112 THR B CA 1
ATOM 3009 C C . THR B 1 112 ? 5.574 30.188 4.996 1 97.75 112 THR B C 1
ATOM 3011 O O . THR B 1 112 ? 6.488 29.828 4.254 1 97.75 112 THR B O 1
ATOM 3014 N N . ALA B 1 113 ? 5.594 29.984 6.348 1 97.5 113 ALA B N 1
ATOM 3015 C CA . ALA B 1 113 ? 6.66 29.25 7.02 1 97.5 113 ALA B CA 1
ATOM 3016 C C . ALA B 1 113 ? 6.164 28.641 8.328 1 97.5 113 ALA B C 1
ATOM 3018 O O . ALA B 1 113 ? 5.152 29.078 8.875 1 97.5 113 ALA B O 1
ATOM 3019 N N . PRO B 1 114 ? 6.898 27.562 8.758 1 97.62 114 PRO B N 1
ATOM 3020 C CA . PRO B 1 114 ? 6.535 27.078 10.094 1 97.62 114 PRO B CA 1
ATOM 3021 C C . PRO B 1 114 ? 6.637 28.172 11.164 1 97.62 114 PRO B C 1
ATOM 3023 O O . PRO B 1 114 ? 7.57 28.969 11.141 1 97.62 114 PRO B O 1
ATOM 3026 N N . SER B 1 115 ? 5.695 28.172 12.078 1 96.62 115 SER B N 1
ATOM 3027 C CA . SER B 1 115 ? 5.723 29.156 13.156 1 96.62 115 SER B CA 1
ATOM 3028 C C . SER B 1 115 ? 6.895 28.906 14.102 1 96.62 115 SER B C 1
ATOM 3030 O O . SER B 1 115 ? 7.434 27.797 14.156 1 96.62 115 SER B O 1
ATOM 3032 N N . ARG B 1 116 ? 7.195 29.938 14.852 1 95.38 116 ARG B N 1
ATOM 3033 C CA . ARG B 1 116 ? 8.242 29.812 15.859 1 95.38 116 ARG B CA 1
ATOM 3034 C C . ARG B 1 116 ? 7.879 28.766 16.906 1 95.38 116 ARG B C 1
ATOM 3036 O O . ARG B 1 116 ? 8.742 28.047 17.406 1 95.38 116 ARG B O 1
ATOM 3043 N N . PHE B 1 117 ? 6.621 28.703 17.188 1 94.5 117 PHE B N 1
ATOM 3044 C CA . PHE B 1 117 ? 6.145 27.75 18.188 1 94.5 117 PHE B CA 1
ATOM 3045 C C . PHE B 1 117 ? 6.402 26.312 17.75 1 94.5 117 PHE B C 1
ATOM 3047 O O . PHE B 1 117 ? 6.914 25.5 18.516 1 94.5 117 PHE B O 1
ATOM 3054 N N . ILE B 1 118 ? 6.109 26 16.484 1 96.44 118 ILE B N 1
ATOM 3055 C CA . ILE B 1 118 ? 6.336 24.656 15.945 1 96.44 118 ILE B CA 1
ATOM 3056 C C . ILE B 1 118 ? 7.824 24.328 15.977 1 96.44 118 ILE B C 1
ATOM 3058 O O . ILE B 1 118 ? 8.227 23.266 16.453 1 96.44 118 ILE B O 1
ATOM 3062 N N . MET B 1 119 ? 8.625 25.281 15.594 1 97.19 119 MET B N 1
ATOM 3063 C CA . MET B 1 119 ? 10.07 25.047 15.531 1 97.19 119 MET B CA 1
ATOM 3064 C C . MET B 1 119 ? 10.648 24.844 16.922 1 97.19 119 MET B C 1
ATOM 3066 O O . MET B 1 119 ? 11.484 23.953 17.125 1 97.19 119 MET B O 1
ATOM 3070 N N . GLU B 1 120 ? 10.188 25.641 17.844 1 96.19 120 GLU B N 1
ATOM 3071 C CA . GLU B 1 120 ? 10.656 25.516 19.219 1 96.19 120 GLU B CA 1
ATOM 3072 C C . GLU B 1 120 ? 10.312 24.141 19.797 1 96.19 120 GLU B C 1
ATOM 3074 O O . GLU B 1 120 ? 11.148 23.5 20.438 1 96.19 120 GLU B O 1
ATOM 3079 N N . LYS B 1 121 ? 9.148 23.672 19.516 1 95.31 121 LYS B N 1
ATOM 3080 C CA . LYS B 1 121 ? 8.703 22.391 20.047 1 95.31 121 LYS B CA 1
ATOM 3081 C C . LYS B 1 121 ? 9.453 21.234 19.391 1 95.31 121 LYS B C 1
ATOM 3083 O O . LYS B 1 121 ? 9.625 20.172 20 1 95.31 121 LYS B O 1
ATOM 3088 N N . LEU B 1 122 ? 9.945 21.406 18.219 1 96.62 122 LEU B N 1
ATOM 3089 C CA . LEU B 1 122 ? 10.586 20.344 17.469 1 96.62 122 LEU B CA 1
ATOM 3090 C C . LEU B 1 122 ? 12.039 20.172 17.906 1 96.62 122 LEU B C 1
ATOM 3092 O O . LEU B 1 122 ? 12.695 19.188 17.547 1 96.62 122 LEU B O 1
ATOM 3096 N N . VAL B 1 123 ? 12.562 21.094 18.719 1 94.75 123 VAL B N 1
ATOM 3097 C CA . VAL B 1 123 ? 13.938 21 19.203 1 94.75 123 VAL B CA 1
ATOM 3098 C C . VAL B 1 123 ? 14.133 19.703 19.969 1 94.75 123 VAL B C 1
ATOM 3100 O O . VAL B 1 123 ? 15.203 19.094 19.906 1 94.75 123 VAL B O 1
ATOM 3103 N N . HIS B 1 124 ? 13.125 19.281 20.656 1 92.75 124 HIS B N 1
ATOM 3104 C CA . HIS B 1 124 ? 13.234 18.062 21.422 1 92.75 124 HIS B CA 1
ATOM 3105 C C . HIS B 1 124 ? 13.359 16.844 20.516 1 92.75 124 HIS B C 1
ATOM 3107 O O . HIS B 1 124 ? 13.766 15.766 20.969 1 92.75 124 HIS B O 1
ATOM 3113 N N . GLU B 1 125 ? 12.93 16.953 19.266 1 93.62 125 GLU B N 1
ATOM 3114 C CA . GLU B 1 125 ? 13.102 15.914 18.25 1 93.62 125 GLU B CA 1
ATOM 3115 C C . GLU B 1 125 ? 14.398 16.109 17.469 1 93.62 125 GLU B C 1
ATOM 3117 O O . GLU B 1 125 ? 14.562 15.555 16.391 1 93.62 125 GLU B O 1
ATOM 3122 N N . ASP B 1 126 ? 15.25 17 17.906 1 94.44 126 ASP B N 1
ATOM 3123 C CA . ASP B 1 126 ? 16.547 17.297 17.312 1 94.44 126 ASP B CA 1
ATOM 312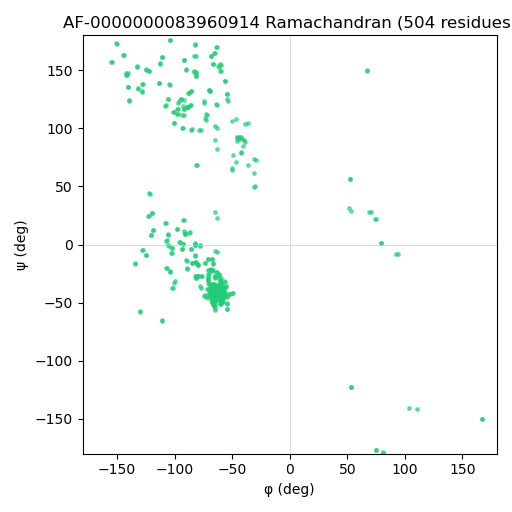4 C C . ASP B 1 126 ? 16.375 18.016 15.969 1 94.44 126 ASP B C 1
ATOM 3126 O O . ASP B 1 126 ? 17.141 17.781 15.031 1 94.44 126 ASP B O 1
ATOM 3130 N N . ILE B 1 127 ? 15.297 18.734 15.82 1 97.5 127 ILE B N 1
ATOM 3131 C CA . ILE B 1 127 ? 15.062 19.562 14.641 1 97.5 127 ILE B CA 1
ATOM 3132 C C . ILE B 1 127 ? 15.367 21.016 14.977 1 97.5 127 ILE B C 1
ATOM 3134 O O . ILE B 1 127 ? 14.648 21.656 15.75 1 97.5 127 ILE B O 1
ATOM 3138 N N . SER B 1 128 ? 16.375 21.5 14.336 1 95.38 128 SER B N 1
ATOM 3139 C CA . SER B 1 128 ? 16.844 22.828 14.703 1 95.38 128 SER B CA 1
ATOM 3140 C C . SER B 1 128 ? 16.484 23.875 13.648 1 95.38 128 SER B C 1
ATOM 3142 O O . SER B 1 128 ? 16.531 25.078 13.906 1 95.38 128 SER B O 1
ATOM 3144 N N . ASP B 1 129 ? 16.203 23.406 12.453 1 96.94 129 ASP B N 1
ATOM 3145 C CA . ASP B 1 129 ? 15.844 24.328 11.383 1 96.94 129 ASP B CA 1
ATOM 3146 C C . ASP B 1 129 ? 14.906 23.672 10.383 1 96.94 129 ASP B C 1
ATOM 3148 O O . ASP B 1 129 ? 14.625 22.469 10.484 1 96.94 129 ASP B O 1
ATOM 3152 N N . VAL B 1 130 ? 14.422 24.422 9.469 1 97.19 130 VAL B N 1
ATOM 3153 C CA . VAL B 1 130 ? 13.383 23.984 8.547 1 97.19 130 VAL B CA 1
ATOM 3154 C C . VAL B 1 130 ? 13.953 22.922 7.605 1 97.19 130 VAL B C 1
ATOM 3156 O O . VAL B 1 130 ? 13.242 21.984 7.211 1 97.19 130 VAL B O 1
ATOM 3159 N N . GLU B 1 131 ? 15.211 23.062 7.234 1 97.5 131 GLU B N 1
ATOM 3160 C CA . GLU B 1 131 ? 15.828 22.078 6.359 1 97.5 131 GLU B CA 1
ATOM 3161 C C . GLU B 1 131 ? 15.875 20.703 7.023 1 97.5 131 GLU B C 1
ATOM 3163 O O . GLU B 1 131 ? 15.555 19.688 6.395 1 97.5 131 GLU B O 1
ATOM 3168 N N . LEU B 1 132 ? 16.266 20.656 8.242 1 97.94 132 LEU B N 1
ATOM 3169 C CA . LEU B 1 132 ? 16.297 19.406 8.984 1 97.94 132 LEU B CA 1
ATOM 3170 C C . LEU B 1 132 ? 14.883 18.859 9.18 1 97.94 132 LEU B C 1
ATOM 3172 O O . LEU B 1 132 ? 14.672 17.656 9.156 1 97.94 132 LEU B O 1
ATOM 3176 N N . PHE B 1 133 ? 13.898 19.781 9.414 1 98.44 133 PHE B N 1
ATOM 3177 C CA . PHE B 1 133 ? 12.484 19.422 9.484 1 98.44 133 PHE B CA 1
ATOM 3178 C C . PHE B 1 133 ? 12.055 18.688 8.227 1 98.44 133 PHE B C 1
ATOM 3180 O O . PHE B 1 133 ? 11.555 17.562 8.297 1 98.44 133 PHE B O 1
ATOM 3187 N N . ARG B 1 134 ? 12.344 19.234 7.156 1 98 134 ARG B N 1
ATOM 3188 C CA . ARG B 1 134 ? 12.023 18.672 5.844 1 98 134 ARG B CA 1
ATOM 3189 C C . ARG B 1 134 ? 12.68 17.312 5.652 1 98 134 ARG B C 1
ATOM 3191 O O . ARG B 1 134 ? 12.008 16.344 5.312 1 98 134 ARG B O 1
ATOM 3198 N N . GLU B 1 135 ? 13.953 17.219 5.883 1 97.94 135 GLU B N 1
ATOM 3199 C CA . GLU B 1 135 ? 14.719 16 5.664 1 97.94 135 GLU B CA 1
ATOM 3200 C C . GLU B 1 135 ? 14.211 14.867 6.543 1 97.94 135 GLU B C 1
ATOM 3202 O O . GLU B 1 135 ? 14.102 13.727 6.09 1 97.94 135 GLU B O 1
ATOM 3207 N N . THR B 1 136 ? 13.945 15.211 7.766 1 97.75 136 THR B N 1
ATOM 3208 C CA . THR B 1 136 ? 13.492 14.195 8.703 1 97.75 136 THR B CA 1
ATOM 3209 C C . THR B 1 136 ? 12.117 13.656 8.305 1 97.75 136 THR B C 1
ATOM 3211 O O . THR B 1 136 ? 11.93 12.445 8.156 1 97.75 136 THR B O 1
ATOM 3214 N N . MET B 1 137 ? 11.156 14.531 8.094 1 97.94 137 MET B N 1
ATOM 3215 C CA . MET B 1 137 ? 9.781 14.109 7.82 1 97.94 137 MET B CA 1
ATOM 3216 C C . MET B 1 137 ? 9.688 13.406 6.473 1 97.94 137 MET B C 1
ATOM 3218 O O . MET B 1 137 ? 9.117 12.32 6.375 1 97.94 137 MET B O 1
ATOM 3222 N N . LEU B 1 138 ? 10.266 14 5.43 1 97.81 138 LEU B N 1
ATOM 3223 C CA . LEU B 1 138 ? 10.227 13.367 4.117 1 97.81 138 LEU B CA 1
ATOM 3224 C C . LEU B 1 138 ? 11.047 12.078 4.113 1 97.81 138 LEU B C 1
ATOM 3226 O O . LEU B 1 138 ? 10.711 11.125 3.404 1 97.81 138 LEU B O 1
ATOM 3230 N N . GLY B 1 139 ? 12.172 12.07 4.887 1 96.69 139 GLY B N 1
ATOM 3231 C CA . GLY B 1 139 ? 12.984 10.867 4.996 1 96.69 139 GLY B CA 1
ATOM 3232 C C . GLY B 1 139 ? 12.211 9.672 5.504 1 96.69 139 GLY B C 1
ATOM 3233 O O . GLY B 1 139 ? 12.43 8.547 5.047 1 96.69 139 GLY B O 1
ATOM 3234 N N . ILE B 1 140 ? 11.289 9.891 6.457 1 94.62 140 ILE B N 1
ATOM 3235 C CA . ILE B 1 140 ? 10.453 8.812 6.973 1 94.62 140 ILE B CA 1
ATOM 3236 C C . ILE B 1 140 ? 9.617 8.219 5.84 1 94.62 140 ILE B C 1
ATOM 3238 O O . ILE B 1 140 ? 9.555 7 5.684 1 94.62 140 ILE B O 1
ATOM 3242 N N . ALA B 1 141 ? 9.023 9.07 5.039 1 95.25 141 ALA B N 1
ATOM 3243 C CA . ALA B 1 141 ? 8.211 8.617 3.908 1 95.25 141 ALA B CA 1
ATOM 3244 C C . ALA B 1 141 ? 9.07 7.898 2.871 1 95.25 141 ALA B C 1
ATOM 3246 O O . ALA B 1 141 ? 8.68 6.859 2.344 1 95.25 141 ALA B O 1
ATOM 3247 N N . GLU B 1 142 ? 10.203 8.445 2.611 1 92.94 142 GLU B N 1
ATOM 3248 C CA . GLU B 1 142 ? 11.086 7.895 1.588 1 92.94 142 GLU B CA 1
ATOM 3249 C C . GLU B 1 142 ? 11.547 6.488 1.955 1 92.94 142 GLU B C 1
ATOM 3251 O O . GLU B 1 142 ? 11.688 5.629 1.084 1 92.94 142 GLU B O 1
ATOM 3256 N N . ARG B 1 143 ? 11.781 6.277 3.195 1 88.44 143 ARG B N 1
ATOM 3257 C CA . ARG B 1 143 ? 12.328 5.004 3.641 1 88.44 143 ARG B CA 1
ATOM 3258 C C . ARG B 1 143 ? 11.219 3.975 3.848 1 88.44 143 ARG B C 1
ATOM 3260 O O . ARG B 1 143 ? 11.5 2.789 4.055 1 88.44 143 ARG B O 1
ATOM 3267 N N . SER B 1 144 ? 10 4.465 3.916 1 86.06 144 SER B N 1
ATOM 3268 C CA . SER B 1 144 ? 8.883 3.553 4.133 1 86.06 144 SER B CA 1
ATOM 3269 C C . SER B 1 144 ? 8.633 2.686 2.906 1 86.06 144 SER B C 1
ATOM 3271 O O . SER B 1 144 ? 8.648 3.178 1.776 1 86.06 144 SER B O 1
ATOM 3273 N N . HIS B 1 145 ? 8.477 1.324 3.346 1 78.31 145 HIS B N 1
ATOM 3274 C CA . HIS B 1 145 ? 8.094 0.38 2.301 1 78.31 145 HIS B CA 1
ATOM 3275 C C . HIS B 1 145 ? 6.582 0.238 2.213 1 78.31 145 HIS B C 1
ATOM 3277 O O . HIS B 1 145 ? 5.887 0.314 3.229 1 78.31 145 HIS B O 1
ATOM 3283 N N . GLY B 1 146 ? 5.992 0.453 1.095 1 79.88 146 GLY B N 1
ATOM 3284 C CA . GLY B 1 146 ? 4.551 0.408 0.928 1 79.88 146 GLY B CA 1
ATOM 3285 C C . GLY B 1 146 ? 3.916 1.783 0.832 1 79.88 146 GLY B C 1
ATOM 3286 O O . GLY B 1 146 ? 4.496 2.699 0.243 1 79.88 146 GLY B O 1
ATOM 3287 N N . GLN B 1 147 ? 2.656 1.829 1.55 1 88.81 147 GLN B N 1
ATOM 3288 C CA . GLN B 1 147 ? 1.914 3.08 1.44 1 88.81 147 GLN B CA 1
ATOM 3289 C C . GLN B 1 147 ? 1.427 3.553 2.807 1 88.81 147 GLN B C 1
ATOM 3291 O O . GLN B 1 147 ? 1.246 2.744 3.721 1 88.81 147 GLN B O 1
ATOM 3296 N N . GLY B 1 148 ? 1.259 4.836 2.896 1 93.25 148 GLY B N 1
ATOM 3297 C CA . GLY B 1 148 ? 0.787 5.363 4.168 1 93.25 148 GLY B CA 1
ATOM 3298 C C . GLY B 1 148 ? 0.923 6.867 4.277 1 93.25 148 GLY B C 1
ATOM 3299 O O . GLY B 1 148 ? 0.754 7.586 3.291 1 93.25 148 GLY B O 1
ATOM 3300 N N . TRP B 1 149 ? 1.114 7.238 5.578 1 95.81 149 TRP B N 1
ATOM 3301 C CA . TRP B 1 149 ? 1.078 8.648 5.957 1 95.81 149 TRP B CA 1
ATOM 3302 C C . TRP B 1 149 ? 2.15 8.961 6.996 1 95.81 149 TRP B C 1
ATOM 3304 O O . TRP B 1 149 ? 2.352 8.195 7.938 1 95.81 149 TRP B O 1
ATOM 3314 N N . VAL B 1 150 ? 2.838 10.039 6.805 1 97.12 150 VAL B N 1
ATOM 3315 C CA . VAL B 1 150 ? 3.641 10.578 7.895 1 97.12 150 VAL B CA 1
ATOM 3316 C C . VAL B 1 150 ? 2.963 11.82 8.469 1 97.12 150 VAL B C 1
ATOM 3318 O O . VAL B 1 150 ? 2.646 12.758 7.738 1 97.12 150 VAL B O 1
ATOM 3321 N N . PHE B 1 151 ? 2.727 11.805 9.789 1 97.12 151 PHE B N 1
ATOM 3322 C CA . PHE B 1 151 ? 2.086 12.938 10.453 1 97.12 151 PHE B CA 1
ATOM 3323 C C . PHE B 1 151 ? 3.051 13.617 11.414 1 97.12 151 PHE B C 1
ATOM 3325 O O . PHE B 1 151 ? 3.854 12.953 12.07 1 97.12 151 PHE B O 1
ATOM 3332 N N . LEU B 1 152 ? 3.018 14.922 11.422 1 97.31 152 LEU B N 1
ATOM 3333 C CA . LEU B 1 152 ? 3.41 15.672 12.609 1 97.31 152 LEU B CA 1
ATOM 3334 C C . LEU B 1 152 ? 2.234 15.836 13.562 1 97.31 152 LEU B C 1
ATOM 3336 O O . LEU B 1 152 ? 1.2 16.391 13.195 1 97.31 152 LEU B O 1
ATOM 3340 N N . VAL B 1 153 ? 2.359 15.336 14.75 1 95.5 153 VAL B N 1
ATOM 3341 C CA . VAL B 1 153 ? 1.236 15.367 15.688 1 95.5 153 VAL B CA 1
ATOM 3342 C C . VAL B 1 153 ? 1.64 16.109 16.953 1 95.5 153 VAL B C 1
ATOM 3344 O O . VAL B 1 153 ? 2.82 16.156 17.312 1 95.5 153 VAL B O 1
ATOM 3347 N N . GLU B 1 154 ? 0.711 16.734 17.547 1 92.94 154 GLU B N 1
ATOM 3348 C CA . GLU B 1 154 ? 0.852 17.188 18.922 1 92.94 154 GLU B CA 1
ATOM 3349 C C . GLU B 1 154 ? 0.271 16.172 19.906 1 92.94 154 GLU B C 1
ATOM 3351 O O . GLU B 1 154 ? -0.883 15.766 19.766 1 92.94 154 GLU B O 1
ATOM 3356 N N . THR B 1 155 ? 1.099 15.797 20.812 1 88.06 155 THR B N 1
ATOM 3357 C CA . THR B 1 155 ? 0.67 14.812 21.797 1 88.06 155 THR B CA 1
ATOM 3358 C C . THR B 1 155 ? -0.106 15.484 22.922 1 88.06 155 THR B C 1
ATOM 3360 O O . THR B 1 155 ? -0.205 16.719 22.984 1 88.06 155 THR B O 1
ATOM 3363 N N . ALA B 1 156 ? -0.664 14.688 23.766 1 84.06 156 ALA B N 1
ATOM 3364 C CA . ALA B 1 156 ? -1.457 15.195 24.891 1 84.06 156 ALA B CA 1
ATOM 3365 C C . ALA B 1 156 ? -0.619 16.094 25.797 1 84.06 156 ALA B C 1
ATOM 3367 O O . ALA B 1 156 ? -1.138 17.047 26.391 1 84.06 156 ALA B O 1
ATOM 3368 N N . ASP B 1 157 ? 0.649 15.812 25.922 1 86.62 157 ASP B N 1
ATOM 3369 C CA . ASP B 1 157 ? 1.542 16.625 26.75 1 86.62 157 ASP B CA 1
ATOM 3370 C C . ASP B 1 157 ? 2.107 17.797 25.969 1 86.62 157 ASP B C 1
ATOM 3372 O O . ASP B 1 157 ? 3.098 18.406 26.375 1 86.62 157 ASP B O 1
ATOM 3376 N N . LYS B 1 158 ? 1.552 18.016 24.781 1 88.31 158 LYS B N 1
ATOM 3377 C CA . LYS B 1 158 ? 1.802 19.203 23.969 1 88.31 158 LYS B CA 1
ATOM 3378 C C . LYS B 1 158 ? 3.186 19.141 23.328 1 88.31 158 LYS B C 1
ATOM 3380 O O . LYS B 1 158 ? 3.764 20.172 23 1 88.31 158 LYS B O 1
ATOM 3385 N N . LYS B 1 159 ? 3.666 18 23.219 1 91.56 159 LYS B N 1
ATOM 3386 C CA . LYS B 1 159 ? 4.891 17.797 22.453 1 91.56 159 LYS B CA 1
ATOM 3387 C C . LYS B 1 159 ? 4.578 17.469 21 1 91.56 159 LYS B C 1
ATOM 3389 O O . LYS B 1 159 ? 3.453 17.078 20.672 1 91.56 159 LYS B O 1
ATOM 3394 N N . LEU B 1 160 ? 5.586 17.703 20.156 1 95.62 160 LEU B N 1
ATOM 3395 C CA . LEU B 1 160 ? 5.434 17.344 18.75 1 95.62 160 LEU B CA 1
ATOM 3396 C C . LEU B 1 160 ? 6.23 16.078 18.422 1 95.62 160 LEU B C 1
ATOM 3398 O O . LEU B 1 160 ? 7.344 15.898 18.922 1 95.62 160 LEU B O 1
ATOM 3402 N N . LYS B 1 161 ? 5.613 15.234 17.656 1 93.94 161 LYS B N 1
ATOM 3403 C CA . LYS B 1 161 ? 6.25 13.984 17.234 1 93.94 161 LYS B CA 1
ATOM 3404 C C . LYS B 1 161 ? 5.895 13.648 15.789 1 93.94 161 LYS B C 1
ATOM 3406 O O . LYS B 1 161 ? 4.809 13.992 15.32 1 93.94 161 LYS B O 1
ATOM 3411 N N . PHE B 1 162 ? 6.863 13.023 15.141 1 95.06 162 PHE B N 1
ATOM 3412 C CA . PHE B 1 162 ? 6.57 12.414 13.852 1 95.06 162 PHE B CA 1
ATOM 3413 C C . PHE B 1 162 ? 6.066 10.992 14.023 1 95.06 162 PHE B C 1
ATOM 3415 O O . PHE B 1 162 ? 6.664 10.203 14.758 1 95.06 162 PHE B O 1
ATOM 3422 N N . ILE B 1 163 ? 4.953 10.656 13.375 1 91.62 163 ILE B N 1
ATOM 3423 C CA . ILE B 1 163 ? 4.5 9.266 13.391 1 91.62 163 ILE B CA 1
ATOM 3424 C C . ILE B 1 163 ? 4.246 8.789 11.961 1 91.62 163 ILE B C 1
ATOM 3426 O O . ILE B 1 163 ? 3.789 9.562 11.117 1 91.62 163 ILE B O 1
ATOM 3430 N N . ASN B 1 164 ? 4.664 7.594 11.703 1 91.38 164 ASN B N 1
ATOM 3431 C CA . ASN B 1 164 ? 4.457 6.938 10.422 1 91.38 164 ASN B CA 1
ATOM 3432 C C . ASN B 1 164 ? 3.289 5.953 10.477 1 91.38 164 ASN B C 1
ATOM 3434 O O . ASN B 1 164 ? 3.4 4.887 11.078 1 91.38 164 ASN B O 1
ATOM 3438 N N . CYS B 1 165 ? 2.166 6.367 9.891 1 90.38 165 CYS B N 1
ATOM 3439 C CA . CYS B 1 165 ? 0.976 5.523 9.867 1 90.38 165 CYS B CA 1
ATOM 3440 C C . CYS B 1 165 ? 0.868 4.77 8.539 1 90.38 165 CYS B C 1
ATOM 3442 O O . CYS B 1 165 ? 0.641 5.379 7.496 1 90.38 165 CYS B O 1
ATOM 3444 N N . HIS B 1 166 ? 0.939 3.504 8.648 1 86.81 166 HIS B N 1
ATOM 3445 C CA . HIS B 1 166 ? 0.896 2.701 7.434 1 86.81 166 HIS B CA 1
ATOM 3446 C C . HIS B 1 166 ? -0.542 2.463 6.98 1 86.81 166 HIS B C 1
ATOM 3448 O O . HIS B 1 166 ? -1.466 2.488 7.797 1 86.81 166 HIS B O 1
ATOM 3454 N N . ASN B 1 167 ? -0.74 2.348 5.711 1 87.88 167 ASN B N 1
ATOM 3455 C CA . ASN B 1 167 ? -2.033 2.061 5.102 1 87.88 167 ASN B CA 1
ATOM 3456 C C . ASN B 1 167 ? -3.105 3.037 5.574 1 87.88 167 ASN B C 1
ATOM 3458 O O . ASN B 1 167 ? -2.945 4.254 5.449 1 87.88 167 ASN B O 1
ATOM 3462 N N . ASP B 1 168 ? -4.18 2.516 6.145 1 90.19 168 ASP B N 1
ATOM 3463 C CA . ASP B 1 168 ? -5.281 3.385 6.547 1 90.19 168 ASP B CA 1
ATOM 3464 C C . ASP B 1 168 ? -5.125 3.834 7.996 1 90.19 168 ASP B C 1
ATOM 3466 O O . ASP B 1 168 ? -6.098 4.25 8.633 1 90.19 168 ASP B O 1
ATOM 3470 N N . GLY B 1 169 ? -3.914 3.77 8.5 1 88.44 169 GLY B N 1
ATOM 3471 C CA . GLY B 1 169 ? -3.66 4.191 9.875 1 88.44 169 GLY B CA 1
ATOM 3472 C C . GLY B 1 169 ? -4.004 5.648 10.117 1 88.44 169 GLY B C 1
ATOM 3473 O O . GLY B 1 169 ? -3.867 6.484 9.227 1 88.44 169 GLY B O 1
ATOM 3474 N N . THR B 1 170 ? -4.418 5.914 11.367 1 87.44 170 THR B N 1
ATOM 3475 C CA . THR B 1 170 ? -4.789 7.27 11.766 1 87.44 170 THR B CA 1
ATOM 3476 C C . THR B 1 170 ? -3.984 7.711 12.992 1 87.44 170 THR B C 1
ATOM 3478 O O . THR B 1 170 ? -3.611 6.883 13.828 1 87.44 170 THR B O 1
ATOM 3481 N N . PRO B 1 171 ? -3.766 8.938 13.086 1 89.56 171 PRO B N 1
ATOM 3482 C CA . PRO B 1 171 ? -2.971 9.414 14.219 1 89.56 171 PRO B CA 1
ATOM 3483 C C . PRO B 1 171 ? -3.795 9.57 15.492 1 89.56 171 PRO B C 1
ATOM 3485 O O . PRO B 1 171 ? -3.25 9.906 16.547 1 89.56 171 PRO B O 1
ATOM 3488 N N . TYR B 1 172 ? -5.051 9.289 15.477 1 87.62 172 TYR B N 1
ATOM 3489 C CA . TYR B 1 172 ? -5.941 9.656 16.578 1 87.62 172 TYR B CA 1
ATOM 3490 C C . TYR B 1 172 ? -5.996 8.555 17.625 1 87.62 172 TYR B C 1
ATOM 3492 O O . TYR B 1 172 ? -6.457 8.773 18.75 1 87.62 172 TYR B O 1
ATOM 3500 N N . TYR B 1 173 ? -5.629 7.379 17.203 1 79.38 173 TYR B N 1
ATOM 3501 C CA . TYR B 1 173 ? -5.676 6.23 18.109 1 79.38 173 TYR B CA 1
ATOM 3502 C C . TYR B 1 173 ? -4.453 5.336 17.922 1 79.38 173 TYR B C 1
ATOM 3504 O O . TYR B 1 173 ? -4.223 4.816 16.828 1 79.38 173 TYR B O 1
ATOM 3512 N N . TYR B 1 174 ? -3.801 5.141 18.953 1 72.38 174 TYR B N 1
ATOM 3513 C CA . TYR B 1 174 ? -2.521 4.445 18.906 1 72.38 174 TYR B CA 1
ATOM 3514 C C . TYR B 1 174 ? -2.676 3.068 18.266 1 72.38 174 TYR B C 1
ATOM 3516 O O . TYR B 1 174 ? -1.88 2.68 17.406 1 72.38 174 TYR B O 1
ATOM 3524 N N . ALA B 1 175 ? -3.664 2.408 18.625 1 67.69 175 ALA B N 1
ATOM 3525 C CA . ALA B 1 175 ? -3.84 1.027 18.172 1 67.69 175 ALA B CA 1
ATOM 3526 C C . ALA B 1 175 ? -4.203 0.972 16.688 1 67.69 175 ALA B C 1
ATOM 3528 O O . ALA B 1 175 ? -4.094 -0.081 16.062 1 67.69 175 ALA B O 1
ATOM 3529 N N . LYS B 1 176 ? -4.543 2.109 16.141 1 67.62 176 LYS B N 1
ATOM 3530 C CA . LYS B 1 176 ? -4.953 2.152 14.734 1 67.62 176 LYS B CA 1
ATOM 3531 C C . LYS B 1 176 ? -4.012 3.031 13.914 1 67.62 176 LYS B C 1
ATOM 3533 O O . LYS B 1 176 ? -4.309 3.359 12.766 1 67.62 176 LYS B O 1
ATOM 3538 N N . ALA B 1 177 ? -2.898 3.357 14.539 1 70.94 177 ALA B N 1
ATOM 3539 C CA . ALA B 1 177 ? -1.931 4.191 13.828 1 70.94 177 ALA B CA 1
ATOM 3540 C C . ALA B 1 177 ? -1.083 3.355 12.875 1 70.94 177 ALA B C 1
ATOM 3542 O O . ALA B 1 177 ? -0.448 3.895 11.961 1 70.94 177 ALA B O 1
ATOM 3543 N N . GLN B 1 178 ? -1.131 2.043 13.125 1 65.5 178 GLN B N 1
ATOM 3544 C CA . GLN B 1 178 ? -0.396 1.103 12.281 1 65.5 178 GLN B CA 1
ATOM 3545 C C . GLN B 1 178 ? 1.069 1.509 12.156 1 65.5 178 GLN B C 1
ATOM 3547 O O . GLN B 1 178 ? 1.59 1.631 11.047 1 65.5 178 GLN B O 1
ATOM 3552 N N . LEU B 1 179 ? 1.681 1.625 13.25 1 61.34 179 LEU B N 1
ATOM 3553 C CA . LEU B 1 179 ? 3.025 2.182 13.344 1 61.34 179 LEU B CA 1
ATOM 3554 C C . LEU B 1 179 ? 4.074 1.14 12.969 1 61.34 179 LEU B C 1
ATOM 3556 O O . LEU B 1 179 ? 5.215 1.485 12.656 1 61.34 179 LEU B O 1
ATOM 3560 N N . LEU B 1 180 ? 3.611 -0.135 13.008 1 61.78 180 LEU B N 1
ATOM 3561 C CA . LEU B 1 180 ? 4.562 -1.191 12.68 1 61.78 180 LEU B CA 1
ATOM 3562 C C . LEU B 1 180 ? 4.57 -1.462 11.18 1 61.78 180 LEU B C 1
ATOM 3564 O O . LEU B 1 180 ? 3.514 -1.617 10.562 1 61.78 180 LEU B O 1
ATOM 3568 N N . ASP B 1 181 ? 5.816 -1.188 10.711 1 56.91 181 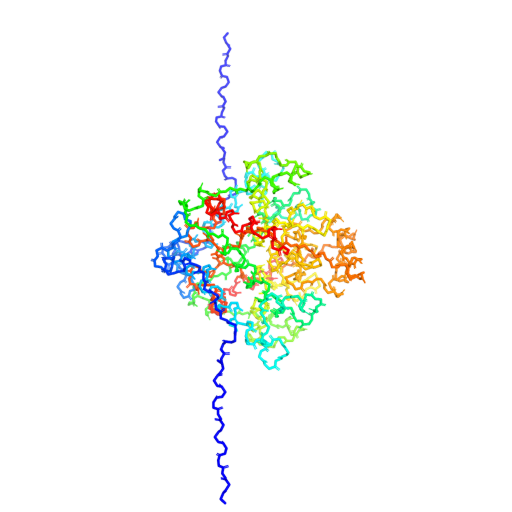ASP B N 1
ATOM 3569 C CA . ASP B 1 181 ? 5.992 -1.547 9.305 1 56.91 181 ASP B CA 1
ATOM 3570 C C . ASP B 1 181 ? 6.176 -3.053 9.141 1 56.91 181 ASP B C 1
ATOM 3572 O O . ASP B 1 181 ? 7.234 -3.594 9.469 1 56.91 181 ASP B O 1
ATOM 3576 N N . LEU B 1 182 ? 5.176 -3.699 8.812 1 54.38 182 LEU B N 1
ATOM 3577 C CA . LEU B 1 182 ? 5.312 -5.148 8.719 1 54.38 182 LEU B CA 1
ATOM 3578 C C . LEU B 1 182 ? 5.906 -5.551 7.371 1 54.38 182 LEU B C 1
ATOM 3580 O O . LEU B 1 182 ? 5.961 -6.738 7.039 1 54.38 182 LEU B O 1
ATOM 3584 N N . ASN B 1 183 ? 6.254 -4.645 6.469 1 46.47 183 ASN B N 1
ATOM 3585 C CA . ASN B 1 183 ? 6.836 -4.941 5.164 1 46.47 183 ASN B CA 1
ATOM 3586 C C . ASN B 1 183 ? 8.211 -5.594 5.301 1 46.47 183 ASN B C 1
ATOM 3588 O O . ASN B 1 183 ? 8.617 -6.379 4.441 1 46.47 183 ASN B O 1
ATOM 3592 N N . GLY B 1 184 ? 8.781 -5.715 6.504 1 49.31 184 GLY B N 1
ATOM 3593 C CA . GLY B 1 184 ? 10.086 -6.293 6.766 1 49.31 184 GLY B CA 1
ATOM 3594 C C . GLY B 1 184 ? 10.039 -7.461 7.734 1 49.31 184 GLY B C 1
ATOM 3595 O O . GLY B 1 184 ? 11.078 -8.039 8.07 1 49.31 184 GLY B O 1
ATOM 3596 N N . GLY B 1 185 ? 8.984 -8.109 7.859 1 50.97 185 GLY B N 1
ATOM 3597 C CA . GLY B 1 185 ? 8.844 -9.188 8.82 1 50.97 185 GLY B CA 1
ATOM 3598 C C . GLY B 1 185 ? 8.883 -8.719 10.258 1 50.97 185 GLY B C 1
ATOM 3599 O O . GLY B 1 185 ? 9.344 -7.613 10.547 1 50.97 185 GLY B O 1
ATOM 3600 N N . LEU B 1 186 ? 8.195 -9.445 11.125 1 53.94 186 LEU B N 1
ATOM 3601 C CA . LEU B 1 186 ? 8.086 -9.094 12.531 1 53.94 186 LEU B CA 1
ATOM 3602 C C . LEU B 1 186 ? 9.398 -9.344 13.258 1 53.94 186 LEU B C 1
ATOM 3604 O O . LEU B 1 186 ? 10.016 -10.398 13.094 1 53.94 186 LEU B O 1
ATOM 3608 N N . THR B 1 187 ? 10.07 -8.281 13.703 1 53.09 187 THR B N 1
ATOM 3609 C CA . THR B 1 187 ? 11.25 -8.383 14.547 1 53.09 187 THR B CA 1
ATOM 3610 C C . THR B 1 187 ? 10.852 -8.555 16.016 1 53.09 187 THR B C 1
ATOM 3612 O O . THR B 1 187 ? 9.672 -8.461 16.359 1 53.09 187 THR B O 1
ATOM 3615 N N . GLU B 1 188 ? 11.836 -9.008 16.719 1 53.97 188 GLU B N 1
ATOM 3616 C CA . GLU B 1 188 ? 11.578 -9.094 18.156 1 53.97 188 GLU B CA 1
ATOM 3617 C C . GLU B 1 188 ? 11.008 -7.789 18.703 1 53.97 188 GLU B C 1
ATOM 3619 O O . GLU B 1 188 ? 10.102 -7.801 19.531 1 53.97 188 GLU B O 1
ATOM 3624 N N . GLY B 1 189 ? 11.609 -6.719 18.203 1 52.94 189 GLY B N 1
ATOM 3625 C CA . GLY B 1 189 ? 11.109 -5.41 18.609 1 52.94 189 GLY B CA 1
ATOM 3626 C C . GLY B 1 189 ? 9.664 -5.184 18.219 1 52.94 189 GLY B C 1
ATOM 3627 O O . GLY B 1 189 ? 8.898 -4.57 18.969 1 52.94 189 GLY B O 1
ATOM 3628 N N . ASP B 1 190 ? 9.328 -5.805 17.125 1 59.34 190 ASP B N 1
ATOM 3629 C CA . ASP B 1 190 ? 7.941 -5.676 16.688 1 59.34 190 ASP B CA 1
ATOM 3630 C C . ASP B 1 190 ? 6.996 -6.418 17.625 1 59.34 190 ASP B C 1
ATOM 3632 O O . ASP B 1 190 ? 5.898 -5.938 17.922 1 59.34 190 ASP B O 1
ATOM 3636 N N . TYR B 1 191 ? 7.547 -7.469 18.078 1 57.78 191 TYR B N 1
ATOM 3637 C CA . TYR B 1 191 ? 6.73 -8.234 19 1 57.78 191 TYR B CA 1
ATOM 3638 C C . TYR B 1 191 ? 6.52 -7.469 20.312 1 57.78 191 TYR B C 1
ATOM 3640 O O . TYR B 1 191 ? 5.414 -7.441 20.844 1 57.78 191 TYR B O 1
ATOM 3648 N N . VAL B 1 192 ? 7.59 -6.898 20.703 1 54.81 192 VAL B N 1
ATOM 3649 C CA . VAL B 1 192 ? 7.496 -6.105 21.922 1 54.81 192 VAL B CA 1
ATOM 3650 C C . VAL B 1 192 ? 6.539 -4.934 21.719 1 54.81 192 VAL B C 1
ATOM 3652 O O . VAL B 1 192 ? 5.684 -4.66 22.562 1 54.81 192 VAL B O 1
ATOM 3655 N N . ALA B 1 193 ? 6.746 -4.32 20.578 1 57.41 193 ALA B N 1
ATOM 3656 C CA . ALA B 1 193 ? 5.883 -3.188 20.266 1 57.41 193 ALA B CA 1
ATOM 3657 C C . ALA B 1 193 ? 4.418 -3.615 20.188 1 57.41 193 ALA B C 1
ATOM 3659 O O . ALA B 1 193 ? 3.531 -2.893 20.656 1 57.41 193 ALA B O 1
ATOM 3660 N N . LEU B 1 194 ? 4.25 -4.754 19.703 1 61.62 194 LEU B N 1
ATOM 3661 C CA . LEU B 1 194 ? 2.896 -5.285 19.578 1 61.62 194 LEU B CA 1
ATOM 3662 C C . LEU B 1 194 ? 2.301 -5.613 20.938 1 61.62 194 LEU B C 1
ATOM 3664 O O . LEU B 1 194 ? 1.109 -5.395 21.172 1 61.62 194 LEU B O 1
ATOM 3668 N N . GLU B 1 195 ? 3.082 -6.176 21.75 1 60.59 195 GLU B N 1
ATOM 3669 C CA . GLU B 1 195 ? 2.631 -6.434 23.125 1 60.59 195 GLU B CA 1
ATOM 3670 C C . GLU B 1 195 ? 2.275 -5.137 23.844 1 60.59 195 GLU B C 1
ATOM 3672 O O . GLU B 1 195 ? 1.286 -5.082 24.578 1 60.59 195 GLU B O 1
ATOM 3677 N N . ASP B 1 196 ? 3.121 -4.227 23.641 1 60.38 196 ASP B N 1
ATOM 3678 C CA . ASP B 1 196 ? 2.852 -2.922 24.234 1 60.38 196 ASP B CA 1
ATOM 3679 C C . ASP B 1 196 ? 1.55 -2.332 23.703 1 60.38 196 ASP B C 1
ATOM 3681 O O . ASP B 1 196 ? 0.74 -1.804 24.469 1 60.38 196 ASP B O 1
ATOM 3685 N N . LEU B 1 197 ? 1.379 -2.51 22.469 1 61.25 197 LEU B N 1
ATOM 3686 C CA . LEU B 1 197 ? 0.156 -2.025 21.828 1 61.25 197 LEU B CA 1
ATOM 3687 C C . LEU B 1 197 ? -1.068 -2.729 22.406 1 61.25 197 LEU B C 1
ATOM 3689 O O . LEU B 1 197 ? -2.104 -2.098 22.641 1 61.25 197 LEU B O 1
ATOM 3693 N N . LYS B 1 198 ? -0.877 -3.961 22.594 1 59.91 198 LYS B N 1
ATOM 3694 C CA . LYS B 1 198 ? -1.948 -4.746 23.203 1 59.91 198 LYS B CA 1
ATOM 3695 C C . LYS B 1 198 ? -2.299 -4.211 24.594 1 59.91 198 LYS B C 1
ATOM 3697 O O . LYS B 1 198 ? -3.477 -4.039 24.922 1 59.91 198 LYS B O 1
ATOM 3702 N N . THR B 1 199 ? -1.266 -4.039 25.266 1 61.34 199 THR B N 1
ATOM 3703 C CA . THR B 1 199 ? -1.465 -3.545 26.625 1 61.34 199 THR B CA 1
ATOM 3704 C C . THR B 1 199 ? -2.139 -2.176 26.609 1 61.34 199 THR B C 1
ATOM 3706 O O . THR B 1 199 ? -3.061 -1.923 27.391 1 61.34 199 THR B O 1
ATOM 3709 N N . ARG B 1 200 ? -1.722 -1.422 25.781 1 59.91 200 ARG B N 1
ATOM 3710 C CA . ARG B 1 200 ? -2.279 -0.077 25.688 1 59.91 200 ARG B CA 1
ATOM 3711 C C . ARG B 1 200 ? -3.73 -0.118 25.219 1 59.91 200 ARG B C 1
ATOM 3713 O O . ARG B 1 200 ? -4.566 0.651 25.703 1 59.91 200 ARG B O 1
ATOM 3720 N N . ALA B 1 201 ? -3.998 -0.961 24.328 1 61.06 201 ALA B N 1
ATOM 3721 C CA . ALA B 1 201 ? -5.359 -1.152 23.844 1 61.06 201 ALA B CA 1
ATOM 3722 C C . ALA B 1 201 ? -6.277 -1.663 24.953 1 61.06 201 ALA B C 1
ATOM 3724 O O . ALA B 1 201 ? -7.414 -1.204 25.078 1 61.06 201 ALA B O 1
ATOM 3725 N N . GLU B 1 202 ? -5.707 -2.625 25.609 1 59.97 202 GLU B N 1
ATOM 3726 C CA . GLU B 1 202 ? -6.48 -3.191 26.703 1 59.97 202 GLU B CA 1
ATOM 3727 C C . GLU B 1 202 ? -6.781 -2.137 27.766 1 59.97 202 GLU B C 1
ATOM 3729 O O . GLU B 1 202 ? -7.824 -2.189 28.422 1 59.97 202 GLU B O 1
ATOM 3734 N N . ASN B 1 203 ? -5.801 -1.229 27.75 1 59.62 203 ASN B N 1
ATOM 3735 C CA . ASN B 1 203 ? -5.973 -0.177 28.75 1 59.62 203 ASN B CA 1
ATOM 3736 C C . ASN B 1 203 ? -6.75 1.008 28.172 1 59.62 203 ASN B C 1
ATOM 3738 O O . ASN B 1 203 ? -6.93 2.02 28.859 1 59.62 203 ASN B O 1
ATOM 3742 N N . ASP B 1 204 ? -7.297 0.87 27 1 57.38 204 ASP B N 1
ATOM 3743 C CA . ASP B 1 204 ? -8.07 1.888 26.297 1 57.38 204 ASP B CA 1
ATOM 3744 C C . ASP B 1 204 ? -7.309 3.205 26.219 1 57.38 204 ASP B C 1
ATOM 3746 O O . ASP B 1 204 ? -7.875 4.273 26.453 1 57.38 204 ASP B O 1
ATOM 3750 N N . GLU B 1 205 ? -6.004 3.082 26.156 1 55.59 205 GLU B N 1
ATOM 3751 C CA . GLU B 1 205 ? -5.211 4.305 26.094 1 55.59 205 GLU B CA 1
ATOM 3752 C C . GLU B 1 205 ? -5.488 5.074 24.797 1 55.59 205 GLU B C 1
ATOM 3754 O O . GLU B 1 205 ? -5.367 4.523 23.703 1 55.59 205 GLU B O 1
ATOM 3759 N N . GLN B 1 206 ? -6.266 6.113 24.875 1 57.81 206 GLN B N 1
ATOM 3760 C CA . GLN B 1 206 ? -6.496 7.043 23.766 1 57.81 206 GLN B CA 1
ATOM 3761 C C . GLN B 1 206 ? -5.277 7.934 23.531 1 57.81 206 GLN B C 1
ATOM 3763 O O . GLN B 1 206 ? -4.68 8.438 24.5 1 57.81 206 GLN B O 1
ATOM 3768 N N . ASP B 1 207 ? -4.535 7.68 22.359 1 61.06 207 ASP B N 1
ATOM 3769 C CA . ASP B 1 207 ? -3.471 8.633 22.078 1 61.06 207 ASP B CA 1
ATOM 3770 C C . ASP B 1 207 ? -4.027 9.891 21.406 1 61.06 207 ASP B C 1
ATOM 3772 O O . ASP B 1 207 ? -4.473 9.852 20.266 1 61.06 207 ASP B O 1
ATOM 3776 N N . PHE B 1 208 ? -4.809 10.672 22.188 1 63.47 208 PHE B N 1
ATOM 3777 C CA . PHE B 1 208 ? -5.375 11.898 21.625 1 63.47 208 PHE B CA 1
ATOM 3778 C C . PHE B 1 208 ? -4.297 12.734 20.953 1 63.47 208 PHE B C 1
ATOM 3780 O O . PHE B 1 208 ? -3.84 13.734 21.5 1 63.47 208 PHE B O 1
ATOM 3787 N N . THR B 1 209 ? -3.678 12.188 19.859 1 83.19 209 THR B N 1
ATOM 3788 C CA . THR B 1 209 ? -2.752 13.039 19.109 1 83.19 209 THR B CA 1
ATOM 3789 C C . THR B 1 209 ? -3.498 13.875 18.078 1 83.19 209 THR B C 1
ATOM 3791 O O . THR B 1 209 ? -4.488 13.422 17.5 1 83.19 209 THR B O 1
ATOM 3794 N N . LEU B 1 210 ? -3.195 15.148 18.047 1 89.12 210 LEU B N 1
ATOM 3795 C CA . LEU B 1 210 ? -3.736 16.078 17.062 1 89.12 210 LEU B CA 1
ATOM 3796 C C . LEU B 1 210 ? -2.803 16.219 15.875 1 89.12 210 LEU B C 1
ATOM 3798 O O . LEU B 1 210 ? -1.691 16.734 16 1 89.12 210 LEU B O 1
ATOM 3802 N N . PRO B 1 211 ? -3.24 15.719 14.734 1 95.88 211 PRO B N 1
ATOM 3803 C CA . PRO B 1 211 ? -2.371 15.898 13.57 1 95.88 211 PRO B CA 1
ATOM 3804 C C . PRO B 1 211 ? -2.291 17.359 13.117 1 95.88 211 PRO B C 1
ATOM 3806 O O . PRO B 1 211 ? -3.32 18.016 12.984 1 95.88 211 PRO B O 1
ATOM 3809 N N . LEU B 1 212 ? -1.085 17.875 12.883 1 97.5 212 LEU B N 1
ATOM 3810 C CA . LEU B 1 212 ? -0.845 19.219 12.391 1 97.5 212 LEU B CA 1
ATOM 3811 C C . LEU B 1 212 ? -0.531 19.219 10.898 1 97.5 212 LEU B C 1
ATOM 3813 O O . LEU B 1 212 ? -0.902 20.141 10.172 1 97.5 212 LEU B O 1
ATOM 3817 N N . MET B 1 213 ? 0.197 18.188 10.516 1 98 213 MET B N 1
ATOM 3818 C CA . MET B 1 213 ? 0.671 18.047 9.141 1 98 213 MET B CA 1
ATOM 3819 C C . MET B 1 213 ? 0.625 16.578 8.695 1 98 213 MET B C 1
ATOM 3821 O O . MET B 1 213 ? 0.802 15.672 9.508 1 98 213 MET B O 1
ATOM 3825 N N . ALA B 1 214 ? 0.334 16.359 7.41 1 98.38 214 ALA B N 1
ATOM 3826 C CA . ALA B 1 214 ? 0.323 15.008 6.844 1 98.38 214 ALA B CA 1
ATOM 3827 C C . ALA B 1 214 ? 1.11 14.953 5.539 1 98.38 214 ALA B C 1
ATOM 3829 O O . ALA B 1 214 ? 0.984 15.844 4.695 1 98.38 214 ALA B O 1
ATOM 3830 N N . ILE B 1 215 ? 1.939 13.969 5.383 1 98.69 215 ILE B N 1
ATOM 3831 C CA . ILE B 1 215 ? 2.572 13.602 4.121 1 98.69 215 ILE B CA 1
ATOM 3832 C C . ILE B 1 215 ? 1.962 12.305 3.596 1 98.69 215 ILE B C 1
ATOM 3834 O O . ILE B 1 215 ? 1.959 11.289 4.293 1 98.69 215 ILE B O 1
ATOM 3838 N N . ASN B 1 216 ? 1.396 12.391 2.447 1 98.62 216 ASN B N 1
ATOM 3839 C CA . ASN B 1 216 ? 0.795 11.25 1.768 1 98.62 216 ASN B CA 1
ATOM 3840 C C . ASN B 1 216 ? 1.791 10.562 0.836 1 98.62 216 ASN B C 1
ATOM 3842 O O . ASN B 1 216 ? 2.25 11.164 -0.137 1 98.62 216 ASN B O 1
ATOM 3846 N N . TYR B 1 217 ? 2.141 9.32 1.073 1 96.5 217 TYR B N 1
ATOM 3847 C CA . TYR B 1 217 ? 3.061 8.641 0.164 1 96.5 217 TYR B CA 1
ATOM 3848 C C . TYR B 1 217 ? 2.41 7.41 -0.453 1 96.5 217 TYR B C 1
ATOM 3850 O O . TYR B 1 217 ? 3.088 6.418 -0.735 1 96.5 217 TYR B O 1
ATOM 3858 N N . TRP B 1 218 ? 1.116 7.48 -0.54 1 95.75 218 TRP B N 1
ATOM 3859 C CA . TRP B 1 218 ? 0.412 6.457 -1.306 1 95.75 218 TRP B CA 1
ATOM 3860 C C . TRP B 1 218 ? 0.749 6.559 -2.789 1 95.75 218 TRP B C 1
ATOM 3862 O O . TRP B 1 218 ? 0.902 7.66 -3.322 1 95.75 218 TRP B O 1
ATOM 3872 N N . ASP B 1 219 ? 0.614 5.445 -3.52 1 94 219 ASP B N 1
ATOM 3873 C CA . ASP B 1 219 ? 0.979 5.32 -4.926 1 94 219 ASP B CA 1
ATOM 3874 C C . ASP B 1 219 ? 0.112 6.219 -5.805 1 94 219 ASP B C 1
ATOM 3876 O O . ASP B 1 219 ? 0.591 6.785 -6.789 1 94 219 ASP B O 1
ATOM 3880 N N . TYR B 1 220 ? -1.083 6.383 -5.461 1 95.56 220 TYR B N 1
ATOM 3881 C CA . TYR B 1 220 ? -1.993 7.133 -6.32 1 95.56 220 TYR B CA 1
ATOM 3882 C C . TYR B 1 220 ? -1.602 8.602 -6.375 1 95.56 220 TYR B C 1
ATOM 3884 O O . TYR B 1 220 ? -2.068 9.344 -7.242 1 95.56 220 TYR B O 1
ATOM 3892 N N . MET B 1 221 ? -0.729 8.992 -5.48 1 97.25 221 MET B N 1
ATOM 3893 C CA . MET B 1 221 ? -0.294 10.383 -5.441 1 97.25 221 MET B CA 1
ATOM 3894 C C . MET B 1 221 ? 0.761 10.656 -6.508 1 97.25 221 MET B C 1
ATOM 3896 O O . MET B 1 221 ? 0.873 11.773 -7.004 1 97.25 221 MET B O 1
ATOM 3900 N N . TYR B 1 222 ? 1.524 9.633 -6.898 1 96.06 222 TYR B N 1
ATOM 3901 C CA . TYR B 1 222 ? 2.693 10.055 -7.66 1 96.06 222 TYR B CA 1
ATOM 3902 C C . TYR B 1 222 ? 2.885 9.188 -8.898 1 96.06 222 TYR B C 1
ATOM 3904 O O . TYR B 1 222 ? 3.564 9.594 -9.844 1 96.06 222 TYR B O 1
ATOM 3912 N N . ILE B 1 223 ? 2.254 8.023 -9 1 93.62 223 ILE B N 1
ATOM 3913 C CA . ILE B 1 223 ? 2.545 7.129 -10.117 1 93.62 223 ILE B CA 1
ATOM 3914 C C . ILE B 1 223 ? 2.1 7.777 -11.43 1 93.62 223 ILE B C 1
ATOM 3916 O O . ILE B 1 223 ? 2.803 7.699 -12.438 1 93.62 223 ILE B O 1
ATOM 3920 N N . GLU B 1 224 ? 0.973 8.422 -11.398 1 93.94 224 GLU B N 1
ATOM 3921 C CA . GLU B 1 224 ? 0.432 9.031 -12.609 1 93.94 224 GLU B CA 1
ATOM 3922 C C . GLU B 1 224 ? 1.411 10.039 -13.203 1 93.94 224 GLU B C 1
ATOM 3924 O O . GLU B 1 224 ? 1.629 10.062 -14.422 1 93.94 224 GLU B O 1
ATOM 3929 N N . ASP B 1 225 ? 2.039 10.836 -12.398 1 96.69 225 ASP B N 1
ATOM 3930 C CA . ASP B 1 225 ? 2.822 11.969 -12.883 1 96.69 225 ASP B CA 1
ATOM 3931 C C . ASP B 1 225 ? 4.32 11.672 -12.82 1 96.69 225 ASP B C 1
ATOM 3933 O O . ASP B 1 225 ? 5.102 12.211 -13.602 1 96.69 225 ASP B O 1
ATOM 3937 N N . TYR B 1 226 ? 4.688 10.734 -11.945 1 97 226 TYR B N 1
ATOM 3938 C CA . TYR B 1 226 ? 6.117 10.578 -11.688 1 97 226 TYR B CA 1
ATOM 3939 C C . TYR B 1 226 ? 6.566 9.148 -11.938 1 97 226 TYR B C 1
ATOM 3941 O O . TYR B 1 226 ? 7.766 8.852 -11.93 1 97 226 TYR B O 1
ATOM 3949 N N . GLY B 1 227 ? 5.621 8.25 -12.156 1 92.81 227 GLY B N 1
ATOM 3950 C CA . GLY B 1 227 ? 5.965 6.855 -12.367 1 92.81 227 GLY B CA 1
ATOM 3951 C C . GLY B 1 227 ? 6.219 6.102 -11.078 1 92.81 227 GLY B C 1
ATOM 3952 O O . GLY B 1 227 ? 6.199 6.688 -10 1 92.81 227 GLY B O 1
ATOM 3953 N N . VAL B 1 228 ? 6.559 4.836 -11.188 1 91.25 228 VAL B N 1
ATOM 3954 C CA . VAL B 1 228 ? 6.715 3.939 -10.047 1 91.25 228 VAL B CA 1
ATOM 3955 C C . VAL B 1 228 ? 8.008 4.27 -9.305 1 91.25 228 VAL B C 1
ATOM 3957 O O . VAL B 1 228 ? 8.172 3.904 -8.141 1 91.25 228 VAL B O 1
ATOM 3960 N N . THR B 1 229 ? 8.898 5.02 -9.93 1 91.69 229 THR B N 1
ATOM 3961 C CA . THR B 1 229 ? 10.172 5.359 -9.305 1 91.69 229 THR B CA 1
ATOM 3962 C C . THR B 1 229 ? 10.18 6.816 -8.844 1 91.69 229 THR B C 1
ATOM 3964 O O . THR B 1 229 ? 11.227 7.359 -8.492 1 91.69 229 THR B O 1
ATOM 3967 N N . GLY B 1 230 ? 9.055 7.438 -8.914 1 95.75 230 GLY B N 1
ATOM 3968 C CA . GLY B 1 230 ? 9.039 8.883 -8.781 1 95.75 230 GLY B CA 1
ATOM 3969 C C . GLY B 1 230 ? 8.68 9.352 -7.383 1 95.75 230 GLY B C 1
ATOM 3970 O O . GLY B 1 230 ? 8.391 10.531 -7.172 1 95.75 230 GLY B O 1
ATOM 3971 N N . LYS B 1 231 ? 8.695 8.461 -6.402 1 95.5 231 LYS B N 1
ATOM 3972 C CA . LYS B 1 231 ? 8.297 8.805 -5.043 1 95.5 231 LYS B CA 1
ATOM 3973 C C . LYS B 1 231 ? 9.172 9.922 -4.48 1 95.5 231 LYS B C 1
ATOM 3975 O O . LYS B 1 231 ? 8.664 10.914 -3.959 1 95.5 231 LYS B O 1
ATOM 3980 N N . SER B 1 232 ? 10.484 9.75 -4.645 1 96.19 232 SER B N 1
ATOM 3981 C CA . SER B 1 232 ? 11.414 10.727 -4.094 1 96.19 232 SER B CA 1
ATOM 3982 C C . SER B 1 232 ? 11.219 12.094 -4.738 1 96.19 232 SER B C 1
ATOM 3984 O O . SER B 1 232 ? 11.172 13.109 -4.047 1 96.19 232 SER B O 1
ATOM 3986 N N . THR B 1 233 ? 11.125 12.125 -6.047 1 97.81 233 THR B N 1
ATOM 3987 C CA . THR B 1 233 ? 10.914 13.375 -6.766 1 97.81 233 THR B CA 1
ATOM 3988 C C . THR B 1 233 ? 9.617 14.047 -6.336 1 97.81 233 THR B C 1
ATOM 3990 O O . THR B 1 233 ? 9.586 15.25 -6.082 1 97.81 233 THR B O 1
ATOM 3993 N N . TYR B 1 234 ? 8.531 13.305 -6.195 1 98.5 234 TYR B N 1
ATOM 3994 C CA . TYR B 1 234 ? 7.227 13.781 -5.746 1 98.5 234 TYR B CA 1
ATOM 3995 C C . TYR B 1 234 ? 7.324 14.406 -4.355 1 98.5 234 TYR B C 1
ATOM 3997 O O . TYR B 1 234 ? 6.859 15.523 -4.133 1 98.5 234 TYR B O 1
ATOM 4005 N N . LEU B 1 235 ? 7.965 13.703 -3.408 1 98.31 235 LEU B N 1
ATOM 4006 C CA . LEU B 1 235 ? 8.047 14.172 -2.029 1 98.31 235 LEU B CA 1
ATOM 4007 C C . LEU B 1 235 ? 8.82 15.484 -1.944 1 98.31 235 LEU B C 1
ATOM 4009 O O . LEU B 1 235 ? 8.43 16.391 -1.206 1 98.31 235 LEU B O 1
ATOM 4013 N N . ASN B 1 236 ? 9.836 15.578 -2.738 1 97.62 236 ASN B N 1
ATOM 4014 C CA . ASN B 1 236 ? 10.625 16.797 -2.729 1 97.62 236 ASN B CA 1
ATOM 4015 C C . ASN B 1 236 ? 9.836 17.984 -3.281 1 97.62 236 ASN B C 1
ATOM 4017 O O . ASN B 1 236 ? 9.898 19.094 -2.74 1 97.62 236 ASN B O 1
ATOM 4021 N N . LYS B 1 237 ? 9.094 17.766 -4.297 1 98.44 237 LYS B N 1
ATOM 4022 C CA . LYS B 1 237 ? 8.273 18.812 -4.871 1 98.44 237 LYS B CA 1
ATOM 4023 C C . LYS B 1 237 ? 7.105 19.172 -3.947 1 98.44 237 LYS B C 1
ATOM 4025 O O . LYS B 1 237 ? 6.688 20.328 -3.883 1 98.44 237 LYS B O 1
ATOM 4030 N N . LEU B 1 238 ? 6.609 18.172 -3.256 1 98.69 238 LEU B N 1
ATOM 4031 C CA . LEU B 1 238 ? 5.484 18.359 -2.344 1 98.69 238 LEU B CA 1
ATOM 4032 C C . LEU B 1 238 ? 5.816 19.406 -1.281 1 98.69 238 LEU B C 1
ATOM 4034 O O . LEU B 1 238 ? 4.969 20.234 -0.928 1 98.69 238 LEU B O 1
ATOM 4038 N N . TRP B 1 239 ? 7.043 19.359 -0.78 1 98.19 239 TRP B N 1
ATOM 4039 C CA . TRP B 1 239 ? 7.438 20.25 0.309 1 98.19 239 TRP B CA 1
ATOM 4040 C C . TRP B 1 239 ? 7.215 21.719 -0.071 1 98.19 239 TRP B C 1
ATOM 4042 O O . TRP B 1 239 ? 6.809 22.531 0.764 1 98.19 239 TRP B O 1
ATOM 4052 N N . ASP B 1 240 ? 7.363 22.031 -1.337 1 97.69 240 ASP B N 1
ATOM 4053 C CA . ASP B 1 240 ? 7.277 23.406 -1.83 1 97.69 240 ASP B CA 1
ATOM 4054 C C . ASP B 1 240 ? 5.828 23.859 -1.93 1 97.69 240 ASP B C 1
ATOM 4056 O O . ASP B 1 240 ? 5.559 25.031 -2.223 1 97.69 240 ASP B O 1
ATOM 4060 N N . HIS B 1 241 ? 4.91 23.031 -1.601 1 98.62 241 HIS B N 1
ATOM 4061 C CA . HIS B 1 241 ? 3.498 23.359 -1.776 1 98.62 241 HIS B CA 1
ATOM 4062 C C . HIS B 1 241 ? 2.752 23.312 -0.447 1 98.62 241 HIS B C 1
ATOM 4064 O O . HIS B 1 241 ? 1.522 23.391 -0.417 1 98.62 241 HIS B O 1
ATOM 4070 N N . ILE B 1 242 ? 3.473 23.156 0.655 1 98.5 242 ILE B N 1
ATOM 4071 C CA . ILE B 1 242 ? 2.863 23.125 1.981 1 98.5 242 ILE B CA 1
ATOM 4072 C C . ILE B 1 242 ? 2.459 24.547 2.385 1 98.5 242 ILE B C 1
ATOM 4074 O O . ILE B 1 242 ? 3.279 25.469 2.359 1 98.5 242 ILE B O 1
ATOM 4078 N N . ASN B 1 243 ? 1.203 24.719 2.688 1 98.12 243 ASN B N 1
ATOM 4079 C CA . ASN B 1 243 ? 0.699 25.969 3.254 1 98.12 243 ASN B CA 1
ATOM 4080 C C . ASN B 1 243 ? 0.853 26 4.773 1 98.12 243 ASN B C 1
ATOM 4082 O O . ASN B 1 243 ? -0.021 25.516 5.496 1 98.12 243 ASN B O 1
ATOM 4086 N N . TRP B 1 244 ? 1.844 26.625 5.219 1 97.94 244 TRP B N 1
ATOM 4087 C CA . TRP B 1 244 ? 2.188 26.594 6.637 1 97.94 244 TRP B CA 1
ATOM 4088 C C . TRP B 1 244 ? 1.172 27.375 7.465 1 97.94 244 TRP B C 1
ATOM 4090 O O . TRP B 1 244 ? 1.077 27.188 8.68 1 97.94 244 TRP B O 1
ATOM 4100 N N . ASP B 1 245 ? 0.436 28.312 6.832 1 97.31 245 ASP B N 1
ATOM 4101 C CA . ASP B 1 245 ? -0.62 28.984 7.57 1 97.31 245 ASP B CA 1
ATOM 4102 C C . ASP B 1 245 ? -1.682 28 8.047 1 97.31 245 ASP B C 1
ATOM 4104 O O . ASP B 1 245 ? -2.205 28.141 9.156 1 97.31 245 ASP B O 1
ATOM 4108 N N . VAL B 1 246 ? -1.974 27.031 7.18 1 97.12 246 VAL B N 1
ATOM 4109 C CA . VAL B 1 246 ? -2.936 26 7.543 1 97.12 246 VAL B CA 1
ATOM 4110 C C . VAL B 1 246 ? -2.387 25.156 8.695 1 97.12 246 VAL B C 1
ATOM 4112 O O . VAL B 1 246 ? -3.092 24.906 9.68 1 97.12 246 VAL B O 1
ATOM 4115 N N . ILE B 1 247 ? -1.101 24.766 8.672 1 97.81 247 ILE B N 1
ATOM 4116 C CA . ILE B 1 247 ? -0.468 23.938 9.688 1 97.81 247 ILE B CA 1
ATOM 4117 C C . ILE B 1 247 ? -0.382 24.703 11 1 97.81 247 ILE B C 1
ATOM 4119 O O . ILE B 1 247 ? -0.721 24.172 12.062 1 97.81 247 ILE B O 1
ATOM 4123 N N . ASN B 1 248 ? 0.052 25.969 10.891 1 97.06 248 ASN B N 1
ATOM 4124 C CA . ASN B 1 248 ? 0.159 26.812 12.078 1 97.06 248 ASN B CA 1
ATOM 4125 C C . ASN B 1 248 ? -1.187 26.969 12.781 1 97.06 248 ASN B C 1
ATOM 4127 O O . ASN B 1 248 ? -1.255 26.953 14.008 1 97.06 248 ASN B O 1
ATOM 4131 N N . LYS B 1 249 ? -2.238 27.125 12 1 95.75 249 LYS B N 1
ATOM 4132 C CA . LYS B 1 249 ? -3.578 27.297 12.555 1 95.75 249 LYS B CA 1
ATOM 4133 C C . LYS B 1 249 ? -4.043 26.031 13.273 1 95.75 249 LYS B C 1
ATOM 4135 O O . LYS B 1 249 ? -4.762 26.094 14.266 1 95.75 249 LYS B O 1
ATOM 4140 N N . ARG B 1 250 ? -3.629 24.844 12.766 1 95.25 250 ARG B N 1
ATOM 4141 C CA . ARG B 1 250 ? -4.016 23.578 13.375 1 95.25 250 ARG B CA 1
ATOM 4142 C C . ARG B 1 250 ? -3.424 23.438 14.773 1 95.25 250 ARG B C 1
ATOM 4144 O O . ARG B 1 250 ? -3.949 22.703 15.609 1 95.25 250 ARG B O 1
ATOM 4151 N N . MET B 1 251 ? -2.332 24.047 15 1 89.44 251 MET B N 1
ATOM 4152 C CA . MET B 1 251 ? -1.709 24 16.312 1 89.44 251 MET B CA 1
ATOM 4153 C C . MET B 1 251 ? -2.504 24.828 17.328 1 89.44 251 MET B C 1
ATOM 4155 O O . MET B 1 251 ? -2.561 24.484 18.5 1 89.44 251 MET B O 1
ATOM 4159 N N . PHE B 1 252 ? -3.033 25.969 16.891 1 78.56 252 PHE B N 1
ATOM 4160 C CA . PHE B 1 252 ? -3.715 26.891 17.781 1 78.56 252 PHE B CA 1
ATOM 4161 C C . PHE B 1 252 ? -5.203 26.562 17.875 1 78.56 252 PHE B C 1
ATOM 4163 O O . PHE B 1 252 ? -5.918 27.109 18.703 1 78.56 252 PHE B O 1
ATOM 4170 N N . ARG B 1 253 ? -5.719 25.688 16.922 1 63.03 253 ARG B N 1
ATOM 4171 C CA . ARG B 1 253 ? -7.141 25.359 16.953 1 63.03 253 ARG B CA 1
ATOM 4172 C C . ARG B 1 253 ? -7.5 24.609 18.219 1 63.03 253 ARG B C 1
ATOM 4174 O O . ARG B 1 253 ? -8.633 24.156 18.391 1 63.03 253 ARG B O 1
ATOM 4181 N N . LEU B 1 254 ? -6.832 24.766 19.312 1 42.72 254 LEU B N 1
ATOM 4182 C CA . LEU B 1 254 ? -7.645 24.469 20.484 1 42.72 254 LEU B CA 1
ATOM 4183 C C . LEU B 1 254 ? -8.82 25.422 20.594 1 42.72 254 LEU B C 1
ATOM 4185 O O . LEU B 1 254 ? -8.703 26.594 20.219 1 42.72 254 LEU B O 1
#

Organism: NCBI:txid5486